Protein AF-0000000067533689 (afdb_homodimer)

pLDDT: mean 93.41, std 4.99, range [70.94, 98.44]

Sequence (502 aa):
MYNLGVYLRERYNEFLGQTYMPEITKMRTTEYALSIVSSQLVNAGLWPPATNQIWLEGFNWQPIPSELKELKDDTLLLGFLCPNFTLEMDQVLQRAETQKITEQYQLLFNYLSRHTGRNISTPTDVVLLYAVLETMADQNKTLPNWAKDIFPDGAMYDLTLLEYDLFSTTSLQKQLNGGTLLKEIIGNLLKYKIGDLSKERKIILYSGDERNIVGVLKNLNLWSPHIPNEAAALIFELYIDNETDIYEIKRMYNLGVYLRERYNEFLGQTYMPEITKMRTTEYALSIVSSQLVNAGLWPPATNQIWLEGFNWQPIPSELKELKDDTLLLGFLCPNFTLEMDQVLQRAETQKITEQYQLLFNYLSRHTGRNISTPTDVVLLYAVLETMADQNKTLPNWAKDIFPDGAMYDLTLLEYDLFSTTSLQKQLNGGTLLKEIIGNLLKYKIGDLSKERKIILYSGDERNIVGVLKNLNLWSPHIPNEAAALIFELYIDNETDIYEIKR

Nearest PDB structures (foldseek):
  1rpt-assembly1_A-2  TM=8.256E-01  e=3.335E-12  Rattus norvegicus
  1nd5-assembly1_B  TM=8.253E-01  e=6.161E-12  Homo sapiens
  8xj4-assembly1_A  TM=7.739E-01  e=1.003E-10  Homo sapiens
  3it3-assembly1_B  TM=7.742E-01  e=5.980E-10  Francisella tularensis subsp. holarctica LVS
  3it1-assembly1_A  TM=7.395E-01  e=8.838E-10  Francisella tularensis subsp. holarctica LVS

Structure (mmCIF, N/CA/C/O backbone):
data_AF-0000000067533689-model_v1
#
loop_
_entity.id
_entity.type
_entity.pdbx_description
1 polymer 'acid phosphatase'
#
loop_
_atom_site.group_PDB
_atom_site.id
_atom_site.type_symbol
_atom_site.label_atom_id
_atom_site.label_alt_id
_atom_site.label_comp_id
_atom_site.label_asym_id
_atom_site.label_entity_id
_atom_site.label_seq_id
_atom_site.pdbx_PDB_ins_code
_atom_site.Cartn_x
_atom_site.Cartn_y
_atom_site.Cartn_z
_atom_site.occupancy
_atom_site.B_iso_or_equiv
_atom_site.auth_seq_id
_atom_site.auth_comp_id
_atom_site.auth_asym_id
_atom_site.auth_atom_id
_atom_site.pdbx_PDB_model_num
ATOM 1 N N . MET A 1 1 ? 1.233 17.109 -5.41 1 93.19 1 MET A N 1
ATOM 2 C CA . MET A 1 1 ? 2.104 15.961 -5.16 1 93.19 1 MET A CA 1
ATOM 3 C C . MET A 1 1 ? 2.75 15.477 -6.453 1 93.19 1 MET A C 1
ATOM 5 O O . MET A 1 1 ? 3.951 15.203 -6.484 1 93.19 1 MET A O 1
ATOM 9 N N . TYR A 1 2 ? 1.995 15.5 -7.547 1 96.5 2 TYR A N 1
ATOM 10 C CA . TYR A 1 2 ? 2.555 15.141 -8.844 1 96.5 2 TYR A CA 1
ATOM 11 C C . TYR A 1 2 ? 3.682 16.094 -9.234 1 96.5 2 TYR A C 1
ATOM 13 O O . TYR A 1 2 ? 4.754 15.648 -9.656 1 96.5 2 TYR A O 1
ATOM 21 N N . ASN A 1 3 ? 3.461 17.312 -9.047 1 95.94 3 ASN A N 1
ATOM 22 C CA . ASN A 1 3 ? 4.453 18.312 -9.414 1 95.94 3 ASN A CA 1
ATOM 23 C C . ASN A 1 3 ? 5.715 18.203 -8.555 1 95.94 3 ASN A C 1
ATOM 25 O O . ASN A 1 3 ? 6.812 18.516 -9.023 1 95.94 3 ASN A O 1
ATOM 29 N N . LEU A 1 4 ? 5.504 17.797 -7.34 1 96.81 4 LEU A N 1
ATOM 30 C CA . LEU A 1 4 ? 6.688 17.531 -6.531 1 96.81 4 LEU A CA 1
ATOM 31 C C . LEU A 1 4 ? 7.52 16.406 -7.152 1 96.81 4 LEU A C 1
ATOM 33 O O . LEU A 1 4 ? 8.75 16.5 -7.191 1 96.81 4 LEU A O 1
ATOM 37 N N . GLY A 1 5 ? 6.879 15.352 -7.633 1 97.94 5 GLY A N 1
ATOM 38 C CA . GLY A 1 5 ? 7.578 14.297 -8.352 1 97.94 5 GLY A CA 1
ATOM 39 C C . GLY A 1 5 ? 8.312 14.805 -9.578 1 97.94 5 GLY A C 1
ATOM 40 O O . GLY A 1 5 ? 9.469 14.445 -9.812 1 97.94 5 GLY A O 1
ATOM 41 N N . VAL A 1 6 ? 7.641 15.664 -10.328 1 97.75 6 VAL A N 1
ATOM 42 C CA . VAL A 1 6 ? 8.234 16.234 -11.523 1 97.75 6 VAL A CA 1
ATOM 43 C C . VAL A 1 6 ? 9.469 17.062 -11.148 1 97.75 6 VAL A C 1
ATOM 45 O O . VAL A 1 6 ? 10.508 16.969 -11.812 1 97.75 6 VAL A O 1
ATOM 48 N N . TYR A 1 7 ? 9.367 17.828 -10.102 1 97.75 7 TYR A N 1
ATOM 49 C CA . TYR A 1 7 ? 10.484 18.641 -9.609 1 97.75 7 TYR A CA 1
ATOM 50 C C . TYR A 1 7 ? 11.68 17.75 -9.273 1 97.75 7 TYR A C 1
ATOM 52 O O . TYR A 1 7 ? 12.812 18.047 -9.656 1 97.75 7 TYR A O 1
ATOM 60 N N . LEU A 1 8 ? 11.445 16.641 -8.516 1 97.69 8 LEU A N 1
ATOM 61 C CA . LEU A 1 8 ? 12.516 15.734 -8.133 1 97.69 8 LEU A CA 1
ATOM 62 C C . LEU A 1 8 ? 13.156 15.102 -9.359 1 97.69 8 LEU A C 1
ATOM 64 O O . LEU A 1 8 ? 14.375 14.93 -9.414 1 97.69 8 LEU A O 1
ATOM 68 N N . ARG A 1 9 ? 12.32 14.734 -10.297 1 97.75 9 ARG A N 1
ATOM 69 C CA . ARG A 1 9 ? 12.82 14.164 -11.547 1 97.75 9 ARG A CA 1
ATOM 70 C C . ARG A 1 9 ? 13.766 15.133 -12.25 1 97.75 9 ARG A C 1
ATOM 72 O O . ARG A 1 9 ? 14.844 14.75 -12.695 1 97.75 9 ARG A O 1
ATOM 79 N N . GLU A 1 10 ? 13.375 16.328 -12.375 1 97.38 10 GLU A N 1
ATOM 80 C CA . GLU A 1 10 ? 14.18 17.344 -13.047 1 97.38 10 GLU A CA 1
ATOM 81 C C . GLU A 1 10 ? 15.461 17.641 -12.273 1 97.38 10 GLU A C 1
ATOM 83 O O . GLU A 1 10 ? 16.531 17.734 -12.859 1 97.38 10 GLU A O 1
ATOM 88 N N . ARG A 1 11 ? 15.359 17.75 -11.031 1 96.5 11 ARG A N 1
ATOM 89 C CA . ARG A 1 11 ? 16.484 18.125 -10.18 1 96.5 11 ARG A CA 1
ATOM 90 C C . ARG A 1 11 ? 17.562 17.062 -10.188 1 96.5 11 ARG A C 1
ATOM 92 O O . ARG A 1 11 ? 18.766 17.375 -10.164 1 96.5 11 ARG A O 1
ATOM 99 N N . TYR A 1 12 ? 17.109 15.766 -10.18 1 96.75 12 TYR A N 1
ATOM 100 C CA . TYR A 1 12 ? 18.078 14.695 -10 1 96.75 12 TYR A CA 1
ATOM 101 C C . TYR A 1 12 ? 18.203 13.844 -11.258 1 96.75 12 TYR A C 1
ATOM 103 O O . TYR A 1 12 ? 18.625 12.688 -11.195 1 96.75 12 TYR A O 1
ATOM 111 N N . ASN A 1 13 ? 17.797 14.234 -12.344 1 92.19 13 ASN A N 1
ATOM 112 C CA . ASN A 1 13 ? 17.625 13.531 -13.609 1 92.19 13 ASN A CA 1
ATOM 113 C C . ASN A 1 13 ? 18.828 12.648 -13.914 1 92.19 13 ASN A C 1
ATOM 115 O O . ASN A 1 13 ? 18.734 11.422 -13.859 1 92.19 13 ASN A O 1
ATOM 119 N N . GLU A 1 14 ? 20.078 13.188 -14.07 1 93.38 14 GLU A N 1
ATOM 120 C CA . GLU A 1 14 ? 21.266 12.422 -14.414 1 93.38 14 GLU A CA 1
ATOM 121 C C . GLU A 1 14 ? 21.656 11.477 -13.289 1 93.38 14 GLU A C 1
ATOM 123 O O . GLU A 1 14 ? 22.078 10.344 -13.539 1 93.38 14 GLU A O 1
ATOM 128 N N . PHE A 1 15 ? 21.469 11.898 -12.109 1 95.19 15 PHE A N 1
ATOM 129 C CA . PHE A 1 15 ? 21.812 11.109 -10.93 1 95.19 15 PHE A CA 1
ATOM 130 C C . PHE A 1 15 ? 20.953 9.859 -10.852 1 95.19 15 PHE A C 1
ATOM 132 O O . PHE A 1 15 ? 21.453 8.773 -10.547 1 95.19 15 PHE A O 1
ATOM 139 N N . LEU A 1 16 ? 19.656 9.898 -11.18 1 96.44 16 LEU A N 1
ATOM 140 C CA . LEU A 1 16 ? 18.688 8.812 -11.023 1 96.44 16 LEU A CA 1
ATOM 141 C C . LEU A 1 16 ? 18.703 7.895 -12.242 1 96.44 16 LEU A C 1
ATOM 143 O O . LEU A 1 16 ? 18.406 6.703 -12.125 1 96.44 16 LEU A O 1
ATOM 147 N N . GLY A 1 17 ? 19.047 8.398 -13.383 1 95.69 17 GLY A N 1
ATOM 148 C CA . GLY A 1 17 ? 18.891 7.645 -14.617 1 95.69 17 GLY A CA 1
ATOM 149 C C . GLY A 1 17 ? 17.5 7.738 -15.211 1 95.69 17 GLY A C 1
ATOM 150 O O . GLY A 1 17 ? 16.609 8.344 -14.617 1 95.69 17 GLY A O 1
ATOM 151 N N . GLN A 1 18 ? 17.266 7.004 -16.312 1 94 18 GLN A N 1
ATOM 152 C CA . GLN A 1 18 ? 16.047 7.195 -17.078 1 94 18 GLN A CA 1
ATOM 153 C C . GLN A 1 18 ? 14.945 6.234 -16.625 1 94 18 GLN A C 1
ATOM 155 O O . GLN A 1 18 ? 13.758 6.566 -16.688 1 94 18 GLN A O 1
ATOM 160 N N . THR A 1 19 ? 15.375 5.062 -16.188 1 95.31 19 THR A N 1
ATOM 161 C CA . THR A 1 19 ? 14.391 4.02 -15.953 1 95.31 19 THR A CA 1
ATOM 162 C C . THR A 1 19 ? 14.266 3.717 -14.469 1 95.31 19 THR A C 1
ATOM 164 O O . THR A 1 19 ? 15.25 3.791 -13.727 1 95.31 19 THR A O 1
ATOM 167 N N . TYR A 1 20 ? 13.086 3.357 -14.148 1 96.25 20 TYR A N 1
ATOM 168 C CA . TYR A 1 20 ? 12.828 2.971 -12.766 1 96.25 20 TYR A CA 1
ATOM 169 C C . TYR A 1 20 ? 13.359 1.572 -12.484 1 96.25 20 TYR A C 1
ATOM 171 O O . TYR A 1 20 ? 13.156 0.651 -13.273 1 96.25 20 TYR A O 1
ATOM 179 N N . MET A 1 21 ? 13.969 1.47 -11.312 1 94 21 MET A N 1
ATOM 180 C CA . MET A 1 21 ? 14.336 0.182 -10.727 1 94 21 MET A CA 1
ATOM 181 C C . MET A 1 21 ? 14.102 0.186 -9.227 1 94 21 MET A C 1
ATOM 183 O O . MET A 1 21 ? 14.406 1.17 -8.547 1 94 21 MET A O 1
ATOM 187 N N . PRO A 1 22 ? 13.547 -0.924 -8.727 1 94.19 22 PRO A N 1
ATOM 188 C CA . PRO A 1 22 ? 13.297 -0.973 -7.281 1 94.19 22 PRO A CA 1
ATOM 189 C C . PRO A 1 22 ? 14.57 -0.787 -6.457 1 94.19 22 PRO A C 1
ATOM 191 O O . PRO A 1 22 ? 14.508 -0.329 -5.312 1 94.19 22 PRO A O 1
ATOM 194 N N . GLU A 1 23 ? 15.68 -1.08 -7.039 1 95.12 23 GLU A N 1
ATOM 195 C CA . GLU A 1 23 ? 16.953 -0.94 -6.34 1 95.12 23 GLU A CA 1
ATOM 196 C C . GLU A 1 23 ? 17.359 0.526 -6.227 1 95.12 23 GLU A C 1
ATOM 198 O O . GLU A 1 23 ? 18.141 0.892 -5.344 1 95.12 23 GLU A O 1
ATOM 203 N N . ILE A 1 24 ? 16.828 1.347 -7.082 1 96.25 24 ILE A N 1
ATOM 204 C CA . ILE A 1 24 ? 17.234 2.742 -7.168 1 96.25 24 ILE A CA 1
ATOM 205 C C . ILE A 1 24 ? 16.406 3.586 -6.195 1 96.25 24 ILE A C 1
ATOM 207 O O . ILE A 1 24 ? 16.938 4.5 -5.559 1 96.25 24 ILE A O 1
ATOM 211 N N . THR A 1 25 ? 15.188 3.301 -6.109 1 96.75 25 THR A N 1
ATOM 212 C CA . THR A 1 25 ? 14.266 4.152 -5.363 1 96.75 25 THR A CA 1
ATOM 213 C C . THR A 1 25 ? 13.422 3.322 -4.402 1 96.75 25 THR A C 1
ATOM 215 O O . THR A 1 25 ? 12.953 2.236 -4.758 1 96.75 25 THR A O 1
ATOM 218 N N . LYS A 1 26 ? 13.281 3.826 -3.252 1 96.81 26 LYS A N 1
ATOM 219 C CA . LYS A 1 26 ? 12.367 3.27 -2.258 1 96.81 26 LYS A CA 1
ATOM 220 C C . LYS A 1 26 ? 11.344 4.309 -1.802 1 96.81 26 LYS A C 1
ATOM 222 O O . LYS A 1 26 ? 11.688 5.48 -1.625 1 96.81 26 LYS A O 1
ATOM 227 N N . MET A 1 27 ? 10.125 3.9 -1.716 1 97.81 27 MET A N 1
ATOM 228 C CA . MET A 1 27 ? 9.039 4.754 -1.232 1 97.81 27 MET A CA 1
ATOM 229 C C . MET A 1 27 ? 8.328 4.105 -0.05 1 97.81 27 MET A C 1
ATOM 231 O O . MET A 1 27 ? 7.855 2.971 -0.148 1 97.81 27 MET A O 1
ATOM 235 N N . ARG A 1 28 ? 8.328 4.82 1.044 1 97.56 28 ARG A N 1
ATOM 236 C CA . ARG A 1 28 ? 7.613 4.402 2.244 1 97.56 28 ARG A CA 1
ATOM 237 C C . ARG A 1 28 ? 6.434 5.324 2.529 1 97.56 28 ARG A C 1
ATOM 239 O O . ARG A 1 28 ? 6.566 6.547 2.463 1 97.56 28 ARG A O 1
ATOM 246 N N . THR A 1 29 ? 5.238 4.738 2.717 1 97.56 29 THR A N 1
ATOM 247 C CA . THR A 1 29 ? 4.039 5.512 3.014 1 97.56 29 THR A CA 1
ATOM 248 C C . THR A 1 29 ? 3.344 4.973 4.262 1 97.56 29 THR A C 1
ATOM 250 O O . THR A 1 29 ? 3.766 3.963 4.828 1 97.56 29 THR A O 1
ATOM 253 N N . THR A 1 30 ? 2.383 5.715 4.77 1 96.56 30 THR A N 1
ATOM 254 C CA . THR A 1 30 ? 1.549 5.219 5.859 1 96.56 30 THR A CA 1
ATOM 255 C C . THR A 1 30 ? 0.319 4.5 5.316 1 96.56 30 THR A C 1
ATOM 257 O O . THR A 1 30 ? 0.092 4.477 4.105 1 96.56 30 THR A O 1
ATOM 260 N N . GLU A 1 31 ? -0.443 3.953 6.219 1 95 31 GLU A N 1
ATOM 261 C CA . GLU A 1 31 ? -1.644 3.211 5.844 1 95 31 GLU A CA 1
ATOM 262 C C . GLU A 1 31 ? -2.793 4.156 5.504 1 95 31 GLU A C 1
ATOM 264 O O . GLU A 1 31 ? -3.83 3.725 4.996 1 95 31 GLU A O 1
ATOM 269 N N . TYR A 1 32 ? -2.639 5.418 5.73 1 92.25 32 TYR A N 1
ATOM 270 C CA . TYR A 1 32 ? -3.688 6.379 5.406 1 92.25 32 TYR A CA 1
ATOM 271 C C . TYR A 1 32 ? -3.838 6.539 3.9 1 92.25 32 TYR A C 1
ATOM 273 O O . TYR A 1 32 ? -2.846 6.684 3.182 1 92.25 32 TYR A O 1
ATOM 281 N N . ALA A 1 33 ? -5.059 6.602 3.455 1 92.75 33 ALA A N 1
ATOM 282 C CA . ALA A 1 33 ? -5.367 6.676 2.029 1 92.75 33 ALA A CA 1
ATOM 283 C C . ALA A 1 33 ? -4.711 7.898 1.39 1 92.75 33 ALA A C 1
ATOM 285 O O . ALA A 1 33 ? -4.156 7.805 0.292 1 92.75 33 ALA A O 1
ATOM 286 N N . LEU A 1 34 ? -4.75 8.992 2.041 1 89.81 34 LEU A N 1
ATOM 287 C CA . LEU A 1 34 ? -4.203 10.227 1.484 1 89.81 34 LEU A CA 1
ATOM 288 C C . LEU A 1 34 ? -2.695 10.102 1.274 1 89.81 34 LEU A C 1
ATOM 290 O O . LEU A 1 34 ? -2.162 10.594 0.278 1 89.81 34 LEU A O 1
ATOM 294 N N . SER A 1 35 ? -2.037 9.5 2.246 1 94.19 35 SER A N 1
ATOM 295 C CA . SER A 1 35 ? -0.596 9.305 2.121 1 94.19 35 SER A CA 1
ATOM 296 C C . SER A 1 35 ? -0.264 8.359 0.968 1 94.19 35 SER A C 1
ATOM 298 O O . SER A 1 35 ? 0.71 8.578 0.244 1 94.19 35 SER A O 1
ATOM 300 N N . ILE A 1 36 ? -1.032 7.312 0.782 1 96.5 36 ILE A N 1
ATOM 301 C CA . ILE A 1 36 ? -0.835 6.352 -0.3 1 96.5 36 ILE A CA 1
ATOM 302 C C . ILE A 1 36 ? -1.02 7.051 -1.646 1 96.5 36 ILE A C 1
ATOM 304 O O . ILE A 1 36 ? -0.161 6.953 -2.525 1 96.5 36 ILE A O 1
ATOM 308 N N . VAL A 1 37 ? -2.076 7.793 -1.758 1 95.75 37 VAL A N 1
ATOM 309 C CA . VAL A 1 37 ? -2.381 8.508 -2.99 1 95.75 37 VAL A CA 1
ATOM 310 C C . VAL A 1 37 ? -1.286 9.531 -3.277 1 95.75 37 VAL A C 1
ATOM 312 O O . VAL A 1 37 ? -0.832 9.664 -4.418 1 95.75 37 VAL A O 1
ATOM 315 N N . SER A 1 38 ? -0.894 10.227 -2.248 1 95.25 38 SER A N 1
ATOM 316 C CA . SER A 1 38 ? 0.184 11.203 -2.391 1 95.25 38 SER A CA 1
ATOM 317 C C . SER A 1 38 ? 1.458 10.547 -2.91 1 95.25 38 SER A C 1
ATOM 319 O O . SER A 1 38 ? 2.119 11.086 -3.801 1 95.25 38 SER A O 1
ATOM 321 N N . SER A 1 39 ? 1.79 9.391 -2.35 1 97.81 39 SER A N 1
ATOM 322 C CA . SER A 1 39 ? 2.986 8.68 -2.787 1 97.81 39 SER A CA 1
ATOM 323 C C . SER A 1 39 ? 2.875 8.258 -4.25 1 97.81 39 SER A C 1
ATOM 325 O O . SER A 1 39 ? 3.859 8.289 -4.988 1 97.81 39 SER A O 1
ATOM 327 N N . GLN A 1 40 ? 1.712 7.855 -4.668 1 98.19 40 GLN A N 1
ATOM 328 C CA . GLN A 1 40 ? 1.49 7.453 -6.051 1 98.19 40 GLN A CA 1
ATOM 329 C C . GLN A 1 40 ? 1.668 8.633 -7.004 1 98.19 40 GLN A C 1
ATOM 331 O O . GLN A 1 40 ? 2.23 8.484 -8.086 1 98.19 40 GLN A O 1
ATOM 336 N N . LEU A 1 41 ? 1.19 9.758 -6.574 1 97.69 41 LEU A N 1
ATOM 337 C CA . LEU A 1 41 ? 1.301 10.953 -7.402 1 97.69 41 LEU A CA 1
ATOM 338 C C . LEU A 1 41 ? 2.756 11.391 -7.535 1 97.69 41 LEU A C 1
ATOM 340 O O . LEU A 1 41 ? 3.207 11.742 -8.625 1 97.69 41 LEU A O 1
ATOM 344 N N . VAL A 1 42 ? 3.449 11.352 -6.422 1 98.19 42 VAL A N 1
ATOM 345 C CA . VAL A 1 42 ? 4.867 11.695 -6.473 1 98.19 42 VAL A CA 1
ATOM 346 C C . VAL A 1 42 ? 5.605 10.727 -7.395 1 98.19 42 VAL A C 1
ATOM 348 O O . VAL A 1 42 ? 6.395 11.148 -8.242 1 98.19 42 VAL A O 1
ATOM 351 N N . ASN A 1 43 ? 5.352 9.438 -7.254 1 98.44 43 ASN A N 1
ATOM 352 C CA . ASN A 1 43 ? 5.996 8.43 -8.086 1 98.44 43 ASN A CA 1
ATOM 353 C C . ASN A 1 43 ? 5.668 8.625 -9.562 1 98.44 43 ASN A C 1
ATOM 355 O O . ASN A 1 43 ? 6.512 8.398 -10.43 1 98.44 43 ASN A O 1
ATOM 359 N N . ALA A 1 44 ? 4.457 9.008 -9.828 1 98.25 44 ALA A N 1
ATOM 360 C CA . ALA A 1 44 ? 4.043 9.234 -11.211 1 98.25 44 ALA A CA 1
ATOM 361 C C . ALA A 1 44 ? 4.855 10.352 -11.852 1 98.25 44 ALA A C 1
ATOM 363 O O . ALA A 1 44 ? 5.227 10.266 -13.031 1 98.25 44 ALA A O 1
ATOM 364 N N . GLY A 1 45 ? 5.078 11.383 -11.109 1 97.94 45 GLY A N 1
ATOM 365 C CA . GLY A 1 45 ? 5.887 12.477 -11.617 1 97.94 45 GLY A CA 1
ATOM 366 C C . GLY A 1 45 ? 7.367 12.156 -11.672 1 97.94 45 GLY A C 1
ATOM 367 O O . GLY A 1 45 ? 8.07 12.602 -12.586 1 97.94 45 GLY A O 1
ATOM 368 N N . LEU A 1 46 ? 7.82 11.375 -10.773 1 98.25 46 LEU A N 1
ATOM 369 C CA . LEU A 1 46 ? 9.234 11.062 -10.617 1 98.25 46 LEU A CA 1
ATOM 370 C C . LEU A 1 46 ? 9.688 10.039 -11.656 1 98.25 46 LEU A C 1
ATOM 372 O O . LEU A 1 46 ? 10.828 10.086 -12.125 1 98.25 46 LEU A O 1
ATOM 376 N N . TRP A 1 47 ? 8.797 9.102 -11.953 1 98.06 47 TRP A N 1
ATOM 377 C CA . TRP A 1 47 ? 9.211 7.973 -12.781 1 98.06 47 TRP A CA 1
ATOM 378 C C . TRP A 1 47 ? 8.211 7.727 -13.906 1 98.06 47 TRP A C 1
ATOM 380 O O . TRP A 1 47 ? 7.602 6.656 -13.984 1 98.06 47 TRP A O 1
ATOM 390 N N . PRO A 1 48 ? 8.086 8.695 -14.82 1 96.88 48 PRO A N 1
ATOM 391 C CA . PRO A 1 48 ? 7.348 8.344 -16.031 1 96.88 48 PRO A CA 1
ATOM 392 C C . PRO A 1 48 ? 7.988 7.184 -16.797 1 96.88 48 PRO A C 1
ATOM 394 O O . PRO A 1 48 ? 9.211 6.992 -16.719 1 96.88 48 PRO A O 1
ATOM 397 N N . PRO A 1 49 ? 7.102 6.348 -17.469 1 96.94 49 PRO A N 1
ATOM 398 C CA . PRO A 1 49 ? 7.703 5.238 -18.203 1 96.94 49 PRO A CA 1
ATOM 399 C C . PRO A 1 49 ? 8.664 5.711 -19.297 1 96.94 49 PRO A C 1
ATOM 401 O O . PRO A 1 49 ? 8.367 6.672 -20.016 1 96.94 49 PRO A O 1
ATOM 404 N N . ALA A 1 50 ? 9.836 5.09 -19.359 1 94.62 50 ALA A N 1
ATOM 405 C CA . ALA A 1 50 ? 10.844 5.41 -20.359 1 94.62 50 ALA A CA 1
ATOM 406 C C . ALA A 1 50 ? 11.375 4.141 -21.031 1 94.62 50 ALA A C 1
ATOM 408 O O . ALA A 1 50 ? 11.336 3.061 -20.438 1 94.62 50 ALA A O 1
ATOM 409 N N . THR A 1 51 ? 11.75 4.316 -22.234 1 91.44 51 THR A N 1
ATOM 410 C CA . THR A 1 51 ? 12.422 3.256 -22.984 1 91.44 51 THR A CA 1
ATOM 411 C C . THR A 1 51 ? 11.578 1.982 -22.984 1 91.44 51 THR A C 1
ATOM 413 O O . THR A 1 51 ? 10.516 1.934 -23.609 1 91.44 51 THR A O 1
ATOM 416 N N . ASN A 1 52 ? 12.086 0.956 -22.312 1 87.75 52 ASN A N 1
ATOM 417 C CA . ASN A 1 52 ? 11.438 -0.349 -22.359 1 87.75 52 ASN A CA 1
ATOM 418 C C . ASN A 1 52 ? 10.336 -0.453 -21.297 1 87.75 52 ASN A C 1
ATOM 420 O O . ASN A 1 52 ? 9.633 -1.466 -21.234 1 87.75 52 ASN A O 1
ATOM 424 N N . GLN A 1 53 ? 10.102 0.655 -20.641 1 92.5 53 GLN A N 1
ATOM 425 C CA . GLN A 1 53 ? 9.078 0.635 -19.609 1 92.5 53 GLN A CA 1
ATOM 426 C C . GLN A 1 53 ? 7.781 1.271 -20.094 1 92.5 53 GLN A C 1
ATOM 428 O O . GLN A 1 53 ? 6.789 1.312 -19.375 1 92.5 53 GLN A O 1
ATOM 433 N N . ILE A 1 54 ? 7.824 1.714 -21.359 1 94 54 ILE A N 1
ATOM 434 C CA . ILE A 1 54 ? 6.594 2.17 -22 1 94 54 ILE A CA 1
ATOM 435 C C . ILE A 1 54 ? 5.727 0.969 -22.359 1 94 54 ILE A C 1
ATOM 437 O O . ILE A 1 54 ? 6.012 0.263 -23.328 1 94 54 ILE A O 1
ATOM 441 N N . TRP A 1 55 ? 4.668 0.735 -21.672 1 92.19 55 TRP A N 1
ATOM 442 C CA . TRP A 1 55 ? 3.906 -0.503 -21.812 1 92.19 55 TRP A CA 1
ATOM 443 C C . TRP A 1 55 ? 2.596 -0.259 -22.547 1 92.19 55 TRP A C 1
ATOM 445 O O . TRP A 1 55 ? 1.971 -1.199 -23.047 1 92.19 55 TRP A O 1
ATOM 455 N N . LEU A 1 56 ? 2.189 0.942 -22.594 1 92.81 56 LEU A N 1
ATOM 456 C CA . LEU A 1 56 ? 0.991 1.347 -23.312 1 92.81 56 LEU A CA 1
ATOM 457 C C . LEU A 1 56 ? 1.188 2.709 -23.969 1 92.81 56 LEU A C 1
ATOM 459 O O . LEU A 1 56 ? 1.364 3.715 -23.281 1 92.81 56 LEU A O 1
ATOM 463 N N . GLU A 1 57 ? 1.106 2.715 -25.25 1 91.62 57 GLU A N 1
ATOM 464 C CA . GLU A 1 57 ? 1.353 3.949 -25.984 1 91.62 57 GLU A CA 1
ATOM 465 C C . GLU A 1 57 ? 0.382 5.047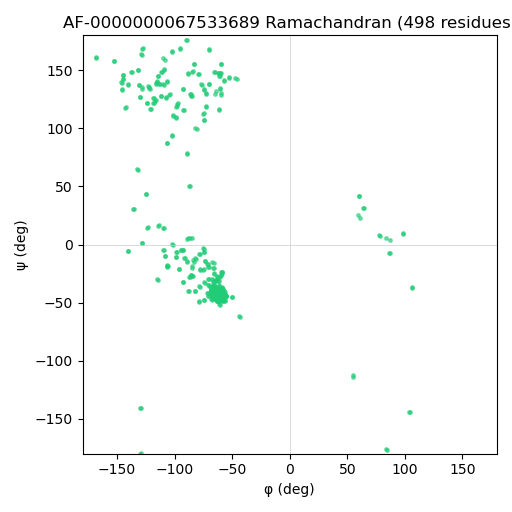 -25.578 1 91.62 57 GLU A C 1
ATOM 467 O O . GLU A 1 57 ? -0.826 4.816 -25.484 1 91.62 57 GLU A O 1
ATOM 472 N N . GLY A 1 58 ? 0.958 6.199 -25.25 1 91 58 GLY A N 1
ATOM 473 C CA . GLY A 1 58 ? 0.133 7.34 -24.875 1 91 58 GLY A CA 1
ATOM 474 C C . GLY A 1 58 ? -0.224 7.375 -23.406 1 91 58 GLY A C 1
ATOM 475 O O . GLY A 1 58 ? -0.817 8.344 -22.938 1 91 58 GLY A O 1
ATOM 476 N N . PHE A 1 59 ? 0.117 6.359 -22.75 1 93.75 59 PHE A N 1
ATOM 477 C CA . PHE A 1 59 ? -0.163 6.27 -21.312 1 93.75 59 PHE A CA 1
ATOM 478 C C . PHE A 1 59 ? 1.092 6.555 -20.5 1 93.75 59 PHE A C 1
ATOM 480 O O . PHE A 1 59 ? 1.827 5.633 -20.141 1 93.75 59 PHE A O 1
ATOM 487 N N . ASN A 1 60 ? 1.273 7.77 -20.094 1 95.38 60 ASN A N 1
ATOM 488 C CA . ASN A 1 60 ? 2.516 8.219 -19.484 1 95.38 60 ASN A CA 1
ATOM 489 C C . ASN A 1 60 ? 2.508 7.977 -17.969 1 95.38 60 ASN A C 1
ATOM 491 O O . ASN A 1 60 ? 2.768 8.891 -17.188 1 95.38 60 ASN A O 1
ATOM 495 N N . TRP A 1 61 ? 2.189 6.82 -17.609 1 97.88 61 TRP A N 1
ATOM 496 C CA . TRP A 1 61 ? 2.197 6.395 -16.219 1 97.88 61 TRP A CA 1
ATOM 497 C C . TRP A 1 61 ? 2.617 4.934 -16.094 1 97.88 61 TRP A C 1
ATOM 499 O O . TRP A 1 61 ? 2.297 4.117 -16.969 1 97.88 61 TRP A O 1
ATOM 509 N N . GLN A 1 62 ? 3.283 4.594 -15.078 1 97.62 62 GLN A N 1
ATOM 510 C CA . GLN A 1 62 ? 3.584 3.209 -14.727 1 97.62 62 GLN A CA 1
ATOM 511 C C . GLN A 1 62 ? 3.402 2.973 -13.227 1 97.62 62 GLN A C 1
ATOM 513 O O . GLN A 1 62 ? 3.586 3.889 -12.422 1 97.62 62 GLN A O 1
ATOM 518 N N . PRO A 1 63 ? 3.021 1.791 -12.852 1 97.44 63 PRO A N 1
ATOM 519 C CA . PRO A 1 63 ? 2.834 1.479 -11.43 1 97.44 63 PRO A CA 1
ATOM 520 C C . PRO A 1 63 ? 4.152 1.319 -10.68 1 97.44 63 PRO A C 1
ATOM 522 O O . PRO A 1 63 ? 5.094 0.711 -11.203 1 97.44 63 PRO A O 1
ATOM 525 N N . ILE A 1 64 ? 4.258 1.91 -9.578 1 97.81 64 ILE A N 1
ATOM 526 C CA . ILE A 1 64 ? 5.41 1.792 -8.695 1 97.81 64 ILE A CA 1
ATOM 527 C C . ILE A 1 64 ? 4.941 1.466 -7.277 1 97.81 64 ILE A C 1
ATOM 529 O O . ILE A 1 64 ? 4.094 2.17 -6.723 1 97.81 64 ILE A O 1
ATOM 533 N N . PRO A 1 65 ? 5.461 0.445 -6.691 1 96.94 65 PRO A N 1
ATOM 534 C CA . PRO A 1 65 ? 4.984 0.046 -5.363 1 96.94 65 PRO A CA 1
ATOM 535 C C . PRO A 1 65 ? 5.57 0.898 -4.242 1 96.94 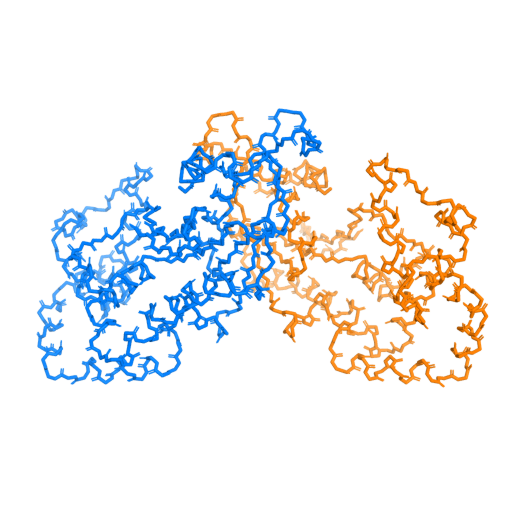65 PRO A C 1
ATOM 537 O O . PRO A 1 65 ? 6.707 1.371 -4.352 1 96.94 65 PRO A O 1
ATOM 540 N N . SER A 1 66 ? 4.797 1.083 -3.252 1 96.75 66 SER A N 1
ATOM 541 C CA . SER A 1 66 ? 5.238 1.689 -2 1 96.75 66 SER A CA 1
ATOM 542 C C . SER A 1 66 ? 5.176 0.691 -0.849 1 96.75 66 SER A C 1
ATOM 544 O O . SER A 1 66 ? 4.266 -0.14 -0.79 1 96.75 66 SER A O 1
ATOM 546 N N . GLU A 1 67 ? 6.086 0.839 -0.016 1 96.06 67 GLU A N 1
ATOM 547 C CA . GLU A 1 67 ? 6.078 0.022 1.192 1 96.06 67 GLU A CA 1
ATOM 548 C C . GLU A 1 67 ? 5.277 0.689 2.307 1 96.06 67 GLU A C 1
ATOM 550 O O . GLU A 1 67 ? 5.203 1.918 2.373 1 96.06 67 GLU A O 1
ATOM 555 N N . LEU A 1 68 ? 4.672 -0.136 3.09 1 94.38 68 LEU A N 1
ATOM 556 C CA . LEU A 1 68 ? 4.027 0.435 4.27 1 94.38 68 LEU A CA 1
ATOM 557 C C . LEU A 1 68 ? 3.949 -0.589 5.395 1 94.38 68 LEU A C 1
ATOM 559 O O . LEU A 1 68 ? 4.156 -1.783 5.168 1 94.38 68 LEU A O 1
ATOM 563 N N . LYS A 1 69 ? 3.824 -0.026 6.609 1 93.62 69 LYS A N 1
ATOM 564 C CA . LYS A 1 69 ? 3.51 -0.8 7.809 1 93.62 69 LYS A CA 1
ATOM 565 C C . LYS A 1 69 ? 2.092 -0.509 8.289 1 93.62 69 LYS A C 1
ATOM 567 O O . LYS A 1 69 ? 1.564 0.582 8.062 1 93.62 69 LYS A O 1
ATOM 572 N N . GLU A 1 70 ? 1.541 -1.509 8.906 1 94.5 70 GLU A N 1
ATOM 573 C CA . GLU A 1 70 ? 0.235 -1.278 9.516 1 94.5 70 GLU A CA 1
ATOM 574 C C . GLU A 1 70 ? 0.302 -0.164 10.555 1 94.5 70 GLU A C 1
ATOM 576 O O . GLU A 1 70 ? 1.343 0.045 11.188 1 94.5 70 GLU A O 1
ATOM 581 N N . LEU A 1 71 ? -0.833 0.423 10.75 1 92.62 71 LEU A N 1
ATOM 582 C CA . LEU A 1 71 ? -0.948 1.568 11.648 1 92.62 71 LEU A CA 1
ATOM 583 C C . LEU A 1 71 ? -0.302 1.271 13 1 92.62 71 LEU A C 1
ATOM 585 O O . LEU A 1 71 ? 0.499 2.066 13.492 1 92.62 71 LEU A O 1
ATOM 589 N N . LYS A 1 72 ? -0.542 0.15 13.547 1 90.06 72 LYS A N 1
ATOM 590 C CA . LYS A 1 72 ? -0.099 -0.219 14.891 1 90.06 72 LYS A CA 1
ATOM 591 C C . LYS A 1 72 ? 1.411 -0.434 14.93 1 90.06 72 LYS A C 1
ATOM 593 O O . LYS A 1 72 ? 2.031 -0.322 15.984 1 90.06 72 LYS A O 1
ATOM 598 N N . ASP A 1 73 ? 2.023 -0.652 13.805 1 93.75 73 ASP A N 1
ATOM 599 C CA . ASP A 1 73 ? 3.438 -1.008 13.75 1 93.75 73 ASP A CA 1
ATOM 600 C C . ASP A 1 73 ? 4.27 0.136 13.172 1 93.75 73 ASP A C 1
ATOM 602 O O . ASP A 1 73 ? 5.5 0.065 13.141 1 93.75 73 ASP A O 1
ATOM 606 N N . ASP A 1 74 ? 3.643 1.192 12.734 1 95.44 74 ASP A N 1
ATOM 607 C CA . ASP A 1 74 ? 4.355 2.252 12.031 1 95.44 74 ASP A CA 1
ATOM 608 C C . ASP A 1 74 ? 4.891 3.301 13 1 95.44 74 ASP A C 1
ATOM 610 O O . ASP A 1 74 ? 4.434 4.445 13 1 95.44 74 ASP A O 1
ATOM 614 N N . THR A 1 75 ? 5.973 3.062 13.703 1 93.56 75 THR A N 1
ATOM 615 C CA . THR A 1 75 ? 6.578 3.977 14.664 1 93.56 75 THR A CA 1
ATOM 616 C C . THR A 1 75 ? 7.449 5.012 13.953 1 93.56 75 THR A C 1
ATOM 618 O O . THR A 1 75 ? 7.832 6.02 14.547 1 93.56 75 THR A O 1
ATOM 621 N N . LEU A 1 76 ? 7.691 4.758 12.727 1 96 76 LEU A N 1
ATOM 622 C CA . LEU A 1 76 ? 8.562 5.648 11.961 1 96 76 LEU A CA 1
ATOM 623 C C . LEU A 1 76 ? 7.809 6.902 11.531 1 96 76 LEU A C 1
ATOM 625 O O . LEU A 1 76 ? 8.273 8.023 11.758 1 96 76 LEU A O 1
ATOM 629 N N . LEU A 1 77 ? 6.59 6.723 10.938 1 96.88 77 LEU A N 1
ATOM 630 C CA . LEU A 1 77 ? 5.871 7.859 10.375 1 96.88 77 LEU A CA 1
ATOM 631 C C . LEU A 1 77 ? 4.691 8.25 11.258 1 96.88 77 LEU A C 1
ATOM 633 O O . LEU A 1 77 ? 4.164 9.359 11.141 1 96.88 77 LEU A O 1
ATOM 637 N N . LEU A 1 78 ? 4.281 7.348 12.117 1 95.56 78 LEU A N 1
ATOM 638 C CA . LEU A 1 78 ? 3.123 7.598 12.969 1 95.56 78 LEU A CA 1
ATOM 639 C C . LEU A 1 78 ? 3.477 7.41 14.445 1 95.56 78 LEU A C 1
ATOM 641 O O . LEU A 1 78 ? 2.725 6.785 15.188 1 95.56 78 LEU A O 1
ATOM 645 N N . GLY A 1 79 ? 4.598 7.938 14.766 1 92.44 79 GLY A N 1
ATOM 646 C CA . GLY A 1 79 ? 5.098 7.797 16.125 1 92.44 79 GLY A CA 1
ATOM 647 C C . GLY A 1 79 ? 4.16 8.375 17.172 1 92.44 79 GLY A C 1
ATOM 648 O O . GLY A 1 79 ? 4.141 7.914 18.312 1 92.44 79 GLY A O 1
ATOM 649 N N . PHE A 1 80 ? 3.338 9.289 16.781 1 90.5 80 PHE A N 1
ATOM 650 C CA . PHE A 1 80 ? 2.42 9.938 17.703 1 90.5 80 PHE A CA 1
ATOM 651 C C . PHE A 1 80 ? 1.265 9.016 18.062 1 90.5 80 PHE A C 1
ATOM 653 O O . PHE A 1 80 ? 0.473 9.312 18.953 1 90.5 80 PHE A O 1
ATOM 660 N N . LEU A 1 81 ? 1.205 7.852 17.484 1 91.25 81 LEU A N 1
ATOM 661 C CA . LEU A 1 81 ? 0.173 6.875 17.812 1 91.25 81 LEU A CA 1
ATOM 662 C C . LEU A 1 81 ? 0.707 5.828 18.781 1 91.25 81 LEU A C 1
ATOM 664 O O . LEU A 1 81 ? -0.061 5.035 19.328 1 91.25 81 LEU A O 1
ATOM 668 N N . CYS A 1 82 ? 1.965 5.836 18.969 1 92.38 82 CYS A N 1
ATOM 669 C CA . CYS A 1 82 ? 2.545 4.855 19.875 1 92.38 82 CYS A CA 1
ATOM 670 C C . CYS A 1 82 ? 2.064 5.082 21.297 1 92.38 82 CYS A C 1
ATOM 672 O O . CYS A 1 82 ? 1.86 6.223 21.719 1 92.38 82 CYS A O 1
ATOM 674 N N . PRO A 1 83 ? 1.938 4.074 22.078 1 93.75 83 PRO A N 1
ATOM 675 C CA . PRO A 1 83 ? 1.423 4.184 23.453 1 93.75 83 PRO A CA 1
ATOM 676 C C . PRO A 1 83 ? 2.26 5.117 24.312 1 93.75 83 PRO A C 1
ATOM 678 O O . PRO A 1 83 ? 1.711 5.871 25.125 1 93.75 83 PRO A O 1
ATOM 681 N N . ASN A 1 84 ? 3.533 5.047 24.156 1 95.31 84 ASN A N 1
ATOM 682 C CA . ASN A 1 84 ? 4.391 5.918 24.953 1 95.31 84 ASN A CA 1
ATOM 683 C C . ASN A 1 84 ? 4.148 7.391 24.641 1 95.31 84 ASN A C 1
ATOM 685 O O . ASN A 1 84 ? 4.16 8.234 25.531 1 95.31 84 ASN A O 1
ATOM 689 N N . PHE A 1 85 ? 3.916 7.656 23.453 1 96.12 85 PHE A N 1
ATOM 690 C CA . PHE A 1 85 ? 3.617 9.031 23.078 1 96.12 85 PHE A CA 1
ATOM 691 C C . PHE A 1 85 ? 2.27 9.469 23.641 1 96.12 85 PHE A C 1
ATOM 693 O O . PHE A 1 85 ? 2.139 10.578 24.156 1 96.12 85 PHE A O 1
ATOM 700 N N . THR A 1 86 ? 1.308 8.617 23.469 1 93.94 86 THR A N 1
ATOM 701 C CA . THR A 1 86 ? -0.042 8.953 23.906 1 93.94 86 THR A CA 1
ATOM 702 C C . THR A 1 86 ? -0.078 9.195 25.422 1 93.94 86 THR A C 1
ATOM 704 O O . THR A 1 86 ? -0.769 10.102 25.891 1 93.94 86 THR A O 1
ATOM 707 N N . LEU A 1 87 ? 0.647 8.383 26.141 1 96 87 LEU A N 1
ATOM 708 C CA . LEU A 1 87 ? 0.744 8.57 27.594 1 96 87 LEU A CA 1
ATOM 709 C C . LEU A 1 87 ? 1.396 9.906 27.922 1 96 87 LEU A C 1
ATOM 711 O O . LEU A 1 87 ? 0.932 10.625 28.812 1 96 87 LEU A O 1
ATOM 715 N N . GLU A 1 88 ? 2.469 10.156 27.219 1 96.38 88 GLU A N 1
ATOM 716 C CA . GLU A 1 88 ? 3.166 11.422 27.422 1 96.38 88 GLU A CA 1
ATOM 717 C C . GLU A 1 88 ? 2.27 12.609 27.078 1 96.38 88 GLU A C 1
ATOM 719 O O . GLU A 1 88 ? 2.27 13.617 27.781 1 96.38 88 GLU A O 1
ATOM 724 N N . MET A 1 89 ? 1.523 12.523 26.016 1 94.75 89 MET A N 1
ATOM 725 C CA . MET A 1 89 ? 0.601 13.57 25.594 1 94.75 89 MET A CA 1
ATOM 726 C C . MET A 1 89 ? -0.478 13.812 26.641 1 94.75 89 MET A C 1
ATOM 728 O O . MET A 1 89 ? -0.818 14.961 26.938 1 94.75 89 MET A O 1
ATOM 732 N N . ASP A 1 90 ? -0.957 12.742 27.172 1 94.31 90 ASP A N 1
ATOM 733 C CA . ASP A 1 90 ? -1.962 12.852 28.219 1 94.31 90 ASP A CA 1
ATOM 734 C C . ASP A 1 90 ? -1.416 13.617 29.422 1 94.31 90 ASP A C 1
ATOM 736 O O . ASP A 1 90 ? -2.119 14.445 30.016 1 94.31 90 ASP A O 1
ATOM 740 N N . GLN A 1 91 ? -0.241 13.328 29.766 1 95.81 91 GLN A N 1
ATOM 741 C CA . GLN A 1 91 ? 0.4 14.023 30.875 1 95.81 91 GLN A CA 1
ATOM 742 C C . GLN A 1 91 ? 0.565 15.516 30.578 1 95.81 91 GLN A C 1
ATOM 744 O O . GLN A 1 91 ? 0.32 16.359 31.438 1 95.81 91 GLN A O 1
ATOM 749 N N . VAL A 1 92 ? 0.958 15.812 29.391 1 95.62 92 VAL A N 1
ATOM 750 C CA . VAL A 1 92 ? 1.155 17.203 28.969 1 95.62 92 VAL A CA 1
ATOM 751 C C . VAL A 1 92 ? -0.174 17.938 29.016 1 95.62 92 VAL A C 1
ATOM 753 O O . VAL A 1 92 ? -0.234 19.094 29.469 1 95.62 92 VAL A O 1
ATOM 756 N N . LEU A 1 93 ? -1.23 17.297 28.562 1 92.56 93 LEU A N 1
ATOM 757 C CA . LEU A 1 93 ? -2.551 17.922 28.516 1 92.56 93 LEU A CA 1
ATOM 758 C C . LEU A 1 93 ? -3.078 18.188 29.922 1 92.56 93 LEU A C 1
ATOM 760 O O . LEU A 1 93 ? -3.943 19.047 30.109 1 92.56 93 LEU A O 1
ATOM 764 N N . GLN A 1 94 ? -2.549 17.516 30.891 1 93.5 94 GLN A N 1
ATOM 765 C CA . GLN A 1 94 ? -3.021 17.656 32.281 1 93.5 94 GLN A CA 1
ATOM 766 C C . GLN A 1 94 ? -2.236 18.734 33.031 1 93.5 94 GLN A C 1
ATOM 768 O O . GLN A 1 94 ? -2.643 19.172 34.094 1 93.5 94 GLN A O 1
ATOM 773 N N . ARG A 1 95 ? -1.185 19.156 32.438 1 95.12 95 ARG A N 1
ATOM 774 C CA . ARG A 1 95 ? -0.417 20.234 33.062 1 95.12 95 ARG A CA 1
ATOM 775 C C . ARG A 1 95 ? -1.255 21.5 33.188 1 95.12 95 ARG A C 1
ATOM 777 O O . ARG A 1 95 ? -2.051 21.828 32.312 1 95.12 95 ARG A O 1
ATOM 784 N N . ALA A 1 96 ? -1.039 22.234 34.25 1 95.5 96 ALA A N 1
ATOM 785 C CA . ALA A 1 96 ? -1.802 23.438 34.531 1 95.5 96 ALA A CA 1
ATOM 786 C C . ALA A 1 96 ? -1.614 24.469 33.406 1 95.5 96 ALA A C 1
ATOM 788 O O . ALA A 1 96 ? -2.576 25.109 32.969 1 95.5 96 ALA A O 1
ATOM 789 N N . GLU A 1 97 ? -0.437 24.594 33 1 93.62 97 GLU A N 1
ATOM 790 C CA . GLU A 1 97 ? -0.127 25.562 31.938 1 93.62 97 GLU A CA 1
ATOM 791 C C . GLU A 1 97 ? -0.855 25.219 30.641 1 93.62 97 GLU A C 1
ATOM 793 O O . GLU A 1 97 ? -1.367 26.094 29.953 1 93.62 97 GLU A O 1
ATOM 798 N N . THR A 1 98 ? -0.875 23.969 30.297 1 93.19 98 THR A N 1
ATOM 799 C CA . THR A 1 98 ? -1.531 23.516 29.078 1 93.19 98 THR A CA 1
ATOM 800 C C . THR A 1 98 ? -3.045 23.672 29.188 1 93.19 98 THR A C 1
ATOM 802 O O . THR A 1 98 ? -3.703 24.078 28.234 1 93.19 98 THR A O 1
ATOM 805 N N . GLN A 1 99 ? -3.592 23.391 30.297 1 93 99 GLN A N 1
ATOM 806 C CA . GLN A 1 99 ? -5.023 23.531 30.516 1 93 99 GLN A CA 1
ATOM 807 C C . GLN A 1 99 ? -5.453 25 30.406 1 93 99 GLN A C 1
ATOM 809 O O . GLN A 1 99 ? -6.5 25.297 29.828 1 93 99 GLN A O 1
ATOM 814 N N . LYS A 1 100 ? -4.664 25.797 30.953 1 93.69 100 LYS A N 1
ATOM 815 C CA . LYS A 1 100 ? -4.957 27.219 30.875 1 93.69 100 LYS A CA 1
ATOM 816 C C . LYS A 1 100 ? -5.016 27.703 29.422 1 93.69 100 LYS A C 1
ATOM 818 O O . LYS A 1 100 ? -5.914 28.453 29.047 1 93.69 100 LYS A O 1
ATOM 823 N N . ILE A 1 101 ? -4.145 27.219 28.656 1 91.25 101 ILE A N 1
ATOM 824 C CA . ILE A 1 101 ? -4.074 27.625 27.25 1 91.25 101 ILE A CA 1
ATOM 825 C C . ILE A 1 101 ? -5.281 27.062 26.5 1 91.25 101 ILE A C 1
ATOM 827 O O . ILE A 1 101 ? -5.934 27.781 25.75 1 91.25 101 ILE A O 1
ATOM 831 N N . THR A 1 102 ? -5.609 25.828 26.734 1 90.44 102 THR A N 1
ATOM 832 C CA . THR A 1 102 ? -6.684 25.172 26 1 90.44 102 THR A CA 1
ATOM 833 C C . THR A 1 102 ? -8.039 25.734 26.406 1 90.44 102 THR A C 1
ATOM 835 O O . THR A 1 102 ? -8.961 25.797 25.578 1 90.44 102 THR A O 1
ATOM 838 N N . GLU A 1 103 ? -8.109 26.156 27.609 1 91.75 103 GLU A N 1
ATOM 839 C CA . GLU A 1 103 ? -9.344 26.734 28.109 1 91.75 103 GLU A CA 1
ATOM 840 C C . GLU A 1 103 ? -9.703 28.016 27.344 1 91.75 103 GLU A C 1
ATOM 842 O O . GLU A 1 103 ? -10.883 28.344 27.172 1 91.75 103 GLU A O 1
ATOM 847 N N . GLN A 1 104 ? -8.734 28.672 26.844 1 92.75 104 GLN A N 1
ATOM 848 C CA . GLN A 1 104 ? -8.945 29.891 26.078 1 92.75 104 GLN A CA 1
ATOM 849 C C . GLN A 1 104 ? -9.688 29.609 24.781 1 92.75 104 GLN A C 1
ATOM 851 O O . GLN A 1 104 ? -10.258 30.516 24.172 1 92.75 104 GLN A O 1
ATOM 856 N N . TYR A 1 105 ? -9.711 28.344 24.438 1 94.62 105 TYR A N 1
ATOM 857 C CA . TYR A 1 105 ? -10.305 28 23.141 1 94.62 105 TYR A CA 1
ATOM 858 C C . TYR A 1 105 ? -11.633 27.266 23.328 1 94.62 105 TYR A C 1
ATOM 860 O O . TYR A 1 105 ? -12.164 26.672 22.391 1 94.62 105 TYR A O 1
ATOM 868 N N . GLN A 1 106 ? -12.156 27.312 24.484 1 94.38 106 GLN A N 1
ATOM 869 C CA . GLN A 1 106 ? -13.398 26.609 24.766 1 94.38 106 GLN A CA 1
ATOM 870 C C . GLN A 1 106 ? -14.547 27.125 23.906 1 94.38 106 GLN A C 1
ATOM 872 O O . GLN A 1 106 ? -15.383 26.344 23.453 1 94.38 106 GLN A O 1
ATOM 877 N N . LEU A 1 107 ? -14.547 28.391 23.719 1 94.69 107 LEU A N 1
ATOM 878 C CA . LEU A 1 107 ? -15.594 28.969 22.891 1 94.69 107 LEU A CA 1
ATOM 879 C C . LEU A 1 107 ? -15.477 28.5 21.453 1 94.69 107 LEU A C 1
ATOM 881 O O . LEU A 1 107 ? -16.5 28.266 20.781 1 94.69 107 LEU A O 1
ATOM 885 N N . LEU A 1 108 ? -14.297 28.344 21.016 1 96.06 108 LEU A N 1
ATOM 886 C CA . LEU A 1 108 ? -14.078 27.828 19.656 1 96.06 108 LEU A CA 1
ATOM 887 C C . LEU A 1 108 ? -14.547 26.391 19.547 1 96.06 108 LEU A C 1
ATOM 889 O O . LEU A 1 108 ? -15.188 26.016 18.562 1 96.06 108 LEU A O 1
ATOM 893 N N . PHE A 1 109 ? -14.195 25.562 20.516 1 96.56 109 PHE A N 1
ATOM 894 C CA . PHE A 1 109 ? -14.609 24.156 20.531 1 96.56 109 PHE A CA 1
ATOM 895 C C . PHE A 1 109 ? -16.125 24.047 20.453 1 96.56 109 PHE A C 1
ATOM 897 O O . PHE A 1 109 ? -16.656 23.281 19.625 1 96.56 109 PHE A O 1
ATOM 904 N N . ASN A 1 110 ? -16.797 24.875 21.188 1 96.75 110 ASN A N 1
ATOM 905 C CA . ASN A 1 110 ? -18.25 24.875 21.188 1 96.75 110 ASN A CA 1
ATOM 906 C C . ASN A 1 110 ? -18.812 25.328 19.844 1 96.75 110 ASN A C 1
ATOM 908 O O . ASN A 1 110 ? -19.766 24.75 19.328 1 96.75 110 ASN A O 1
ATOM 912 N N . TYR A 1 111 ? -18.266 26.359 19.359 1 97 111 TYR A N 1
ATOM 913 C CA . TYR A 1 111 ? -18.672 26.922 18.078 1 97 111 TYR A CA 1
ATOM 914 C C . TYR A 1 111 ? -18.562 25.875 16.969 1 97 111 TYR A C 1
ATOM 916 O O . TYR A 1 111 ? -19.516 25.688 16.203 1 97 111 TYR A O 1
ATOM 924 N N . LEU A 1 112 ? -17.406 25.188 16.922 1 97.56 112 LEU A N 1
ATOM 925 C CA . LEU A 1 112 ? -17.156 24.188 15.883 1 97.56 112 LEU A CA 1
ATOM 926 C C . LEU A 1 112 ? -18.047 22.969 16.062 1 97.56 112 LEU A C 1
ATOM 928 O O . LEU A 1 112 ? -18.547 22.422 15.078 1 97.56 112 LEU A O 1
ATOM 932 N N . SER A 1 113 ? -18.203 22.594 17.297 1 97.69 113 SER A N 1
ATOM 933 C CA . SER A 1 113 ? -19.078 21.453 17.547 1 97.69 113 SER A CA 1
ATOM 934 C C . SER A 1 113 ? -20.5 21.734 17.078 1 97.69 113 SER A C 1
ATOM 936 O O . SER A 1 113 ? -21.141 20.875 16.438 1 97.69 113 SER A O 1
ATOM 938 N N . ARG A 1 114 ? -21.031 22.844 17.281 1 97.06 114 ARG A N 1
ATOM 939 C CA . ARG A 1 114 ? -22.375 23.25 16.906 1 97.06 114 ARG A CA 1
ATOM 940 C C . ARG A 1 114 ? -22.547 23.281 15.391 1 97.06 114 ARG A C 1
ATOM 942 O O . ARG A 1 114 ? -23.531 22.781 14.859 1 97.06 114 ARG A O 1
ATOM 949 N N . HIS A 1 115 ? -21.609 23.75 14.766 1 96.56 115 HIS A N 1
ATOM 950 C CA . HIS A 1 115 ? -21.766 23.984 13.336 1 96.56 115 HIS A CA 1
ATOM 951 C C . HIS A 1 115 ? -21.438 22.734 12.531 1 96.56 115 HIS A C 1
ATOM 953 O O . HIS A 1 115 ? -21.938 22.547 11.422 1 96.56 115 HIS A O 1
ATOM 959 N N . THR A 1 116 ? -20.594 21.828 13.062 1 95.69 116 THR A N 1
ATOM 960 C CA . THR A 1 116 ? -20.219 20.641 12.32 1 95.69 116 THR A CA 1
ATOM 961 C C . THR A 1 116 ? -21.094 19.453 12.734 1 95.69 116 THR A C 1
ATOM 963 O O . THR A 1 116 ? -21.141 18.438 12.031 1 95.69 116 THR A O 1
ATOM 966 N N . GLY A 1 117 ? -21.672 19.594 13.922 1 95.75 117 GLY A N 1
ATOM 967 C CA . GLY A 1 117 ? -22.438 18.469 14.461 1 95.75 117 GLY A CA 1
ATOM 968 C C . GLY A 1 117 ? -21.578 17.375 15.047 1 95.75 117 GLY A C 1
ATOM 969 O O . GLY A 1 117 ? -22.078 16.297 15.383 1 95.75 117 GLY A O 1
ATOM 970 N N . ARG A 1 118 ? -20.312 17.562 15.172 1 94.38 118 ARG A N 1
ATOM 971 C CA . ARG A 1 118 ? -19.359 16.609 15.742 1 94.38 118 ARG A CA 1
ATOM 972 C C . ARG A 1 118 ? -18.844 17.094 17.094 1 94.38 118 ARG A C 1
ATOM 974 O O . ARG A 1 118 ? -18.938 18.297 17.406 1 94.38 118 ARG A O 1
ATOM 981 N N . ASN A 1 119 ? -18.344 16.203 17.812 1 95 119 ASN A N 1
ATOM 982 C CA . ASN A 1 119 ? -17.719 16.578 19.078 1 95 119 ASN A CA 1
ATOM 983 C C . ASN A 1 119 ? -16.297 17.062 18.875 1 95 119 ASN A C 1
ATOM 985 O O . ASN A 1 119 ? -15.367 16.25 18.781 1 95 119 ASN A O 1
ATOM 989 N N . ILE A 1 120 ? -16.125 18.344 18.875 1 95.44 120 ILE A N 1
ATOM 990 C CA . ILE A 1 120 ? -14.812 18.969 18.781 1 95.44 120 ILE A CA 1
ATOM 991 C C . ILE A 1 120 ? -14.367 19.438 20.156 1 95.44 120 ILE A C 1
ATOM 993 O O . ILE A 1 120 ? -14.938 20.375 20.719 1 95.44 120 ILE A O 1
ATOM 997 N N . SER A 1 121 ? -13.32 18.781 20.734 1 91.5 121 SER A N 1
ATOM 998 C CA . SER A 1 121 ? -13.008 19.109 22.125 1 91.5 121 SER A CA 1
ATOM 999 C C . SER A 1 121 ? -11.5 19.156 22.344 1 91.5 121 SER A C 1
ATOM 1001 O O . SER A 1 121 ? -11.039 19.516 23.438 1 91.5 121 SER A O 1
ATOM 1003 N N . THR A 1 122 ? -10.703 18.797 21.344 1 88.94 122 THR A N 1
ATOM 1004 C CA . THR A 1 122 ? -9.25 18.797 21.469 1 88.94 122 THR A CA 1
ATOM 1005 C C . THR A 1 122 ? -8.617 19.562 20.312 1 88.94 122 THR A C 1
ATOM 1007 O O . THR A 1 122 ? -9.242 19.734 19.266 1 88.94 122 THR A O 1
ATOM 1010 N N . PRO A 1 123 ? -7.379 19.922 20.453 1 90.44 123 PRO A N 1
ATOM 1011 C CA . PRO A 1 123 ? -6.676 20.547 19.344 1 90.44 123 PRO A CA 1
ATOM 1012 C C . PRO A 1 123 ? -6.574 19.656 18.109 1 90.44 123 PRO A C 1
ATOM 1014 O O . PRO A 1 123 ? -6.699 20.125 16.984 1 90.44 123 PRO A O 1
ATOM 1017 N N . THR A 1 124 ? -6.43 18.391 18.312 1 89.31 124 THR A N 1
ATOM 1018 C CA . THR A 1 124 ? -6.328 17.453 17.219 1 89.31 124 THR A CA 1
ATOM 1019 C C . THR A 1 124 ? -7.605 17.453 16.375 1 89.31 124 THR A C 1
ATOM 1021 O O . THR A 1 124 ? -7.551 17.359 15.148 1 89.31 124 THR A O 1
ATOM 1024 N N . ASP A 1 125 ? -8.703 17.594 17.062 1 92.56 125 ASP A N 1
ATOM 1025 C CA . ASP A 1 125 ? -9.969 17.672 16.344 1 92.56 125 ASP A CA 1
ATOM 1026 C C . ASP A 1 125 ? -9.984 18.875 15.406 1 92.56 125 ASP A C 1
ATOM 1028 O O . ASP A 1 125 ? -10.508 18.797 14.289 1 92.56 125 ASP A O 1
ATOM 1032 N N . VAL A 1 126 ? -9.453 19.875 15.883 1 93.62 126 VAL A N 1
ATOM 1033 C CA . VAL A 1 126 ? -9.461 21.109 15.117 1 93.62 126 VAL A CA 1
ATOM 1034 C C . VAL A 1 126 ? -8.5 20.984 13.93 1 93.62 126 VAL A C 1
ATOM 1036 O O . VAL A 1 126 ? -8.805 21.453 12.828 1 93.62 126 VAL A O 1
ATOM 1039 N N . VAL A 1 127 ? -7.383 20.406 14.172 1 91.75 127 VAL A N 1
ATOM 1040 C CA . VAL A 1 127 ? -6.402 20.219 13.109 1 91.75 127 VAL A CA 1
ATOM 1041 C C . VAL A 1 127 ? -7.016 19.406 11.977 1 91.75 127 VAL A C 1
ATOM 1043 O O . VAL A 1 127 ? -6.828 19.719 10.805 1 91.75 127 VAL A O 1
ATOM 1046 N N . LEU A 1 128 ? -7.727 18.391 12.328 1 90.06 128 LEU A N 1
ATOM 1047 C CA . LEU A 1 128 ? -8.383 17.547 11.336 1 90.06 128 LEU A CA 1
ATOM 1048 C C . LEU A 1 128 ? -9.414 18.328 10.547 1 90.06 128 LEU A C 1
ATOM 1050 O O . LEU A 1 128 ? -9.516 18.188 9.328 1 90.06 128 LEU A O 1
ATOM 1054 N N . LEU A 1 129 ? -10.148 19.141 11.266 1 93.62 129 LEU A N 1
ATOM 1055 C CA . LEU A 1 129 ? -11.148 19.984 10.609 1 93.62 129 LEU A CA 1
ATOM 1056 C C . LEU A 1 129 ? -10.484 21.016 9.719 1 93.62 129 LEU A C 1
ATOM 1058 O O . LEU A 1 129 ? -10.969 21.312 8.625 1 93.62 129 LEU A O 1
ATOM 1062 N N . TYR A 1 130 ? -9.438 21.578 10.195 1 93.88 130 TYR A N 1
ATOM 1063 C CA . TYR A 1 130 ? -8.664 22.547 9.398 1 93.88 130 TYR A CA 1
ATOM 1064 C C . TYR A 1 130 ? -8.234 21.922 8.078 1 93.88 130 TYR A C 1
ATOM 1066 O O . TYR A 1 130 ? -8.375 22.547 7.02 1 93.88 130 TYR A O 1
ATOM 1074 N N . ALA A 1 131 ? -7.777 20.75 8.141 1 87.5 131 ALA A N 1
ATOM 1075 C CA . ALA A 1 131 ? -7.305 20.047 6.949 1 87.5 131 ALA A CA 1
ATOM 1076 C C . ALA A 1 131 ? -8.438 19.828 5.953 1 87.5 131 ALA A C 1
ATOM 1078 O O . ALA A 1 131 ? -8.234 19.953 4.742 1 87.5 131 ALA A O 1
ATOM 1079 N N . VAL A 1 132 ? -9.594 19.5 6.457 1 87.75 132 VAL A N 1
ATOM 1080 C CA . VAL A 1 132 ? -10.766 19.312 5.609 1 87.75 132 VAL A CA 1
ATOM 1081 C C . VAL A 1 132 ? -11.109 20.609 4.898 1 87.75 132 VAL A C 1
ATOM 1083 O O . VAL A 1 132 ? -11.328 20.625 3.684 1 87.75 132 VAL A O 1
ATOM 1086 N N . LEU A 1 133 ? -11.125 21.688 5.621 1 92.81 133 LEU A N 1
ATOM 1087 C CA . LEU A 1 133 ? -11.461 23 5.059 1 92.81 133 LEU A CA 1
ATOM 1088 C C . LEU A 1 133 ? -10.414 23.438 4.039 1 92.81 133 LEU A C 1
ATOM 1090 O O . LEU A 1 133 ? -10.75 24 3 1 92.81 133 LEU A O 1
ATOM 1094 N N . GLU A 1 134 ? -9.227 23.156 4.336 1 89.25 134 GLU A N 1
ATOM 1095 C CA . GLU A 1 134 ? -8.148 23.469 3.402 1 89.25 134 GLU A CA 1
ATOM 1096 C C . GLU A 1 134 ? -8.305 22.688 2.098 1 89.25 134 GLU A C 1
ATOM 1098 O O . GLU A 1 134 ? -8.109 23.25 1.013 1 89.25 134 GLU A O 1
ATOM 1103 N N . THR A 1 135 ? -8.57 21.438 2.23 1 81.56 135 THR A N 1
ATOM 1104 C CA . THR A 1 135 ? -8.789 20.594 1.058 1 81.56 135 THR A CA 1
ATOM 1105 C C . THR A 1 135 ? -9.945 21.141 0.212 1 81.56 135 THR A C 1
ATOM 1107 O O . THR A 1 135 ? -9.844 21.203 -1.015 1 81.56 135 THR A O 1
ATOM 1110 N N . MET A 1 136 ? -11.047 21.562 0.826 1 86.25 136 MET A N 1
ATOM 1111 C CA . MET A 1 136 ? -12.188 22.156 0.136 1 86.25 136 MET A CA 1
ATOM 1112 C C . MET A 1 136 ? -11.789 23.438 -0.58 1 86.25 136 MET A C 1
ATOM 1114 O O . MET A 1 136 ? -12.156 23.656 -1.737 1 86.25 136 MET A O 1
ATOM 1118 N N . ALA A 1 137 ? -11.047 24.219 0.104 1 87.5 137 ALA A N 1
ATOM 1119 C CA . ALA A 1 137 ? -10.578 25.469 -0.469 1 87.5 137 ALA A CA 1
ATOM 1120 C C . ALA A 1 137 ? -9.695 25.219 -1.687 1 87.5 137 ALA A C 1
ATOM 1122 O O . ALA A 1 137 ? -9.836 25.891 -2.715 1 87.5 137 ALA A O 1
ATOM 1123 N N . ASP A 1 138 ? -8.867 24.297 -1.588 1 78.38 138 ASP A N 1
ATOM 1124 C CA . ASP A 1 138 ? -7.941 23.953 -2.666 1 78.38 138 ASP A CA 1
ATOM 1125 C C . ASP A 1 138 ? -8.695 23.438 -3.895 1 78.38 138 ASP A C 1
ATOM 1127 O O . ASP A 1 138 ? -8.234 23.609 -5.023 1 78.38 138 ASP A O 1
ATOM 1131 N N . GLN A 1 139 ? -9.797 22.797 -3.652 1 77.75 139 GLN A N 1
ATOM 1132 C CA . GLN A 1 139 ? -10.609 22.266 -4.738 1 77.75 139 GLN A CA 1
ATOM 1133 C C . GLN A 1 139 ? -11.625 23.297 -5.223 1 77.75 139 GLN A C 1
ATOM 1135 O O . GLN A 1 139 ? -12.555 22.953 -5.965 1 77.75 139 GLN A O 1
ATOM 1140 N N . ASN A 1 140 ? -11.578 24.469 -4.711 1 83.81 140 ASN A N 1
ATOM 1141 C CA . ASN A 1 140 ? -12.43 25.594 -5.074 1 83.81 140 ASN A CA 1
ATOM 1142 C C . ASN A 1 140 ? -13.891 25.328 -4.738 1 83.81 140 ASN A C 1
ATOM 1144 O O . ASN A 1 140 ? -14.789 25.688 -5.504 1 83.81 140 ASN A O 1
ATOM 1148 N N . LYS A 1 141 ? -14.055 24.609 -3.758 1 86.06 141 LYS A N 1
ATOM 1149 C CA . LYS A 1 141 ? -15.414 24.406 -3.242 1 86.06 141 LYS A CA 1
ATOM 1150 C C . LYS A 1 141 ? -15.82 25.562 -2.326 1 86.06 141 LYS A C 1
ATOM 1152 O O . LYS A 1 141 ? -14.961 26.219 -1.737 1 86.06 141 LYS A O 1
ATOM 1157 N N . THR A 1 142 ? -17.094 25.703 -2.256 1 91.69 142 THR A N 1
ATOM 1158 C CA . THR A 1 142 ? -17.594 26.75 -1.373 1 91.69 142 THR A CA 1
ATOM 1159 C C . THR A 1 142 ? -17.422 26.359 0.09 1 91.69 142 THR A C 1
ATOM 1161 O O . THR A 1 142 ? -17.875 25.281 0.5 1 91.69 142 THR A O 1
ATOM 1164 N N . LEU A 1 143 ? -16.859 27.25 0.831 1 94.44 143 LEU A N 1
ATOM 1165 C CA . LEU A 1 143 ? -16.672 27.016 2.258 1 94.44 143 LEU A CA 1
ATOM 1166 C C . LEU A 1 143 ? -17.922 27.406 3.037 1 94.44 143 LEU A C 1
ATOM 1168 O O . LEU A 1 143 ? -18.672 28.297 2.613 1 94.44 143 LEU A O 1
ATOM 1172 N N . PRO A 1 144 ? -18.156 26.703 4.125 1 95.19 144 PRO A N 1
ATOM 1173 C CA . PRO A 1 144 ? -19.297 27.094 4.953 1 95.19 144 PRO A CA 1
ATOM 1174 C C . PRO A 1 144 ? -19.156 28.516 5.508 1 95.19 144 PRO A C 1
ATOM 1176 O O . PRO A 1 144 ? -18.062 28.938 5.863 1 95.19 144 PRO A O 1
ATOM 1179 N N . ASN A 1 145 ? -20.266 29.156 5.652 1 94.75 145 ASN A N 1
ATOM 1180 C CA . ASN A 1 145 ? -20.281 30.531 6.117 1 94.75 145 ASN A CA 1
ATOM 1181 C C . ASN A 1 145 ? -19.703 30.672 7.52 1 94.75 145 ASN A C 1
ATOM 1183 O O . ASN A 1 145 ? -19.047 31.672 7.84 1 94.75 145 ASN A O 1
ATOM 1187 N N . TRP A 1 146 ? -19.875 29.672 8.273 1 95.31 146 TRP A N 1
ATOM 1188 C CA . TRP A 1 146 ? -19.453 29.734 9.664 1 95.31 146 TRP A CA 1
ATOM 1189 C C . TRP A 1 146 ? -17.938 29.719 9.781 1 95.31 146 TRP A C 1
ATOM 1191 O O . TRP A 1 146 ? -17.375 30.047 10.828 1 95.31 146 TRP A O 1
ATOM 1201 N N . ALA A 1 147 ? -17.219 29.328 8.75 1 95.94 147 ALA A N 1
ATOM 1202 C CA . ALA A 1 147 ? -15.766 29.156 8.805 1 95.94 147 ALA A CA 1
ATOM 1203 C C . ALA A 1 147 ? -15.055 30.469 8.445 1 95.94 147 ALA A C 1
ATOM 1205 O O . ALA A 1 147 ? -13.852 30.609 8.695 1 95.94 147 ALA A O 1
ATOM 1206 N N . LYS A 1 148 ? -15.648 31.406 7.902 1 92.38 148 LYS A N 1
ATOM 1207 C CA . LYS A 1 148 ? -15.062 32.594 7.258 1 92.38 148 LYS A CA 1
ATOM 1208 C C . LYS A 1 148 ? -14.188 33.375 8.227 1 92.38 148 LYS A C 1
ATOM 1210 O O . LYS A 1 148 ? -13.117 33.844 7.855 1 92.38 148 LYS A O 1
ATOM 1215 N N . ASP A 1 149 ? -14.586 33.469 9.461 1 92 149 ASP A N 1
ATOM 1216 C CA . ASP A 1 149 ? -13.883 34.344 10.391 1 92 149 ASP A CA 1
ATOM 1217 C C . ASP A 1 149 ? -12.828 33.594 11.188 1 92 149 ASP A C 1
ATOM 1219 O O . ASP A 1 149 ? -12.055 34.188 11.938 1 92 149 ASP A O 1
ATOM 1223 N N . ILE A 1 150 ? -12.82 32.281 10.945 1 95.19 150 ILE A N 1
ATOM 1224 C CA . ILE A 1 150 ? -11.945 31.531 11.82 1 95.19 150 ILE A CA 1
ATOM 1225 C C . ILE A 1 150 ? -11.016 30.641 10.992 1 95.19 150 ILE A C 1
ATOM 1227 O O . ILE A 1 150 ? -10.188 29.922 11.539 1 95.19 150 ILE A O 1
ATOM 1231 N N . PHE A 1 151 ? -11.117 30.703 9.641 1 95.38 151 PHE A N 1
ATOM 1232 C CA . PHE A 1 151 ? -10.328 29.969 8.656 1 95.38 151 PHE A CA 1
ATOM 1233 C C . PHE A 1 151 ? -10.094 30.797 7.41 1 95.38 151 PHE A C 1
ATOM 1235 O O . PHE A 1 151 ? -10.961 31.578 6.996 1 95.38 151 PHE A O 1
ATOM 1242 N N . PRO A 1 152 ? -8.961 30.734 6.898 1 93.81 152 PRO A N 1
ATOM 1243 C CA . PRO A 1 152 ? -7.773 29.938 7.191 1 93.81 152 PRO A CA 1
ATOM 1244 C C . PRO A 1 152 ? -6.895 30.547 8.281 1 93.81 152 PRO A C 1
ATOM 1246 O O . PRO A 1 152 ? -6.051 29.859 8.859 1 93.81 152 PRO A O 1
ATOM 1249 N N . ASP A 1 153 ? -7.18 31.781 8.367 1 92.69 153 ASP A N 1
ATOM 1250 C CA . ASP A 1 153 ? -6.48 32.469 9.438 1 92.69 153 ASP A CA 1
ATOM 1251 C C . ASP A 1 153 ? -7.336 32.531 10.703 1 92.69 153 ASP A C 1
ATOM 1253 O O . ASP A 1 153 ? -8.438 31.984 10.742 1 92.69 153 ASP A O 1
ATOM 1257 N N . GLY A 1 154 ? -6.758 32.938 11.859 1 92.5 154 GLY A N 1
ATOM 1258 C CA . GLY A 1 154 ? -7.543 33.094 13.07 1 92.5 154 GLY A CA 1
ATOM 1259 C C . GLY A 1 154 ? -7.344 31.984 14.062 1 92.5 154 GLY A C 1
ATOM 1260 O O . GLY A 1 154 ? -6.238 31.453 14.203 1 92.5 154 GLY A O 1
ATOM 1261 N N . ALA A 1 155 ? -8.477 31.734 14.664 1 94.19 155 ALA A N 1
ATOM 1262 C CA . ALA A 1 155 ? -8.383 30.859 15.836 1 94.19 155 ALA A CA 1
ATOM 1263 C C . ALA A 1 155 ? -8.031 29.438 15.438 1 94.19 155 ALA A C 1
ATOM 1265 O O . ALA A 1 155 ? -7.332 28.734 16.172 1 94.19 155 ALA A O 1
ATOM 1266 N N . MET A 1 156 ? -8.523 28.922 14.328 1 95.94 156 MET A N 1
ATOM 1267 C CA . MET A 1 156 ? -8.219 27.562 13.906 1 95.94 156 MET A CA 1
ATOM 1268 C C . MET A 1 156 ? -6.742 27.422 13.547 1 95.94 156 MET A C 1
ATOM 1270 O O . MET A 1 156 ? -6.125 26.391 13.828 1 95.94 156 MET A O 1
ATOM 1274 N N . TYR A 1 157 ? -6.27 28.453 12.93 1 95.31 157 TYR A N 1
ATOM 1275 C CA . TYR A 1 157 ? -4.848 28.469 12.602 1 95.31 157 TYR A CA 1
ATOM 1276 C C . TYR A 1 157 ? -3.998 28.422 13.867 1 95.31 157 TYR A C 1
ATOM 1278 O O . TYR A 1 157 ? -3.084 27.594 13.977 1 95.31 157 TYR A O 1
ATOM 1286 N N . ASP A 1 158 ? -4.367 29.266 14.805 1 94.88 158 ASP A N 1
ATOM 1287 C CA . ASP A 1 158 ? -3.633 29.359 16.062 1 94.88 158 ASP A CA 1
ATOM 1288 C C . ASP A 1 158 ? -3.668 28.031 16.812 1 94.88 158 ASP A C 1
ATOM 1290 O O . ASP A 1 158 ? -2.658 27.594 17.375 1 94.88 158 ASP A O 1
ATOM 1294 N N . LEU A 1 159 ? -4.758 27.438 16.797 1 94.88 159 LEU A N 1
ATOM 1295 C CA . LEU A 1 159 ? -4.91 26.188 17.516 1 94.88 159 LEU A CA 1
ATOM 1296 C C . LEU A 1 159 ? -4.145 25.062 16.828 1 94.88 159 LEU A C 1
ATOM 1298 O O . LEU A 1 159 ? -3.637 24.156 17.484 1 94.88 159 LEU A O 1
ATOM 1302 N N . THR A 1 160 ? -4.094 25.094 15.539 1 94.5 160 THR A N 1
ATOM 1303 C CA . THR A 1 160 ? -3.299 24.125 14.797 1 94.5 160 THR A CA 1
ATOM 1304 C C . THR A 1 160 ? -1.822 24.234 15.164 1 94.5 160 THR A C 1
ATOM 1306 O O . THR A 1 160 ? -1.164 23.219 15.422 1 94.5 160 THR A O 1
ATOM 1309 N N . LEU A 1 161 ? -1.365 25.422 15.266 1 95.25 161 LEU A N 1
ATOM 1310 C CA . LEU A 1 161 ? 0.018 25.656 15.672 1 95.25 161 LEU A CA 1
ATOM 1311 C C . LEU A 1 161 ? 0.247 25.172 17.109 1 95.25 161 LEU A C 1
ATOM 1313 O O . LEU A 1 161 ? 1.307 24.625 17.422 1 95.25 161 LEU A O 1
ATOM 1317 N N . LEU A 1 162 ? -0.733 25.422 17.906 1 94.75 162 LEU A N 1
ATOM 1318 C CA . LEU A 1 162 ? -0.633 24.969 19.281 1 94.75 162 LEU A CA 1
ATOM 1319 C C . LEU A 1 162 ? -0.485 23.453 19.344 1 94.75 162 LEU A C 1
ATOM 1321 O O . LEU A 1 162 ? 0.28 22.922 20.156 1 94.75 162 LEU A O 1
ATOM 1325 N N . GLU A 1 163 ? -1.221 22.75 18.547 1 95.06 163 GLU A N 1
ATOM 1326 C CA . GLU A 1 163 ? -1.107 21.281 18.531 1 95.06 163 GLU A CA 1
ATOM 1327 C C . GLU A 1 163 ? 0.31 20.844 18.156 1 95.06 163 GLU A C 1
ATOM 1329 O O . GLU A 1 163 ? 0.849 19.922 18.766 1 95.06 163 GLU A O 1
ATOM 1334 N N . TYR A 1 164 ? 0.855 21.5 17.188 1 95.12 164 TYR A N 1
ATOM 1335 C CA . TYR A 1 164 ? 2.229 21.172 16.812 1 95.12 164 TYR A CA 1
ATOM 1336 C C . TYR A 1 164 ? 3.17 21.344 18 1 95.12 164 TYR A C 1
ATOM 1338 O O . TYR A 1 164 ? 4.074 20.516 18.203 1 95.12 164 TYR A O 1
ATOM 1346 N N . ASP A 1 165 ? 2.951 22.359 18.75 1 95.12 165 ASP A N 1
ATOM 1347 C CA . ASP A 1 165 ? 3.779 22.609 19.922 1 95.12 165 ASP A CA 1
ATOM 1348 C C . ASP A 1 165 ? 3.57 21.531 20.984 1 95.12 165 ASP A C 1
ATOM 1350 O O . ASP A 1 165 ? 4.531 21.031 21.578 1 95.12 165 ASP A O 1
ATOM 1354 N N . LEU A 1 166 ? 2.336 21.203 21.172 1 95 166 LEU A N 1
ATOM 1355 C CA . LEU A 1 166 ? 2.014 20.219 22.188 1 95 166 LEU A CA 1
ATOM 1356 C C . LEU A 1 166 ? 2.615 18.859 21.828 1 95 166 LEU A C 1
ATOM 1358 O O . LEU A 1 166 ? 3.018 18.109 22.719 1 95 166 LEU A O 1
ATOM 1362 N N . PHE A 1 167 ? 2.752 18.562 20.562 1 95.44 167 PHE A N 1
ATOM 1363 C CA . PHE A 1 167 ? 3.287 17.297 20.094 1 95.44 167 PHE A CA 1
ATOM 1364 C C . PHE A 1 167 ? 4.797 17.234 20.297 1 95.44 167 PHE A C 1
ATOM 1366 O O . PHE A 1 167 ? 5.402 16.172 20.172 1 95.44 167 PHE A O 1
ATOM 1373 N N . SER A 1 168 ? 5.371 18.328 20.719 1 95.12 168 SER A N 1
ATOM 1374 C CA . SER A 1 168 ? 6.82 18.406 20.844 1 95.12 168 SER A CA 1
ATOM 1375 C C . SER A 1 168 ? 7.227 19.078 22.156 1 95.12 168 SER A C 1
ATOM 1377 O O . SER A 1 168 ? 8.25 19.766 22.219 1 95.12 168 SER A O 1
ATOM 1379 N N . THR A 1 169 ? 6.461 18.922 23.109 1 95 169 THR A N 1
ATOM 1380 C CA . THR A 1 169 ? 6.668 19.594 24.391 1 95 169 THR A CA 1
ATOM 1381 C C . THR A 1 169 ? 7.809 18.938 25.156 1 95 169 THR A C 1
ATOM 1383 O O . THR A 1 169 ? 8.664 19.625 25.719 1 95 169 THR A O 1
ATOM 1386 N N . THR A 1 170 ? 7.789 17.609 25.234 1 96.56 170 THR A N 1
ATOM 1387 C CA . THR A 1 170 ? 8.797 16.891 26.016 1 96.56 170 THR A CA 1
ATOM 1388 C C . THR A 1 170 ? 9.852 16.281 25.094 1 96.56 170 THR A C 1
ATOM 1390 O O . THR A 1 170 ? 9.617 16.125 23.891 1 96.56 170 THR A O 1
ATOM 1393 N N . SER A 1 171 ? 10.938 15.867 25.703 1 96.12 171 SER A N 1
ATOM 1394 C CA . SER A 1 171 ? 12 15.211 24.953 1 96.12 171 SER A CA 1
ATOM 1395 C C . SER A 1 171 ? 11.523 13.883 24.375 1 96.12 171 SER A C 1
ATOM 1397 O O . SER A 1 171 ? 11.906 13.516 23.266 1 96.12 171 SER A O 1
ATOM 1399 N N . LEU A 1 172 ? 10.711 13.234 25.125 1 96.56 172 LEU A N 1
ATOM 1400 C CA . LEU A 1 172 ? 10.18 11.953 24.656 1 96.56 172 LEU A CA 1
ATOM 1401 C C . LEU A 1 172 ? 9.273 12.148 23.438 1 96.56 172 LEU A C 1
ATOM 1403 O O . LEU A 1 172 ? 9.352 11.398 22.469 1 96.56 172 LEU A O 1
ATOM 1407 N N . GLN A 1 173 ? 8.461 13.109 23.484 1 96.81 173 GLN A N 1
ATOM 1408 C CA . GLN A 1 173 ? 7.59 13.406 22.359 1 96.81 173 GLN A CA 1
ATOM 1409 C C . GLN A 1 173 ? 8.406 13.766 21.109 1 96.81 173 GLN A C 1
ATOM 1411 O O . GLN A 1 173 ? 8.109 13.297 20.016 1 96.81 173 GLN A O 1
ATOM 1416 N N . LYS A 1 174 ? 9.391 14.57 21.312 1 96 174 LYS A N 1
ATOM 1417 C CA . LYS A 1 174 ? 10.25 14.969 20.188 1 96 174 LYS A CA 1
ATOM 1418 C C . LYS A 1 174 ? 10.93 13.75 19.562 1 96 174 LYS A C 1
ATOM 1420 O O . LYS A 1 174 ? 11.016 13.641 18.344 1 96 174 LYS A O 1
ATOM 1425 N N . GLN A 1 175 ? 11.383 12.93 20.391 1 95.62 175 GLN A N 1
ATOM 1426 C CA . GLN A 1 175 ? 12.039 11.719 19.938 1 95.62 175 GLN A CA 1
ATOM 1427 C C . GLN A 1 175 ? 11.078 10.844 19.125 1 95.62 175 GLN A C 1
ATOM 1429 O O . GLN A 1 175 ? 11.445 10.344 18.062 1 95.62 175 GLN A O 1
ATOM 1434 N N . LEU A 1 176 ? 9.891 10.711 19.562 1 94.56 176 LEU A N 1
ATOM 1435 C CA . LEU A 1 176 ? 8.938 9.789 18.969 1 94.56 176 LEU A CA 1
ATOM 1436 C C . LEU A 1 176 ? 8.227 10.438 17.781 1 94.56 176 LEU A C 1
ATOM 1438 O O . LEU A 1 176 ? 7.73 9.742 16.891 1 94.56 176 LEU A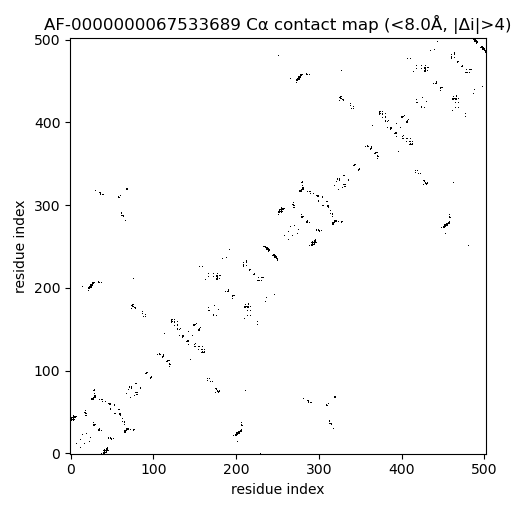 O 1
ATOM 1442 N N . ASN A 1 177 ? 8.164 11.742 17.875 1 93.06 177 ASN A N 1
ATOM 1443 C CA . ASN A 1 177 ? 7.535 12.5 16.797 1 93.06 177 ASN A CA 1
ATOM 1444 C C . ASN A 1 177 ? 8.57 13.234 15.953 1 93.06 177 ASN A C 1
ATOM 1446 O O . ASN A 1 177 ? 8.836 14.414 16.172 1 93.06 177 ASN A O 1
ATOM 1450 N N . GLY A 1 178 ? 9.078 12.594 15 1 94.69 178 GLY A N 1
ATOM 1451 C CA . GLY A 1 178 ? 10.047 13.195 14.102 1 94.69 178 GLY A CA 1
ATOM 1452 C C . GLY A 1 178 ? 11.461 12.719 14.336 1 94.69 178 GLY A C 1
ATOM 1453 O O . GLY A 1 178 ? 12.266 12.656 13.406 1 94.69 178 GLY A O 1
ATOM 1454 N N . GLY A 1 179 ? 11.781 12.516 15.562 1 96 179 GLY A N 1
ATOM 1455 C CA . GLY A 1 179 ? 13.125 12.07 15.875 1 96 179 GLY A CA 1
ATOM 1456 C C . GLY A 1 179 ? 13.469 10.727 15.25 1 96 179 GLY A C 1
ATOM 1457 O O . GLY A 1 179 ? 14.555 10.547 14.703 1 96 179 GLY A O 1
ATOM 1458 N N . THR A 1 180 ? 12.586 9.812 15.43 1 96.56 180 THR A N 1
ATOM 1459 C CA . THR A 1 180 ? 12.789 8.484 14.867 1 96.56 180 THR A CA 1
ATOM 1460 C C . THR A 1 180 ? 12.977 8.562 13.352 1 96.56 180 THR A C 1
ATOM 14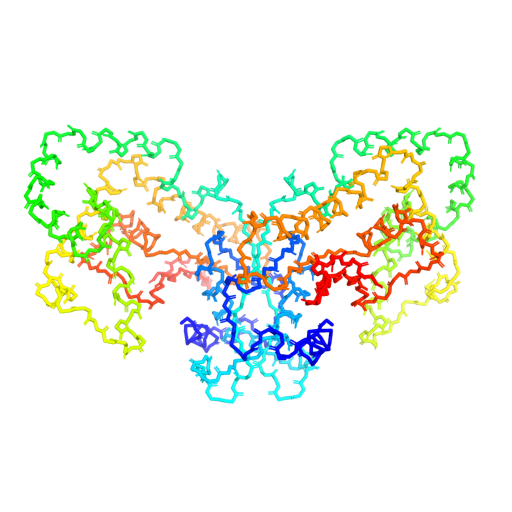62 O O . THR A 1 180 ? 13.836 7.879 12.789 1 96.56 180 THR A O 1
ATOM 1465 N N . LEU A 1 181 ? 12.195 9.352 12.711 1 97.31 181 LEU A N 1
ATOM 1466 C CA . LEU A 1 181 ? 12.305 9.539 11.266 1 97.31 181 LEU A CA 1
ATOM 1467 C C . LEU A 1 181 ? 13.633 10.18 10.898 1 97.31 181 LEU A C 1
ATOM 1469 O O . LEU A 1 181 ? 14.305 9.734 9.961 1 97.31 181 LEU A O 1
ATOM 1473 N N . LEU A 1 182 ? 13.977 11.203 11.609 1 96.88 182 LEU A N 1
ATOM 1474 C CA . LEU A 1 182 ? 15.258 11.867 11.375 1 96.88 182 LEU A CA 1
ATOM 1475 C C . LEU A 1 182 ? 16.422 10.891 11.531 1 96.88 182 LEU A C 1
ATOM 1477 O O . LEU A 1 182 ? 17.328 10.875 10.711 1 96.88 182 LEU A O 1
ATOM 1481 N N . LYS A 1 183 ? 16.375 10.133 12.57 1 97.12 183 LYS A N 1
ATOM 1482 C CA . LYS A 1 183 ? 17.391 9.117 12.797 1 97.12 183 LYS A CA 1
ATOM 1483 C C . LYS A 1 183 ? 17.469 8.141 11.625 1 97.12 183 LYS A C 1
ATOM 1485 O O . LYS A 1 183 ? 18.562 7.762 11.195 1 97.12 183 LYS A O 1
ATOM 1490 N N . GLU A 1 184 ? 16.344 7.727 11.164 1 97.38 184 GLU A N 1
ATOM 1491 C CA . GLU A 1 184 ? 16.281 6.812 10.023 1 97.38 184 GLU A CA 1
ATOM 1492 C C . GLU A 1 184 ? 16.922 7.438 8.781 1 97.38 184 GLU A C 1
ATOM 1494 O O . GLU A 1 184 ? 17.688 6.777 8.07 1 97.38 184 GLU A O 1
ATOM 1499 N N . ILE A 1 185 ? 16.578 8.648 8.5 1 96.69 185 ILE A N 1
ATOM 1500 C CA . ILE A 1 185 ? 17.094 9.359 7.328 1 96.69 185 ILE A CA 1
ATOM 1501 C C . ILE A 1 185 ? 18.609 9.477 7.418 1 96.69 185 ILE A C 1
ATOM 1503 O O . ILE A 1 185 ? 19.328 9.07 6.496 1 96.69 185 ILE A O 1
ATOM 1507 N N . ILE A 1 186 ? 19.125 9.969 8.516 1 95.31 186 ILE A N 1
ATOM 1508 C CA . ILE A 1 186 ? 20.562 10.141 8.711 1 95.31 186 ILE A CA 1
ATOM 1509 C C . ILE A 1 186 ? 21.25 8.773 8.711 1 95.31 186 ILE A C 1
ATOM 1511 O O . ILE A 1 186 ? 22.328 8.609 8.133 1 95.31 186 ILE A O 1
ATOM 1515 N N . GLY A 1 187 ? 20.578 7.836 9.391 1 95.94 187 GLY A N 1
ATOM 1516 C CA . GLY A 1 187 ? 21.109 6.48 9.414 1 95.94 187 GLY A CA 1
ATOM 1517 C C . GLY A 1 187 ? 21.312 5.895 8.031 1 95.94 187 GLY A C 1
ATOM 1518 O O . GLY A 1 187 ? 22.328 5.258 7.766 1 95.94 187 GLY A O 1
ATOM 1519 N N . ASN A 1 188 ? 20.406 6.07 7.148 1 95.62 188 ASN A N 1
ATOM 1520 C CA . ASN A 1 188 ? 20.516 5.574 5.781 1 95.62 188 ASN A CA 1
ATOM 1521 C C . ASN A 1 188 ? 21.672 6.242 5.035 1 95.62 188 ASN A C 1
ATOM 1523 O O . ASN A 1 188 ? 22.375 5.59 4.27 1 95.62 188 ASN A O 1
ATOM 1527 N N . LEU A 1 189 ? 21.828 7.555 5.215 1 94.19 189 LEU A N 1
ATOM 1528 C CA . LEU A 1 189 ? 22.922 8.273 4.586 1 94.19 189 LEU A CA 1
ATOM 1529 C C . LEU A 1 189 ? 24.266 7.738 5.07 1 94.19 189 LEU A C 1
ATOM 1531 O O . LEU A 1 189 ? 25.188 7.527 4.27 1 94.19 189 LEU A O 1
ATOM 1535 N N . LEU A 1 190 ? 24.328 7.512 6.344 1 93 190 LEU A N 1
ATOM 1536 C CA . LEU A 1 190 ? 25.562 6.984 6.926 1 93 190 LEU A CA 1
ATOM 1537 C C . LEU A 1 190 ? 25.828 5.559 6.449 1 93 190 LEU A C 1
ATOM 1539 O O . LEU A 1 190 ? 26.969 5.195 6.156 1 93 190 LEU A O 1
ATOM 1543 N N . LYS A 1 191 ? 24.781 4.75 6.43 1 95.06 191 LYS A N 1
ATOM 1544 C CA . LYS A 1 191 ? 24.906 3.385 5.93 1 95.06 191 LYS A CA 1
ATOM 1545 C C . LYS A 1 191 ? 25.406 3.371 4.492 1 95.06 191 LYS A C 1
ATOM 1547 O O . LYS A 1 191 ? 26.172 2.482 4.105 1 95.06 191 LYS A O 1
ATOM 1552 N N . TYR A 1 192 ? 24.938 4.285 3.736 1 92.5 192 TYR A N 1
ATOM 1553 C CA . TYR A 1 192 ? 25.422 4.406 2.367 1 92.5 192 TYR A CA 1
ATOM 1554 C C . TYR A 1 192 ? 26.906 4.75 2.348 1 92.5 192 TYR A C 1
ATOM 1556 O O . TYR A 1 192 ? 27.672 4.156 1.591 1 92.5 192 TYR A O 1
ATOM 1564 N N . LYS A 1 193 ? 27.297 5.629 3.166 1 89.5 193 LYS A N 1
ATOM 1565 C CA . LYS A 1 193 ? 28.672 6.09 3.256 1 89.5 193 LYS A CA 1
ATOM 1566 C C . LYS A 1 193 ? 29.609 4.93 3.578 1 89.5 193 LYS A C 1
ATOM 1568 O O . LYS A 1 193 ? 30.688 4.809 2.979 1 89.5 193 LYS A O 1
ATOM 1573 N N . ILE A 1 194 ? 29.172 4.07 4.359 1 91.38 194 ILE A N 1
ATOM 1574 C CA . ILE A 1 194 ? 30.078 3.039 4.84 1 91.38 194 ILE A CA 1
ATOM 1575 C C . ILE A 1 194 ? 29.891 1.765 4.02 1 91.38 194 ILE A C 1
ATOM 1577 O O . ILE A 1 194 ? 30.516 0.739 4.301 1 91.38 194 ILE A O 1
ATOM 1581 N N . GLY A 1 195 ? 28.906 1.726 3.143 1 91.12 195 GLY A N 1
ATOM 1582 C CA . GLY A 1 195 ? 28.75 0.612 2.221 1 91.12 195 GLY A CA 1
ATOM 1583 C C . GLY A 1 195 ? 27.734 -0.409 2.678 1 91.12 195 GLY A C 1
ATOM 1584 O O . GLY A 1 195 ? 27.609 -1.488 2.092 1 91.12 195 GLY A O 1
ATOM 1585 N N . ASP A 1 196 ? 26.969 -0.08 3.738 1 91.81 196 ASP A N 1
ATOM 1586 C CA . ASP A 1 196 ? 25.969 -0.994 4.273 1 91.81 196 ASP A CA 1
ATOM 1587 C C . ASP A 1 196 ? 24.656 -0.885 3.494 1 91.81 196 ASP A C 1
ATOM 1589 O O . ASP A 1 196 ? 23.766 -1.717 3.654 1 91.81 196 ASP A O 1
ATOM 1593 N N . LEU A 1 197 ? 24.547 0.083 2.75 1 91.56 197 LEU A N 1
ATOM 1594 C CA . LEU A 1 197 ? 23.422 0.266 1.829 1 91.56 197 LEU A CA 1
ATOM 1595 C C . LEU A 1 197 ? 23.891 0.178 0.381 1 91.56 197 LEU A C 1
ATOM 1597 O O . LEU A 1 197 ? 24.969 0.672 0.042 1 91.56 197 LEU A O 1
ATOM 1601 N N . SER A 1 198 ? 23.062 -0.52 -0.395 1 92.5 198 SER A N 1
ATOM 1602 C CA . SER A 1 198 ? 23.422 -0.727 -1.793 1 92.5 198 SER A CA 1
ATOM 1603 C C . SER A 1 198 ? 23.75 0.594 -2.479 1 92.5 198 SER A C 1
ATOM 1605 O O . SER A 1 198 ? 23.062 1.597 -2.271 1 92.5 198 SER A O 1
ATOM 1607 N N . LYS A 1 199 ? 24.734 0.557 -3.371 1 91.25 199 LYS A N 1
ATOM 1608 C CA . LYS A 1 199 ? 25.156 1.739 -4.121 1 91.25 199 LYS A CA 1
ATOM 1609 C C . LYS A 1 199 ? 24.125 2.1 -5.188 1 91.25 199 LYS A C 1
ATOM 1611 O O . LYS A 1 199 ? 24.125 3.219 -5.707 1 91.25 199 LYS A O 1
ATOM 1616 N N . GLU A 1 200 ? 23.266 1.178 -5.422 1 94.69 200 GLU A N 1
ATOM 1617 C CA . GLU A 1 200 ? 22.234 1.415 -6.426 1 94.69 200 GLU A CA 1
ATOM 1618 C C . GLU A 1 200 ? 21.109 2.299 -5.871 1 94.69 200 GLU A C 1
ATOM 1620 O O . GLU A 1 200 ? 20.375 2.93 -6.633 1 94.69 200 GLU A O 1
ATOM 1625 N N . ARG A 1 201 ? 21.016 2.318 -4.543 1 96.5 201 ARG A N 1
ATOM 1626 C CA . ARG A 1 201 ? 19.984 3.135 -3.916 1 96.5 201 ARG A CA 1
ATOM 1627 C C . ARG A 1 201 ? 20.328 4.617 -4.008 1 96.5 201 ARG A C 1
ATOM 1629 O O . ARG A 1 201 ? 21.344 5.066 -3.453 1 96.5 201 ARG A O 1
ATOM 1636 N N . LYS A 1 202 ? 19.453 5.375 -4.68 1 96.5 202 LYS A N 1
ATOM 1637 C CA . LYS A 1 202 ? 19.781 6.773 -4.934 1 96.5 202 LYS A CA 1
ATOM 1638 C C . LYS A 1 202 ? 18.828 7.707 -4.207 1 96.5 202 LYS A C 1
ATOM 1640 O O . LYS A 1 202 ? 19.188 8.828 -3.85 1 96.5 202 LYS A O 1
ATOM 1645 N N . ILE A 1 203 ? 17.625 7.266 -4.027 1 97.38 203 ILE A N 1
ATOM 1646 C CA . ILE A 1 203 ? 16.641 8.141 -3.371 1 97.38 203 ILE A CA 1
ATOM 1647 C C . ILE A 1 203 ? 15.695 7.305 -2.52 1 97.38 203 ILE A C 1
ATOM 1649 O O . ILE A 1 203 ? 15.242 6.238 -2.947 1 97.38 203 ILE A O 1
ATOM 1653 N N . ILE A 1 204 ? 15.453 7.707 -1.34 1 98 204 ILE A N 1
ATOM 1654 C CA . ILE A 1 204 ? 14.461 7.137 -0.432 1 98 204 ILE A CA 1
ATOM 1655 C C . ILE A 1 204 ? 13.422 8.195 -0.078 1 98 204 ILE A C 1
ATOM 1657 O O . ILE A 1 204 ? 13.766 9.297 0.347 1 98 204 ILE A O 1
ATOM 1661 N N . LEU A 1 205 ? 12.188 7.887 -0.284 1 98.25 205 LEU A N 1
ATOM 1662 C CA . LEU A 1 205 ? 11.094 8.828 -0.053 1 98.25 205 LEU A CA 1
ATOM 1663 C C . LEU A 1 205 ? 10.188 8.344 1.069 1 98.25 205 LEU A C 1
ATOM 1665 O O . LEU A 1 205 ? 9.906 7.145 1.174 1 98.25 205 LEU A O 1
ATOM 1669 N N . TYR A 1 206 ? 9.758 9.25 1.878 1 98.06 206 TYR A N 1
ATOM 1670 C CA . TYR A 1 206 ? 8.781 9.008 2.936 1 98.06 206 TYR A CA 1
ATOM 1671 C C . TYR A 1 206 ? 7.547 9.875 2.754 1 98.06 206 TYR A C 1
ATOM 1673 O O . TYR A 1 206 ? 7.637 11.109 2.77 1 98.06 206 TYR A O 1
ATOM 1681 N N . SER A 1 207 ? 6.457 9.242 2.543 1 97.25 207 SER A N 1
ATOM 1682 C CA . SER A 1 207 ? 5.188 9.953 2.434 1 97.25 207 SER A CA 1
ATOM 1683 C C . SER A 1 207 ? 4.41 9.898 3.742 1 97.25 207 SER A C 1
ATOM 1685 O O . SER A 1 207 ? 3.912 8.836 4.133 1 97.25 207 SER A O 1
ATOM 1687 N N . GLY A 1 208 ? 4.332 11 4.395 1 94.25 208 GLY A N 1
ATOM 1688 C CA . GLY A 1 208 ? 3.609 11.133 5.652 1 94.25 208 GLY A CA 1
ATOM 1689 C C . GLY A 1 208 ? 2.643 12.305 5.66 1 94.25 208 GLY A C 1
ATOM 1690 O O . GLY A 1 208 ? 1.898 12.508 4.699 1 94.25 208 GLY A O 1
ATOM 1691 N N . ASP A 1 209 ? 2.588 12.953 6.773 1 88.81 209 ASP A N 1
ATOM 1692 C CA . ASP A 1 209 ? 1.748 14.141 6.867 1 88.81 209 ASP A CA 1
ATOM 1693 C C . ASP A 1 209 ? 2.525 15.32 7.453 1 88.81 209 ASP A C 1
ATOM 1695 O O . ASP A 1 209 ? 3.748 15.25 7.59 1 88.81 209 ASP A O 1
ATOM 1699 N N . GLU A 1 210 ? 1.849 16.391 7.566 1 89.94 210 GLU A N 1
ATOM 1700 C CA . GLU A 1 210 ? 2.521 17.641 7.938 1 89.94 210 GLU A CA 1
ATOM 1701 C C . GLU A 1 210 ? 3.199 17.516 9.297 1 89.94 210 GLU A C 1
ATOM 1703 O O . GLU A 1 210 ? 4.211 18.172 9.555 1 89.94 210 GLU A O 1
ATOM 1708 N N . ARG A 1 211 ? 2.709 16.641 10.133 1 91.06 211 ARG A N 1
ATOM 1709 C CA . ARG A 1 211 ? 3.293 16.469 11.461 1 91.06 211 ARG A CA 1
ATOM 1710 C C . ARG A 1 211 ? 4.699 15.891 11.367 1 91.06 211 ARG A C 1
ATOM 1712 O O . ARG A 1 211 ? 5.543 16.156 12.227 1 91.06 211 ARG A O 1
ATOM 1719 N N . ASN A 1 212 ? 4.891 15.125 10.359 1 94.94 212 ASN A N 1
ATOM 1720 C CA . ASN A 1 212 ? 6.238 14.609 10.141 1 94.94 212 ASN A CA 1
ATOM 1721 C C . ASN A 1 212 ? 7.219 15.727 9.805 1 94.94 212 ASN A C 1
ATOM 1723 O O . ASN A 1 212 ? 8.336 15.766 10.328 1 94.94 212 ASN A O 1
ATOM 1727 N N . ILE A 1 213 ? 6.785 16.656 8.961 1 95.56 213 ILE A N 1
ATOM 1728 C CA . ILE A 1 213 ? 7.609 17.797 8.57 1 95.56 213 ILE A CA 1
ATOM 1729 C C . ILE A 1 213 ? 7.918 18.656 9.797 1 95.56 213 ILE A C 1
ATOM 1731 O O . ILE A 1 213 ? 9.078 18.953 10.062 1 95.56 213 ILE A O 1
ATOM 1735 N N . VAL A 1 214 ? 6.902 18.938 10.508 1 96.12 214 VAL A N 1
ATOM 1736 C CA . VAL A 1 214 ? 7.039 19.766 11.688 1 96.12 214 VAL A CA 1
ATOM 1737 C C . VAL A 1 214 ? 7.938 19.078 12.711 1 96.12 214 VAL A C 1
ATOM 1739 O O . VAL A 1 214 ? 8.836 19.703 13.281 1 96.12 214 VAL A O 1
ATOM 1742 N N . GLY A 1 215 ? 7.664 17.812 12.922 1 96.44 215 GLY A N 1
ATOM 1743 C CA . GLY A 1 215 ? 8.461 17.062 13.883 1 96.44 215 GLY A CA 1
ATOM 1744 C C . GLY A 1 215 ? 9.938 17.047 13.555 1 96.44 215 GLY A C 1
ATOM 1745 O O . GLY A 1 215 ? 10.773 17.266 14.438 1 96.44 215 GLY A O 1
ATOM 1746 N N . VAL A 1 216 ? 10.273 16.844 12.352 1 97 216 VAL A N 1
ATOM 1747 C CA . VAL A 1 216 ? 11.672 16.812 11.93 1 97 216 VAL A CA 1
ATOM 1748 C C . VAL A 1 216 ? 12.297 18.188 12.094 1 97 216 VAL A C 1
ATOM 1750 O O . VAL A 1 216 ? 13.406 18.312 12.617 1 97 216 VAL A O 1
ATOM 1753 N N . LEU A 1 217 ? 11.594 19.219 11.695 1 96.81 217 LEU A N 1
ATOM 1754 C CA . LEU A 1 217 ? 12.102 20.578 11.797 1 96.81 217 LEU A CA 1
ATOM 1755 C C . LEU A 1 217 ? 12.32 20.984 13.25 1 96.81 217 LEU A C 1
ATOM 1757 O O . LEU A 1 217 ? 13.297 21.656 13.57 1 96.81 217 LEU A O 1
ATOM 1761 N N . LYS A 1 218 ? 11.453 20.562 14.078 1 96.31 218 LYS A N 1
ATOM 1762 C CA . LYS A 1 218 ? 11.602 20.875 15.492 1 96.31 218 LYS A CA 1
ATOM 1763 C C . LYS A 1 218 ? 12.797 20.156 16.094 1 96.31 218 LYS A C 1
ATOM 1765 O O . LYS A 1 218 ? 13.516 20.703 16.938 1 96.31 218 LYS A O 1
ATOM 1770 N N . ASN A 1 219 ? 12.961 18.938 15.656 1 96.06 219 ASN A N 1
ATOM 1771 C CA . ASN A 1 219 ? 14.117 18.188 16.141 1 96.06 219 ASN A CA 1
ATOM 1772 C C . ASN A 1 219 ? 15.422 18.812 15.656 1 96.06 219 ASN A C 1
ATOM 1774 O O . ASN A 1 219 ? 16.453 18.688 16.312 1 96.06 219 ASN A O 1
ATOM 1778 N N . LEU A 1 220 ? 15.367 19.516 14.57 1 95.56 220 LEU A N 1
ATOM 1779 C CA . LEU A 1 220 ? 16.547 20.156 13.992 1 95.56 220 LEU A CA 1
ATOM 1780 C C . LEU A 1 220 ? 16.688 21.594 14.492 1 95.56 220 LEU A C 1
ATOM 1782 O O . LEU A 1 220 ? 17.641 22.281 14.133 1 95.56 220 LEU A O 1
ATOM 1786 N N . ASN A 1 221 ? 15.773 22.062 15.234 1 94.62 221 ASN A N 1
ATOM 1787 C CA . ASN A 1 221 ? 15.719 23.438 15.711 1 94.62 221 ASN A CA 1
ATOM 1788 C C . ASN A 1 221 ? 15.648 24.422 14.555 1 94.62 221 ASN A C 1
ATOM 1790 O O . ASN A 1 221 ? 16.328 25.453 14.578 1 94.62 221 ASN A O 1
ATOM 1794 N N . LEU A 1 222 ? 14.867 24.125 13.555 1 95.06 222 LEU A N 1
ATOM 1795 C CA . LEU A 1 222 ? 14.695 24.953 12.367 1 95.06 222 LEU A CA 1
ATOM 1796 C C . LEU A 1 222 ? 13.219 25.297 12.156 1 95.06 222 LEU A C 1
ATOM 1798 O O . LEU A 1 222 ? 12.844 25.781 11.094 1 95.06 222 LEU A O 1
ATOM 1802 N N . TRP A 1 223 ? 12.484 25.062 13.172 1 94.94 223 TRP A N 1
ATOM 1803 C CA . TRP A 1 223 ? 11.039 25.234 13.047 1 94.94 223 TRP A CA 1
ATOM 1804 C C . TRP A 1 223 ? 10.625 26.672 13.273 1 94.94 223 TRP A C 1
ATOM 1806 O O . TRP A 1 223 ? 11.078 27.312 14.234 1 94.94 223 TRP A O 1
ATOM 1816 N N . SER A 1 224 ? 9.836 27.219 12.289 1 95.62 224 SER A N 1
ATOM 1817 C CA . SER A 1 224 ? 9.07 28.438 12.469 1 95.62 224 SER A CA 1
ATOM 1818 C C . SER A 1 224 ? 7.574 28.188 12.359 1 95.62 224 SER A C 1
ATOM 1820 O O . SER A 1 224 ? 7.129 27.422 11.492 1 95.62 224 SER A O 1
ATOM 1822 N N . PRO A 1 225 ? 6.844 28.812 13.211 1 94.75 225 PRO A N 1
ATOM 1823 C CA . PRO A 1 225 ? 5.414 28.484 13.273 1 94.75 225 PRO A CA 1
ATOM 1824 C C . PRO A 1 225 ? 4.691 28.781 11.961 1 94.75 225 PRO A C 1
ATOM 1826 O O . PRO A 1 225 ? 4.68 29.938 11.5 1 94.75 225 PRO A O 1
ATOM 1829 N N . HIS A 1 226 ? 4.223 27.875 11.383 1 94.88 226 HIS A N 1
ATOM 1830 C CA . HIS A 1 226 ? 3.387 27.922 10.188 1 94.88 226 HIS A CA 1
ATOM 1831 C C . HIS A 1 226 ? 2.748 26.562 9.906 1 94.88 226 HIS A C 1
ATOM 1833 O O . HIS A 1 226 ? 3.154 25.547 10.469 1 94.88 226 HIS A O 1
ATOM 1839 N N . ILE A 1 227 ? 1.784 26.547 9.18 1 92.88 227 ILE A N 1
ATOM 1840 C CA . ILE A 1 227 ? 1.201 25.297 8.711 1 92.88 227 ILE A CA 1
ATOM 1841 C C . ILE A 1 227 ? 1.804 24.922 7.363 1 92.88 227 ILE A C 1
ATOM 1843 O O . ILE A 1 227 ? 1.627 25.641 6.375 1 92.88 227 ILE A O 1
ATOM 1847 N N . PRO A 1 228 ? 2.521 23.797 7.355 1 91.75 228 PRO A N 1
ATOM 1848 C CA . PRO A 1 228 ? 3.107 23.391 6.07 1 91.75 228 PRO A CA 1
ATOM 1849 C C . PRO A 1 228 ? 2.061 23.219 4.973 1 91.75 228 PRO A C 1
ATOM 1851 O O . PRO A 1 228 ? 0.965 22.719 5.234 1 91.75 228 PRO A O 1
ATOM 1854 N N . ASN A 1 229 ? 2.402 23.641 3.768 1 84.62 229 ASN A N 1
ATOM 1855 C CA . ASN A 1 229 ? 1.53 23.484 2.609 1 84.62 229 ASN A CA 1
ATOM 1856 C C . ASN A 1 229 ? 1.42 22.016 2.186 1 84.62 229 ASN A C 1
ATOM 1858 O O . ASN A 1 229 ? 2.219 21.188 2.611 1 84.62 229 ASN A O 1
ATOM 1862 N N . GLU A 1 230 ? 0.381 21.953 1.282 1 78.94 230 GLU A N 1
ATOM 1863 C CA . GLU A 1 230 ? 0.297 20.625 0.659 1 78.94 230 GLU A CA 1
ATOM 1864 C C . GLU A 1 230 ? 1.537 20.344 -0.179 1 78.94 230 GLU A C 1
ATOM 1866 O O . GLU A 1 230 ? 2.104 21.234 -0.799 1 78.94 230 GLU A O 1
ATOM 1871 N N . ALA A 1 231 ? 2.213 19.281 -0.061 1 86.06 231 ALA A N 1
ATOM 1872 C CA . ALA A 1 231 ? 3.363 18.812 -0.83 1 86.06 231 ALA A CA 1
ATOM 1873 C C . ALA A 1 231 ? 4.668 19.344 -0.249 1 86.06 231 ALA A C 1
ATOM 1875 O O . ALA A 1 231 ? 5.695 19.375 -0.934 1 86.06 231 ALA A O 1
ATOM 1876 N N . ALA A 1 232 ? 4.527 20.094 0.943 1 92.12 232 ALA A N 1
ATOM 1877 C CA . ALA A 1 232 ? 5.773 20.453 1.606 1 92.12 232 ALA A CA 1
ATOM 1878 C C . ALA A 1 232 ? 6.719 19.266 1.695 1 92.12 232 ALA A C 1
ATOM 1880 O O . ALA A 1 232 ? 6.277 18.125 1.902 1 92.12 232 ALA A O 1
ATOM 1881 N N . ALA A 1 233 ? 8.039 19.547 1.528 1 96.25 233 ALA A N 1
ATOM 1882 C CA . ALA A 1 233 ? 9.016 18.469 1.551 1 96.25 233 ALA A CA 1
ATOM 1883 C C . ALA A 1 233 ? 10.32 18.922 2.199 1 96.25 233 ALA A C 1
ATOM 1885 O O . ALA A 1 233 ? 10.719 20.078 2.068 1 96.25 233 ALA A O 1
ATOM 1886 N N . LEU A 1 234 ? 10.875 18.031 2.92 1 96.62 234 LEU A N 1
ATOM 1887 C CA . LEU A 1 234 ? 12.25 18.156 3.389 1 96.62 234 LEU A CA 1
ATOM 1888 C C . LEU A 1 234 ? 13.18 17.25 2.592 1 96.62 234 LEU A C 1
ATOM 1890 O O . LEU A 1 234 ? 12.875 16.062 2.389 1 96.62 234 LEU A O 1
ATOM 1894 N N . ILE A 1 235 ? 14.289 17.812 2.074 1 96.88 235 ILE A N 1
ATOM 1895 C CA . ILE A 1 235 ? 15.234 17.047 1.271 1 96.88 235 ILE A CA 1
ATOM 1896 C C . ILE A 1 235 ? 16.594 17.047 1.957 1 96.88 235 ILE A C 1
ATOM 1898 O O . ILE A 1 235 ? 17.141 18.094 2.305 1 96.88 235 ILE A O 1
ATOM 1902 N N . PHE A 1 236 ? 17.078 15.859 2.252 1 96.25 236 PHE A N 1
ATOM 1903 C CA . PHE A 1 236 ? 18.422 15.617 2.768 1 96.25 236 PHE A CA 1
ATOM 1904 C C . PHE A 1 236 ? 19.297 14.977 1.703 1 96.25 236 PHE A C 1
ATOM 1906 O O . PHE A 1 236 ? 18.922 13.953 1.115 1 96.25 236 PHE A O 1
ATOM 1913 N N . GLU A 1 237 ? 20.453 15.594 1.442 1 95.44 237 GLU A N 1
ATOM 1914 C CA . GLU A 1 237 ? 21.344 15.117 0.386 1 95.44 237 GLU A CA 1
ATOM 1915 C C . GLU A 1 237 ? 22.719 14.773 0.939 1 95.44 237 GLU A C 1
ATOM 1917 O O . GLU A 1 237 ? 23.25 15.477 1.804 1 95.44 237 GLU A O 1
ATOM 1922 N N . LEU A 1 238 ? 23.188 13.656 0.528 1 93.5 238 LEU A N 1
ATOM 1923 C CA . LEU A 1 238 ? 24.562 13.281 0.824 1 93.5 238 LEU A CA 1
ATOM 1924 C C . LEU A 1 238 ? 25.484 13.602 -0.354 1 93.5 238 LEU A C 1
ATOM 1926 O O . LEU A 1 238 ? 25.25 13.125 -1.468 1 93.5 238 LEU A O 1
ATOM 1930 N N . TYR A 1 239 ? 26.5 14.445 -0.055 1 89.81 239 TYR A N 1
ATOM 1931 C CA . TYR A 1 239 ? 27.484 14.82 -1.062 1 89.81 239 TYR A CA 1
ATOM 1932 C C . TYR A 1 239 ? 28.844 14.195 -0.744 1 89.81 239 TYR A C 1
ATOM 1934 O O . TYR A 1 239 ? 29.203 14.055 0.425 1 89.81 239 TYR A O 1
ATOM 1942 N N . ILE A 1 240 ? 29.453 13.727 -1.771 1 84.25 240 ILE A N 1
ATOM 1943 C CA . ILE A 1 240 ? 30.812 13.234 -1.62 1 84.25 240 ILE A CA 1
ATOM 1944 C C . ILE A 1 240 ? 31.766 14.07 -2.475 1 84.25 240 ILE A C 1
ATOM 1946 O O . ILE A 1 240 ? 31.484 14.336 -3.646 1 84.25 240 ILE A O 1
ATOM 1950 N N . ASP A 1 241 ? 32.812 14.648 -1.791 1 79.19 241 ASP A N 1
ATOM 1951 C CA . ASP A 1 241 ? 33.875 15.32 -2.527 1 79.19 241 ASP A CA 1
ATOM 1952 C C . ASP A 1 241 ? 34.812 14.312 -3.195 1 79.19 241 ASP A C 1
ATOM 1954 O O . ASP A 1 241 ? 35.5 13.555 -2.514 1 79.19 241 ASP A O 1
ATOM 1958 N N . ASN A 1 242 ? 34.75 14.312 -4.434 1 76.69 242 ASN A N 1
ATOM 1959 C CA . ASN A 1 242 ? 35.531 13.336 -5.18 1 76.69 242 ASN A CA 1
ATOM 1960 C C . ASN A 1 242 ? 37.031 13.5 -4.926 1 76.69 242 ASN A C 1
ATOM 1962 O O . ASN A 1 242 ? 37.781 12.531 -5.031 1 76.69 242 ASN A O 1
ATOM 1966 N N . GLU A 1 243 ? 37.469 14.695 -4.613 1 76.75 243 GLU A N 1
ATOM 1967 C CA . GLU A 1 243 ? 38.875 14.953 -4.395 1 76.75 243 GLU A CA 1
ATOM 1968 C C . GLU A 1 243 ? 39.281 14.57 -2.975 1 76.75 243 GLU A C 1
ATOM 1970 O O . GLU A 1 243 ? 40.344 13.969 -2.77 1 76.75 243 GLU A O 1
ATOM 1975 N N . THR A 1 244 ? 38.531 14.828 -2.074 1 76.19 244 THR A N 1
ATOM 1976 C CA . THR A 1 244 ? 38.938 14.68 -0.676 1 76.19 244 THR A CA 1
ATOM 1977 C C . THR A 1 244 ? 38.219 13.484 -0.042 1 76.19 244 THR A C 1
ATOM 1979 O O . THR A 1 244 ? 38.562 13.062 1.062 1 76.19 244 THR A O 1
ATOM 1982 N N . ASP A 1 245 ? 37.281 12.922 -0.682 1 70.94 245 ASP A N 1
ATOM 1983 C CA . ASP A 1 245 ? 36.438 11.82 -0.195 1 70.94 245 ASP A CA 1
ATOM 1984 C C . ASP A 1 245 ? 35.688 12.219 1.068 1 70.94 245 ASP A C 1
ATOM 1986 O O . ASP A 1 245 ? 35.438 11.375 1.935 1 70.94 245 ASP A O 1
ATOM 1990 N N . ILE A 1 246 ? 35.5 13.539 1.178 1 71.88 246 ILE A N 1
ATOM 1991 C CA . ILE A 1 246 ? 34.75 14.055 2.318 1 71.88 246 ILE A CA 1
ATOM 1992 C C . ILE A 1 246 ? 33.25 14.055 1.997 1 71.88 246 ILE A C 1
ATOM 1994 O O . ILE A 1 246 ? 32.844 14.477 0.914 1 71.88 246 ILE A O 1
ATOM 1998 N N . TYR A 1 247 ? 32.531 13.461 2.955 1 73.88 247 TYR A N 1
ATOM 1999 C CA . TYR A 1 247 ? 31.078 13.414 2.846 1 73.88 247 TYR A CA 1
ATOM 2000 C C . TYR A 1 247 ? 30.453 14.602 3.564 1 73.88 247 TYR A C 1
ATOM 2002 O O . TYR A 1 247 ? 30.922 15.016 4.629 1 73.88 247 TYR A O 1
ATOM 2010 N N . GLU A 1 248 ? 29.438 15.281 2.865 1 77.19 248 GLU A N 1
ATOM 2011 C CA . GLU A 1 248 ? 28.656 16.359 3.455 1 77.19 248 GLU A CA 1
ATOM 2012 C C . GLU A 1 248 ? 27.156 16.109 3.287 1 77.19 248 GLU A C 1
ATOM 2014 O O . GLU A 1 248 ? 26.719 15.641 2.234 1 77.19 248 GLU A O 1
ATOM 2019 N N . ILE A 1 249 ? 26.453 16.344 4.398 1 78.5 249 ILE A N 1
ATOM 2020 C CA . ILE A 1 249 ? 25 16.266 4.332 1 78.5 249 ILE A CA 1
ATOM 2021 C C . ILE A 1 249 ? 24.422 17.672 4.184 1 78.5 249 ILE A C 1
ATOM 2023 O O . ILE A 1 249 ? 24.781 18.578 4.945 1 78.5 249 ILE A O 1
ATOM 2027 N N . LYS A 1 250 ? 23.734 17.875 3.072 1 80.5 250 LYS A N 1
ATOM 2028 C CA . LYS A 1 250 ? 23.016 19.125 2.848 1 80.5 250 LYS A CA 1
ATOM 2029 C C . LYS A 1 250 ? 21.516 18.938 2.982 1 80.5 250 LYS A C 1
ATOM 2031 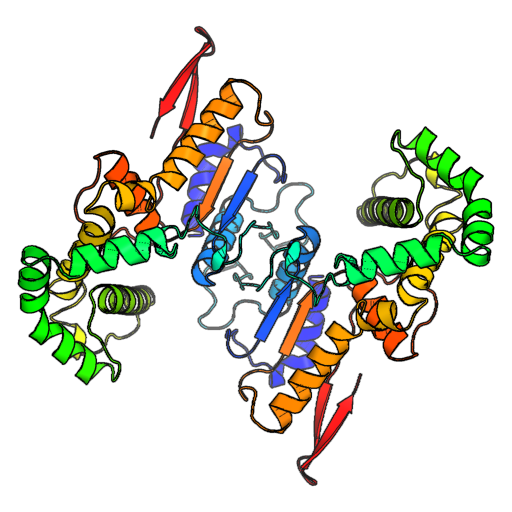O O . LYS A 1 250 ? 20.984 17.875 2.623 1 80.5 250 LYS A O 1
ATOM 2036 N N . ARG A 1 251 ? 20.859 19.969 3.629 1 74.56 251 ARG A N 1
ATOM 2037 C CA . ARG A 1 251 ? 19.406 19.922 3.758 1 74.56 251 ARG A CA 1
ATOM 2038 C C . ARG A 1 251 ? 18.766 21.109 3.047 1 74.56 251 ARG A C 1
ATOM 2040 O O . ARG A 1 251 ? 19.391 22.172 2.918 1 74.56 251 ARG A O 1
ATOM 2047 N N . MET B 1 1 ? -2.932 -7.016 -16.562 1 93.25 1 MET B N 1
ATOM 2048 C CA . MET B 1 1 ? -3.654 -6.543 -15.391 1 93.25 1 MET B CA 1
ATOM 2049 C C . MET B 1 1 ? -4.453 -5.285 -15.711 1 93.25 1 MET B C 1
ATOM 2051 O O . MET B 1 1 ? -5.621 -5.172 -15.328 1 93.25 1 MET B O 1
ATOM 2055 N N . TYR B 1 2 ? -3.887 -4.402 -16.516 1 96.5 2 TYR B N 1
ATOM 2056 C CA . TYR B 1 2 ? -4.617 -3.219 -16.953 1 96.5 2 TYR B CA 1
ATOM 2057 C C . TYR B 1 2 ? -5.855 -3.602 -17.766 1 96.5 2 TYR B C 1
ATOM 2059 O O . TYR B 1 2 ? -6.945 -3.082 -17.516 1 96.5 2 TYR B O 1
ATOM 2067 N N . ASN B 1 3 ? -5.691 -4.508 -18.625 1 96.06 3 ASN B N 1
ATOM 2068 C CA . ASN B 1 3 ? -6.801 -4.934 -19.469 1 96.06 3 ASN B CA 1
ATOM 2069 C C . ASN B 1 3 ? -7.898 -5.609 -18.656 1 96.06 3 ASN B C 1
ATOM 2071 O O . ASN B 1 3 ? -9.078 -5.527 -19 1 96.06 3 ASN B O 1
ATOM 2075 N N . LEU B 1 4 ? -7.477 -6.285 -17.625 1 96.88 4 LEU B N 1
ATOM 2076 C CA . LEU B 1 4 ? -8.5 -6.82 -16.734 1 96.88 4 LEU B CA 1
ATOM 2077 C C . LEU B 1 4 ? -9.336 -5.699 -16.125 1 96.88 4 LEU B C 1
ATOM 2079 O O . LEU B 1 4 ? -10.555 -5.816 -16.031 1 96.88 4 LEU B O 1
ATOM 2083 N N . GLY B 1 5 ? -8.695 -4.609 -15.711 1 97.94 5 GLY B N 1
ATOM 2084 C CA . GLY B 1 5 ? -9.422 -3.443 -15.234 1 97.94 5 GLY B CA 1
ATOM 2085 C C . GLY B 1 5 ? -10.375 -2.869 -16.266 1 97.94 5 GLY B C 1
ATOM 2086 O O . GLY B 1 5 ? -11.523 -2.547 -15.953 1 97.94 5 GLY B O 1
ATOM 2087 N N . VAL B 1 6 ? -9.891 -2.785 -17.484 1 97.75 6 VAL B N 1
ATOM 2088 C CA . VAL B 1 6 ? -10.703 -2.268 -18.578 1 97.75 6 VAL B CA 1
ATOM 2089 C C . VAL B 1 6 ? -11.922 -3.168 -18.797 1 97.75 6 VAL B C 1
ATOM 2091 O O . VAL B 1 6 ? -13.039 -2.678 -18.969 1 97.75 6 VAL B O 1
ATOM 2094 N N . TYR B 1 7 ? -11.711 -4.461 -18.766 1 97.75 7 TYR B N 1
ATOM 2095 C CA . TYR B 1 7 ? -12.797 -5.43 -18.906 1 97.75 7 TYR B CA 1
ATOM 2096 C C . TYR B 1 7 ? -13.859 -5.223 -17.828 1 97.75 7 TYR B C 1
ATOM 2098 O O . TYR B 1 7 ? -15.055 -5.199 -18.125 1 97.75 7 TYR B O 1
ATOM 2106 N N . LEU B 1 8 ? -13.43 -5.09 -16.547 1 97.69 8 LEU B N 1
ATOM 2107 C CA . LEU B 1 8 ? -14.359 -4.891 -15.445 1 97.69 8 LEU B CA 1
ATOM 2108 C C . LEU B 1 8 ? -15.133 -3.586 -15.609 1 97.69 8 LEU B C 1
ATOM 2110 O O . LEU B 1 8 ? -16.328 -3.529 -15.328 1 97.69 8 LEU B O 1
ATOM 2114 N N . ARG B 1 9 ? -14.43 -2.568 -16.031 1 97.69 9 ARG B N 1
ATOM 2115 C CA . ARG B 1 9 ? -15.07 -1.283 -16.297 1 97.69 9 ARG B CA 1
ATOM 2116 C C . ARG B 1 9 ? -16.172 -1.424 -17.328 1 97.69 9 ARG B C 1
ATOM 2118 O O . ARG B 1 9 ? -17.281 -0.915 -17.141 1 97.69 9 ARG B O 1
ATOM 2125 N N . GLU B 1 10 ? -15.906 -2.055 -18.391 1 97.25 10 GLU B N 1
ATOM 2126 C CA . GLU B 1 10 ? -16.875 -2.238 -19.469 1 97.25 10 GLU B CA 1
ATOM 2127 C C . GLU B 1 10 ? -18.031 -3.117 -19.016 1 97.25 10 GLU B C 1
ATOM 2129 O O . GLU B 1 10 ? -19.188 -2.807 -19.297 1 97.25 10 GLU B O 1
ATOM 2134 N N . ARG B 1 11 ? -17.75 -4.121 -18.344 1 96.44 11 ARG B N 1
ATOM 2135 C CA . ARG B 1 11 ? -18.75 -5.105 -17.938 1 96.44 11 ARG B CA 1
ATOM 2136 C C . ARG B 1 11 ? -19.75 -4.5 -16.953 1 96.44 11 ARG B C 1
ATOM 2138 O O . ARG B 1 11 ? -20.938 -4.801 -17 1 96.44 11 ARG B O 1
ATOM 2145 N N . TYR B 1 12 ? -19.219 -3.646 -16.031 1 96.69 12 TYR B N 1
ATOM 2146 C CA . TYR B 1 12 ? -20.062 -3.184 -14.945 1 96.69 12 TYR B CA 1
ATOM 2147 C C . TYR B 1 12 ? -20.312 -1.684 -15.047 1 96.69 12 TYR B C 1
ATOM 2149 O O . TYR B 1 12 ? -20.656 -1.034 -14.062 1 96.69 12 TYR B O 1
ATOM 2157 N N . ASN B 1 13 ? -20.094 -1.067 -16.078 1 91.81 13 ASN B N 1
ATOM 2158 C CA . ASN B 1 13 ? -20.078 0.369 -16.344 1 91.81 13 ASN B CA 1
ATOM 2159 C C . ASN B 1 13 ? -21.25 1.075 -15.664 1 91.81 13 ASN B C 1
ATOM 2161 O O . ASN B 1 13 ? -21.062 1.805 -14.695 1 91.81 13 ASN B O 1
ATOM 2165 N N . GLU B 1 14 ? -22.531 0.767 -15.992 1 93 14 GLU B N 1
ATOM 2166 C CA . GLU B 1 14 ? -23.703 1.428 -15.43 1 93 14 GLU B CA 1
ATOM 2167 C C . GLU B 1 14 ? -23.859 1.123 -13.945 1 93 14 GLU B C 1
ATOM 2169 O O . GLU B 1 14 ? -24.234 1.998 -13.164 1 93 14 GLU B O 1
ATOM 2174 N N . PHE B 1 15 ? -23.516 -0.044 -13.578 1 95.12 15 PHE B N 1
ATOM 2175 C CA . PHE B 1 15 ? -23.625 -0.485 -12.195 1 95.12 15 PHE B CA 1
ATOM 2176 C C . PHE B 1 15 ? -22.672 0.303 -11.305 1 95.12 15 PHE B C 1
ATOM 2178 O O . PHE B 1 15 ? -23.031 0.718 -10.203 1 95.12 15 PHE B O 1
ATOM 2185 N N . LEU B 1 16 ? -21.453 0.63 -11.734 1 96.38 16 LEU B N 1
ATOM 2186 C CA . LEU B 1 16 ? -20.406 1.263 -10.938 1 96.38 16 LEU B CA 1
ATOM 2187 C C . LEU B 1 16 ? -20.531 2.781 -10.969 1 96.38 16 LEU B C 1
ATOM 2189 O O . LEU B 1 16 ? -20.141 3.465 -10.023 1 96.38 16 LEU B O 1
ATOM 2193 N N . GLY B 1 17 ? -21.078 3.318 -12.016 1 95.56 17 GLY B N 1
ATOM 2194 C CA . GLY B 1 17 ? -21.062 4.758 -12.211 1 95.56 17 GLY B CA 1
ATOM 2195 C C . GLY B 1 17 ? -19.781 5.262 -12.859 1 95.56 17 GLY B C 1
ATOM 2196 O O . GLY B 1 17 ? -18.859 4.484 -13.102 1 95.56 17 GLY B O 1
ATOM 2197 N N . GLN B 1 18 ? -19.656 6.59 -13.016 1 93.88 18 GLN B N 1
ATOM 2198 C CA . GLN B 1 18 ? -18.594 7.16 -13.828 1 93.88 18 GLN B CA 1
ATOM 2199 C C . GLN B 1 18 ? -17.375 7.496 -12.977 1 93.88 18 GLN B C 1
ATOM 2201 O O . GLN B 1 18 ? -16.234 7.414 -13.445 1 93.88 18 GLN B O 1
ATOM 2206 N N . THR B 1 19 ? -17.656 7.871 -11.742 1 95.25 19 THR B N 1
ATOM 2207 C CA . THR B 1 19 ? -16.562 8.422 -10.945 1 95.25 19 THR B CA 1
ATOM 2208 C C . THR B 1 19 ? -16.188 7.469 -9.812 1 95.25 19 THR B C 1
ATOM 2210 O O . THR B 1 19 ? -17.062 6.785 -9.258 1 95.25 19 THR B O 1
ATOM 2213 N N . TYR B 1 20 ? -14.961 7.527 -9.523 1 96.25 20 TYR B N 1
ATOM 2214 C CA . TYR B 1 20 ? -14.461 6.723 -8.414 1 96.25 20 TYR B CA 1
ATOM 2215 C C . TYR B 1 20 ? -14.836 7.344 -7.078 1 96.25 20 TYR B C 1
ATOM 2217 O O . TYR B 1 20 ? -14.695 8.555 -6.887 1 96.25 20 TYR B O 1
ATOM 2225 N N . MET B 1 21 ? -15.25 6.477 -6.184 1 94 21 MET B N 1
ATOM 2226 C CA . MET B 1 21 ? -15.422 6.809 -4.77 1 94 21 MET B CA 1
ATOM 2227 C C . MET B 1 21 ? -14.969 5.66 -3.881 1 94 21 MET B C 1
ATOM 2229 O O . MET B 1 21 ? -15.242 4.496 -4.172 1 94 21 MET B O 1
ATOM 2233 N N . PRO B 1 22 ? -14.266 6.012 -2.807 1 94.19 22 PRO B N 1
ATOM 2234 C CA . PRO B 1 22 ? -13.797 4.945 -1.919 1 94.19 22 PRO B CA 1
ATOM 2235 C C . PRO B 1 22 ? -14.938 4.102 -1.355 1 94.19 22 PRO B C 1
ATOM 2237 O O . PRO B 1 22 ? -14.734 2.932 -1.014 1 94.19 22 PRO B O 1
ATOM 2240 N N . GLU B 1 23 ? -16.094 4.664 -1.306 1 95.12 23 GLU B N 1
ATOM 2241 C CA . GLU B 1 23 ? -17.25 3.945 -0.785 1 95.12 23 GLU B CA 1
ATOM 2242 C C . GLU B 1 23 ? -17.75 2.902 -1.782 1 95.12 23 GLU B C 1
ATOM 2244 O O . GLU B 1 23 ? -18.406 1.934 -1.399 1 95.12 23 GLU B O 1
ATOM 2249 N N . ILE B 1 24 ? -17.406 3.092 -3.037 1 96.25 24 ILE B N 1
ATOM 2250 C CA . ILE B 1 24 ? -17.938 2.248 -4.105 1 96.25 24 ILE B CA 1
ATOM 2251 C C . ILE B 1 24 ? -17.031 1.022 -4.281 1 96.25 24 ILE B C 1
ATOM 2253 O O . ILE B 1 24 ? -17.531 -0.084 -4.512 1 96.25 24 ILE B O 1
ATOM 2257 N N . THR B 1 25 ? -15.789 1.212 -4.191 1 96.69 25 THR B N 1
ATOM 2258 C CA . THR B 1 25 ? -14.836 0.167 -4.531 1 96.69 25 THR B CA 1
ATOM 2259 C C . THR B 1 25 ? -13.789 0.012 -3.428 1 96.69 25 THR B C 1
ATOM 2261 O O . THR B 1 25 ? -13.312 1.004 -2.875 1 96.69 25 THR B O 1
ATOM 2264 N N . LYS B 1 26 ? -13.508 -1.185 -3.135 1 96.75 26 LYS B N 1
ATOM 2265 C CA . LYS B 1 26 ? -12.422 -1.53 -2.229 1 96.75 26 LYS B CA 1
ATOM 2266 C C . LYS B 1 26 ? -11.414 -2.461 -2.904 1 96.75 26 LYS B C 1
ATOM 2268 O O . LYS B 1 26 ? -11.805 -3.361 -3.654 1 96.75 26 LYS B O 1
ATOM 2273 N N . MET B 1 27 ? -10.164 -2.189 -2.715 1 97.81 27 MET B N 1
ATOM 2274 C CA . MET B 1 27 ? -9.078 -3.02 -3.24 1 97.81 27 MET B CA 1
ATOM 2275 C C . MET B 1 27 ? -8.156 -3.475 -2.119 1 97.81 27 MET B C 1
ATOM 2277 O O . MET B 1 27 ? -7.625 -2.648 -1.371 1 97.81 27 MET B O 1
ATOM 2281 N N . ARG B 1 28 ? -8.039 -4.766 -1.995 1 97.56 28 ARG B N 1
ATOM 2282 C CA . ARG B 1 28 ? -7.125 -5.379 -1.038 1 97.56 28 ARG B CA 1
ATOM 2283 C C . ARG B 1 28 ? -5.984 -6.094 -1.753 1 97.56 28 ARG B C 1
ATOM 2285 O O . ARG B 1 28 ? -6.211 -6.824 -2.719 1 97.56 28 ARG B O 1
ATOM 2292 N N . THR B 1 29 ? -4.734 -5.781 -1.36 1 97.56 29 THR B N 1
ATOM 2293 C CA . THR B 1 29 ? -3.564 -6.414 -1.957 1 97.56 29 THR B CA 1
ATOM 2294 C C . THR B 1 29 ? -2.648 -6.984 -0.877 1 97.56 29 THR B C 1
ATOM 2296 O O . THR B 1 29 ? -2.902 -6.805 0.316 1 97.56 29 THR B O 1
ATOM 2299 N N . THR B 1 30 ? -1.686 -7.777 -1.284 1 96.56 30 THR B N 1
ATOM 2300 C CA . THR B 1 30 ? -0.658 -8.242 -0.359 1 96.56 30 THR B CA 1
ATOM 2301 C C . THR B 1 30 ? 0.521 -7.273 -0.33 1 96.56 30 THR B C 1
ATOM 2303 O O . THR B 1 30 ? 0.558 -6.309 -1.098 1 96.56 30 THR B O 1
ATOM 2306 N N . GLU B 1 31 ? 1.453 -7.559 0.531 1 94.94 31 GLU B N 1
ATOM 2307 C CA . GLU B 1 31 ? 2.631 -6.711 0.686 1 94.94 31 GLU B CA 1
ATOM 2308 C C . GLU B 1 31 ? 3.643 -6.965 -0.428 1 94.94 31 GLU B C 1
ATOM 2310 O O . GLU B 1 31 ? 4.613 -6.219 -0.572 1 94.94 31 GLU B O 1
ATOM 2315 N N . TYR B 1 32 ? 3.439 -7.949 -1.233 1 92.19 32 TYR B N 1
ATOM 2316 C CA . TYR B 1 32 ? 4.352 -8.234 -2.334 1 92.19 32 TYR B CA 1
ATOM 2317 C C . TYR B 1 32 ? 4.258 -7.16 -3.412 1 92.19 32 TYR B C 1
ATOM 2319 O O . TYR B 1 32 ? 3.162 -6.773 -3.816 1 92.19 32 TYR B O 1
ATOM 2327 N N . ALA B 1 33 ? 5.387 -6.773 -3.92 1 92.69 33 ALA B N 1
ATOM 2328 C CA . ALA B 1 33 ? 5.469 -5.699 -4.902 1 92.69 33 ALA B CA 1
ATOM 2329 C C . ALA B 1 33 ? 4.637 -6.02 -6.141 1 92.69 33 ALA B C 1
ATOM 2331 O O . ALA B 1 33 ? 3.928 -5.156 -6.66 1 92.69 33 ALA B O 1
ATOM 2332 N N . LEU B 1 34 ? 4.691 -7.215 -6.598 1 89.81 34 LEU B N 1
ATOM 2333 C CA . LEU B 1 34 ? 3.975 -7.602 -7.809 1 89.81 34 LEU B CA 1
ATOM 2334 C C . LEU B 1 34 ? 2.467 -7.473 -7.609 1 89.81 34 LEU B C 1
ATOM 2336 O O . LEU B 1 34 ? 1.751 -7.055 -8.523 1 89.81 34 LEU B O 1
ATOM 2340 N N . SER B 1 35 ? 2.016 -7.887 -6.445 1 94.19 35 SER B N 1
ATOM 2341 C CA . SER B 1 35 ? 0.591 -7.77 -6.148 1 94.19 35 SER B CA 1
ATOM 2342 C C . SER B 1 35 ? 0.158 -6.309 -6.086 1 94.19 35 SER B C 1
ATOM 2344 O O . SER B 1 35 ? -0.926 -5.957 -6.555 1 94.19 35 SER B O 1
ATOM 2346 N N . ILE B 1 36 ? 0.961 -5.453 -5.508 1 96.5 36 ILE B N 1
ATOM 2347 C CA . ILE B 1 36 ? 0.672 -4.023 -5.406 1 96.5 36 ILE B CA 1
ATOM 2348 C C . ILE B 1 36 ? 0.598 -3.414 -6.805 1 96.5 36 ILE B C 1
ATOM 2350 O O . ILE B 1 36 ? -0.377 -2.738 -7.141 1 96.5 36 ILE B O 1
ATOM 2354 N N . VAL B 1 37 ? 1.571 -3.715 -7.602 1 95.75 37 VAL B N 1
ATOM 2355 C CA . VAL B 1 37 ? 1.635 -3.189 -8.961 1 95.75 37 VAL B CA 1
ATOM 2356 C C . VAL B 1 37 ? 0.44 -3.697 -9.766 1 95.75 37 VAL B C 1
ATOM 2358 O O . VAL B 1 37 ? -0.19 -2.934 -10.5 1 95.75 37 VAL B O 1
ATOM 2361 N N . SER B 1 38 ? 0.156 -4.957 -9.609 1 95.31 38 SER B N 1
ATOM 2362 C CA . SER B 1 38 ? -0.998 -5.543 -10.281 1 95.31 38 SER B CA 1
ATOM 2363 C C . SER B 1 38 ? -2.285 -4.82 -9.906 1 95.31 38 SER B C 1
ATOM 2365 O O . SER B 1 38 ? -3.111 -4.52 -10.773 1 95.31 38 SER B O 1
ATOM 2367 N N . SER B 1 39 ? -2.445 -4.547 -8.617 1 97.81 39 SER B N 1
ATOM 2368 C CA . SER B 1 39 ? -3.641 -3.846 -8.156 1 97.81 39 SER B CA 1
ATOM 2369 C C . SER B 1 39 ? -3.719 -2.443 -8.75 1 97.81 39 SER B C 1
ATOM 2371 O O . SER B 1 39 ? -4.805 -1.966 -9.086 1 97.81 39 SER B O 1
ATOM 2373 N N . GLN B 1 40 ? -2.605 -1.784 -8.875 1 98.19 40 GLN B N 1
ATOM 2374 C CA . GLN B 1 40 ? -2.566 -0.445 -9.453 1 98.19 40 GLN B CA 1
ATOM 2375 C C . GLN B 1 40 ? -2.973 -0.47 -10.922 1 98.19 40 GLN B C 1
ATOM 2377 O O . GLN B 1 40 ? -3.682 0.422 -11.391 1 98.19 40 GLN B O 1
ATOM 2382 N N . LEU B 1 41 ? -2.523 -1.474 -11.594 1 97.69 41 LEU B N 1
ATOM 2383 C CA . LEU B 1 41 ? -2.844 -1.596 -13.008 1 97.69 41 LEU B CA 1
ATOM 2384 C C . LEU B 1 41 ? -4.328 -1.88 -13.211 1 97.69 41 LEU B C 1
ATOM 2386 O O . LEU B 1 41 ? -4.969 -1.29 -14.086 1 97.69 41 LEU B O 1
ATOM 2390 N N . VAL B 1 42 ? -4.84 -2.762 -12.391 1 98.19 42 VAL B N 1
ATOM 2391 C CA . VAL B 1 42 ? -6.27 -3.049 -12.477 1 98.19 42 VAL B CA 1
ATOM 2392 C C . VAL B 1 42 ? -7.07 -1.781 -12.18 1 98.19 42 VAL B C 1
ATOM 2394 O O . VAL B 1 42 ? -8.008 -1.452 -12.906 1 98.19 42 VAL B O 1
ATOM 2397 N N . ASN B 1 43 ? -6.707 -1.061 -11.133 1 98.44 43 ASN B N 1
ATOM 2398 C CA . ASN B 1 43 ? -7.395 0.173 -10.766 1 98.44 43 ASN B CA 1
ATOM 2399 C C . ASN B 1 43 ? -7.312 1.211 -11.883 1 98.44 43 ASN B C 1
ATOM 2401 O O . ASN B 1 43 ? -8.266 1.958 -12.109 1 98.44 43 ASN B O 1
ATOM 2405 N N . ALA B 1 44 ? -6.188 1.268 -12.523 1 98.25 44 ALA B N 1
ATOM 2406 C CA . ALA B 1 44 ? -6.004 2.225 -13.617 1 98.25 44 ALA B CA 1
ATOM 2407 C C . ALA B 1 44 ? -6.988 1.953 -14.75 1 98.25 44 ALA B C 1
ATOM 2409 O O . ALA B 1 44 ? -7.523 2.887 -15.352 1 98.25 44 ALA B O 1
ATOM 2410 N N . GLY B 1 45 ? -7.172 0.712 -15.055 1 97.94 45 GLY B N 1
ATOM 2411 C CA . GLY B 1 45 ? -8.125 0.349 -16.094 1 97.94 45 GLY B CA 1
ATOM 2412 C C . GLY B 1 45 ? -9.57 0.489 -15.656 1 97.94 45 GLY B C 1
ATOM 2413 O O . GLY B 1 45 ? -10.43 0.857 -16.453 1 97.94 45 GLY B O 1
ATOM 2414 N N . LEU B 1 46 ? -9.82 0.254 -14.422 1 98.25 46 LEU B N 1
ATOM 2415 C CA . LEU B 1 46 ? -11.172 0.224 -13.875 1 98.25 46 LEU B CA 1
ATOM 2416 C C . LEU B 1 46 ? -11.695 1.637 -13.656 1 98.25 46 LEU B C 1
ATOM 2418 O O . LEU B 1 46 ? -12.898 1.887 -13.805 1 98.25 46 LEU B O 1
ATOM 2422 N N . TRP B 1 47 ? -10.789 2.529 -13.258 1 98 47 TRP B N 1
ATOM 2423 C CA . TRP B 1 47 ? -11.25 3.85 -12.828 1 98 47 TRP B CA 1
ATOM 2424 C C . TRP B 1 47 ? -10.414 4.945 -13.484 1 98 47 TRP B C 1
ATOM 2426 O O . TRP B 1 47 ? -9.75 5.723 -12.797 1 98 47 TRP B O 1
ATOM 2436 N N . PRO B 1 48 ? -10.508 5.047 -14.812 1 96.81 48 PRO B N 1
ATOM 2437 C CA . PRO B 1 48 ? -9.938 6.266 -15.398 1 96.81 48 PRO B CA 1
ATOM 2438 C C . PRO B 1 48 ? -10.609 7.535 -14.875 1 96.81 48 PRO B C 1
ATOM 2440 O O . PRO B 1 48 ? -11.781 7.508 -14.5 1 96.81 48 PRO B O 1
ATOM 2443 N N . PRO B 1 49 ? -9.781 8.641 -14.773 1 96.88 49 PRO B N 1
ATOM 2444 C CA . PRO B 1 49 ? -10.406 9.867 -14.281 1 96.88 49 PRO B CA 1
ATOM 2445 C C . PRO B 1 49 ? -11.547 10.344 -15.172 1 96.88 49 PRO B C 1
ATOM 2447 O O . PRO B 1 49 ? -11.438 10.312 -16.406 1 96.88 49 PRO B O 1
ATOM 2450 N N . ALA B 1 50 ? -12.664 10.711 -14.547 1 94.56 50 ALA B N 1
ATOM 2451 C CA . ALA B 1 50 ? -13.836 11.219 -15.266 1 94.56 50 ALA B CA 1
ATOM 2452 C C . ALA B 1 50 ? -14.359 12.492 -14.617 1 94.56 50 ALA B C 1
ATOM 2454 O O . ALA B 1 50 ? -14.141 12.727 -13.43 1 94.56 50 ALA B O 1
ATOM 2455 N N . THR B 1 51 ? -14.922 13.281 -15.445 1 91.31 51 THR B N 1
ATOM 2456 C CA . THR B 1 51 ? -15.617 14.477 -14.984 1 91.31 51 THR B CA 1
ATOM 2457 C C . THR B 1 51 ? -14.688 15.336 -14.133 1 91.31 51 THR B C 1
ATOM 2459 O O . THR B 1 51 ? -13.734 15.922 -14.641 1 91.31 51 THR B O 1
ATOM 2462 N N . ASN B 1 52 ? -15.016 15.445 -12.852 1 87.69 52 ASN B N 1
ATOM 2463 C CA . ASN B 1 52 ? -14.281 16.344 -11.969 1 87.69 52 ASN B CA 1
ATOM 2464 C C . ASN B 1 52 ? -13.031 15.672 -11.398 1 87.69 52 ASN B C 1
ATOM 2466 O O . ASN B 1 52 ? -12.25 16.297 -10.68 1 87.69 52 ASN B O 1
ATOM 2470 N N . GLN B 1 53 ? -12.789 14.484 -11.883 1 92.5 53 GLN B N 1
ATOM 2471 C CA . GLN B 1 53 ? -11.617 13.766 -11.383 1 92.5 53 GLN B CA 1
ATOM 2472 C C . GLN B 1 53 ? -10.461 13.844 -12.375 1 92.5 53 GLN B C 1
ATOM 2474 O O . GLN B 1 53 ? -9.375 13.328 -12.109 1 92.5 53 GLN B O 1
ATOM 2479 N N . ILE B 1 54 ? -10.734 14.523 -13.484 1 94 54 ILE B N 1
ATOM 2480 C CA . ILE B 1 54 ? -9.648 14.82 -14.414 1 94 54 ILE B CA 1
ATOM 2481 C C . ILE B 1 54 ? -8.766 15.93 -13.844 1 94 54 ILE B C 1
ATOM 2483 O O . ILE B 1 54 ? -9.141 17.109 -13.859 1 94 54 ILE B O 1
ATOM 2487 N N . TRP B 1 55 ? -7.605 15.617 -13.398 1 92 55 TRP B N 1
ATOM 2488 C CA . TRP B 1 55 ? -6.789 16.562 -12.633 1 92 55 TRP B CA 1
ATOM 2489 C C . TRP B 1 55 ? -5.625 17.078 -13.477 1 92 55 TRP B C 1
ATOM 2491 O O . TRP B 1 55 ? -5.02 18.094 -13.148 1 92 55 TRP B O 1
ATOM 2501 N N . LEU B 1 56 ? -5.316 16.375 -14.484 1 92.81 56 LEU B N 1
ATOM 2502 C CA . LEU B 1 56 ? -4.273 16.766 -15.43 1 92.81 56 LEU B CA 1
ATOM 2503 C C . LEU B 1 56 ? -4.668 16.406 -16.859 1 92.81 56 LEU B C 1
ATOM 2505 O O . LEU B 1 56 ? -4.809 15.227 -17.188 1 92.81 56 LEU B O 1
ATOM 2509 N N . GLU B 1 57 ? -4.781 17.406 -17.656 1 91.62 57 GLU B N 1
ATOM 2510 C CA . GLU B 1 57 ? -5.223 17.172 -19.031 1 91.62 57 GLU B CA 1
ATOM 2511 C C . GLU B 1 57 ? -4.285 16.234 -19.766 1 91.62 57 GLU B C 1
ATOM 2513 O O . GLU B 1 57 ? -3.062 16.391 -19.719 1 91.62 57 GLU B O 1
ATOM 2518 N N . GLY B 1 58 ? -4.883 15.219 -20.391 1 91 58 GLY B N 1
ATOM 2519 C CA . GLY B 1 58 ? -4.098 14.273 -21.172 1 91 58 GLY B CA 1
ATOM 2520 C C . GLY B 1 58 ? -3.525 13.141 -20.344 1 91 58 GLY B C 1
ATOM 2521 O O . GLY B 1 58 ? -2.938 12.203 -20.891 1 91 58 GLY B O 1
ATOM 2522 N N . PHE B 1 59 ? -3.684 13.242 -19.094 1 93.81 59 PHE B N 1
ATOM 2523 C CA . PHE B 1 59 ? -3.188 12.211 -18.188 1 93.81 59 PHE B CA 1
ATOM 2524 C C . PHE B 1 59 ? -4.324 11.312 -17.719 1 93.81 59 PHE B C 1
ATOM 2526 O O . PHE B 1 59 ? -4.922 11.562 -16.672 1 93.81 59 PHE B O 1
ATOM 2533 N N . ASN B 1 60 ? -4.539 10.227 -18.391 1 95.31 60 ASN B N 1
ATOM 2534 C CA . ASN B 1 60 ? -5.703 9.375 -18.156 1 95.31 60 ASN B CA 1
ATOM 2535 C C . ASN B 1 60 ? -5.445 8.359 -17.047 1 95.31 60 ASN B C 1
ATOM 2537 O O . ASN B 1 60 ? -5.652 7.16 -17.234 1 95.31 60 ASN B O 1
ATOM 2541 N N . TRP B 1 61 ? -4.988 8.828 -15.977 1 97.88 61 TRP B N 1
ATOM 2542 C CA . TRP B 1 61 ? -4.75 8.023 -14.789 1 97.88 61 TRP B CA 1
ATOM 2543 C C . TRP B 1 61 ? -5.035 8.82 -13.523 1 97.88 61 TRP B C 1
ATOM 2545 O O . TRP B 1 61 ? -4.793 10.023 -13.469 1 97.88 61 TRP B O 1
ATOM 2555 N N . GLN B 1 62 ? -5.508 8.195 -12.523 1 97.62 62 GLN B N 1
ATOM 2556 C CA . GLN B 1 62 ? -5.648 8.773 -11.195 1 97.62 62 GLN B CA 1
ATOM 2557 C C . GLN B 1 62 ? -5.227 7.773 -10.117 1 97.62 62 GLN B C 1
ATOM 2559 O O . GLN B 1 62 ? -5.355 6.562 -10.305 1 97.62 62 GLN B O 1
ATOM 2564 N N . PRO B 1 63 ? -4.703 8.258 -9.039 1 97.5 63 PRO B N 1
ATOM 2565 C CA . PRO B 1 63 ? -4.277 7.367 -7.957 1 97.5 63 PRO B CA 1
ATOM 2566 C C . PRO B 1 63 ? -5.453 6.797 -7.168 1 97.5 63 PRO B C 1
ATOM 2568 O O . PRO B 1 63 ? -6.414 7.512 -6.875 1 97.5 63 PRO B O 1
ATOM 2571 N N . ILE B 1 64 ? -5.43 5.57 -6.926 1 97.81 64 ILE B N 1
ATOM 2572 C CA . ILE B 1 64 ? -6.422 4.875 -6.113 1 97.81 64 ILE B CA 1
ATOM 2573 C C . ILE B 1 64 ? -5.719 4.02 -5.062 1 97.81 64 ILE B C 1
ATOM 2575 O O . ILE B 1 64 ? -4.855 3.205 -5.391 1 97.81 64 ILE B O 1
ATOM 2579 N N . PRO B 1 65 ? -6.062 4.18 -3.828 1 96.94 65 PRO B N 1
ATOM 2580 C CA . PRO B 1 65 ? -5.359 3.441 -2.777 1 96.94 65 PRO B CA 1
ATOM 2581 C C . PRO B 1 65 ? -5.832 1.995 -2.652 1 96.94 65 PRO B C 1
ATOM 2583 O O . PRO B 1 65 ? -7 1.7 -2.912 1 96.94 65 PRO B O 1
ATOM 2586 N N . SER B 1 66 ? -4.934 1.16 -2.301 1 96.75 66 SER B N 1
ATOM 2587 C CA . SER B 1 66 ? -5.223 -0.221 -1.93 1 96.75 66 SER B CA 1
ATOM 2588 C C . SER B 1 66 ? -4.914 -0.474 -0.458 1 96.75 66 SER B C 1
ATOM 2590 O O . SER B 1 66 ? -3.951 0.069 0.083 1 96.75 66 SER B O 1
ATOM 2592 N N . GLU B 1 67 ? -5.699 -1.272 0.081 1 96 67 GLU B N 1
ATOM 2593 C CA . GLU B 1 67 ? -5.453 -1.689 1.458 1 96 67 GLU B CA 1
ATOM 2594 C C . GLU B 1 67 ? -4.539 -2.912 1.51 1 96 67 GLU B C 1
ATOM 2596 O O . GLU B 1 67 ? -4.539 -3.732 0.588 1 96 67 GLU B O 1
ATOM 2601 N N . LEU B 1 68 ? -3.76 -2.949 2.535 1 94.44 68 LEU B N 1
ATOM 2602 C CA . LEU B 1 68 ? -2.984 -4.168 2.727 1 94.44 68 LEU B CA 1
ATOM 2603 C C . LEU B 1 68 ? -2.666 -4.387 4.203 1 94.44 68 LEU B C 1
ATOM 2605 O O . LEU B 1 68 ? -2.824 -3.473 5.016 1 94.44 68 LEU B O 1
ATOM 2609 N N . LYS B 1 69 ? -2.395 -5.672 4.5 1 93.75 69 LYS B N 1
ATOM 2610 C CA . LYS B 1 69 ? -1.848 -6.082 5.789 1 93.75 69 LYS B CA 1
ATOM 2611 C C . LYS B 1 69 ? -0.398 -6.539 5.652 1 93.75 69 LYS B C 1
ATOM 2613 O O . LYS B 1 69 ? 0.011 -7.016 4.594 1 93.75 69 LYS B O 1
ATOM 2618 N N . GLU B 1 70 ? 0.311 -6.336 6.723 1 94.5 70 GLU B N 1
ATOM 2619 C CA . GLU B 1 70 ? 1.674 -6.859 6.723 1 94.5 70 GLU B CA 1
ATOM 2620 C C . GLU B 1 70 ? 1.684 -8.375 6.523 1 94.5 70 GLU B C 1
ATOM 2622 O O . GLU B 1 70 ? 0.737 -9.062 6.91 1 94.5 70 GLU B O 1
ATOM 2627 N N . LEU B 1 71 ? 2.785 -8.82 6.02 1 92.62 71 LEU B N 1
ATOM 2628 C CA . LEU B 1 71 ? 2.951 -10.227 5.668 1 92.62 71 LEU B CA 1
ATOM 2629 C C . LEU B 1 71 ? 2.537 -11.125 6.828 1 92.62 71 LEU B C 1
ATOM 2631 O O . LEU B 1 71 ? 1.765 -12.07 6.641 1 92.62 71 LEU B O 1
ATOM 2635 N N . LYS B 1 72 ? 2.943 -10.828 8.008 1 90 72 LYS B N 1
ATOM 2636 C CA . LYS B 1 72 ? 2.73 -11.664 9.188 1 90 72 LYS B CA 1
ATOM 2637 C C . LYS B 1 72 ? 1.263 -11.664 9.602 1 90 72 LYS B C 1
ATOM 2639 O O . LYS B 1 72 ? 0.798 -12.602 10.25 1 90 72 LYS B O 1
ATOM 2644 N N . ASP B 1 73 ? 0.508 -10.695 9.164 1 93.81 73 ASP B N 1
ATOM 2645 C CA . ASP B 1 73 ? -0.87 -10.531 9.609 1 93.81 73 ASP B CA 1
ATOM 2646 C C . ASP B 1 73 ? -1.856 -10.875 8.5 1 93.81 73 ASP B C 1
ATOM 2648 O O . ASP B 1 73 ? -3.068 -10.898 8.719 1 93.81 73 ASP B O 1
ATOM 2652 N N . ASP B 1 74 ? -1.376 -11.156 7.324 1 95.44 74 ASP B N 1
ATOM 2653 C CA . ASP B 1 74 ? -2.262 -11.336 6.176 1 95.44 74 ASP B CA 1
ATOM 2654 C C . ASP B 1 74 ? -2.707 -12.789 6.051 1 95.44 74 ASP B C 1
ATOM 2656 O O . ASP B 1 74 ? -2.318 -13.484 5.109 1 95.44 74 ASP B O 1
ATOM 2660 N N . THR B 1 75 ? -3.656 -13.258 6.82 1 93.62 75 THR B N 1
ATOM 2661 C CA . THR B 1 75 ? -4.168 -14.625 6.797 1 93.62 75 THR B CA 1
ATOM 2662 C C . THR B 1 75 ? -5.207 -14.797 5.695 1 93.62 75 THR B C 1
ATOM 2664 O O . THR B 1 75 ? -5.57 -15.922 5.34 1 93.62 75 THR B O 1
ATOM 2667 N N . LEU B 1 76 ? -5.621 -13.711 5.16 1 96.12 76 LEU B N 1
ATOM 2668 C CA . LEU B 1 76 ? -6.656 -13.75 4.133 1 96.12 76 LEU B CA 1
ATOM 2669 C C . LEU B 1 76 ? -6.07 -14.148 2.783 1 96.12 76 LEU B C 1
ATOM 2671 O O . LEU B 1 76 ? -6.566 -15.07 2.133 1 96.12 76 LEU B O 1
ATOM 2675 N N . LEU B 1 77 ? -4.949 -13.484 2.369 1 97 77 LEU B N 1
ATOM 2676 C CA . LEU B 1 77 ? -4.41 -13.711 1.032 1 97 77 LEU B CA 1
ATOM 2677 C C . LEU B 1 77 ? -3.135 -14.539 1.097 1 97 77 LEU B C 1
ATOM 2679 O O . LEU B 1 77 ? -2.707 -15.109 0.089 1 97 77 LEU B O 1
ATOM 2683 N N . LEU B 1 78 ? -2.533 -14.609 2.262 1 95.62 78 LEU B N 1
ATOM 2684 C CA . LEU B 1 78 ? -1.276 -15.336 2.42 1 95.62 78 LEU B CA 1
ATOM 2685 C C . LEU B 1 78 ? -1.388 -16.391 3.525 1 95.62 78 LEU B C 1
ATOM 2687 O O . LEU B 1 78 ? -0.488 -16.516 4.359 1 95.62 78 LEU B O 1
ATOM 2691 N N . GLY B 1 79 ? -2.482 -17.047 3.488 1 92.62 79 GLY B N 1
ATOM 2692 C CA . GLY B 1 79 ? -2.758 -18.047 4.512 1 92.62 79 GLY B CA 1
ATOM 2693 C C . GLY B 1 79 ? -1.713 -19.141 4.57 1 92.62 79 GLY B C 1
ATOM 2694 O O . GLY B 1 79 ? -1.486 -19.734 5.629 1 92.62 79 GLY B O 1
ATOM 2695 N N . PHE B 1 80 ? -1.026 -19.359 3.496 1 90.88 80 PHE B N 1
ATOM 2696 C CA . PHE B 1 80 ? -0.025 -20.422 3.428 1 90.88 80 PHE B CA 1
ATOM 2697 C C . PHE B 1 80 ? 1.231 -20.031 4.195 1 90.88 80 PHE B C 1
ATOM 2699 O O . PHE B 1 80 ? 2.125 -20.844 4.398 1 90.88 80 PHE B O 1
ATOM 2706 N N . LEU B 1 81 ? 1.284 -18.844 4.719 1 91.44 81 LEU B N 1
ATOM 2707 C CA . LEU B 1 81 ? 2.42 -18.422 5.523 1 91.44 81 LEU B CA 1
ATOM 2708 C C . LEU B 1 81 ? 2.113 -18.547 7.012 1 91.44 81 LEU B C 1
ATOM 2710 O O . LEU B 1 81 ? 3.012 -18.406 7.848 1 91.44 81 LEU B O 1
ATOM 2714 N N . CYS B 1 82 ? 0.902 -18.781 7.309 1 92.5 82 CYS B N 1
ATOM 2715 C CA . CYS B 1 82 ? 0.538 -18.891 8.719 1 92.5 82 CYS B CA 1
ATOM 2716 C C . CYS B 1 82 ? 1.204 -20.109 9.352 1 92.5 82 CYS B C 1
ATOM 2718 O O . CYS B 1 82 ? 1.384 -21.141 8.695 1 92.5 82 CYS B O 1
ATOM 2720 N N . PRO B 1 83 ? 1.523 -20.062 10.594 1 93.88 83 PRO B N 1
ATOM 2721 C CA . PRO B 1 83 ? 2.227 -21.156 11.273 1 93.88 83 PRO B CA 1
ATOM 2722 C C . PRO B 1 83 ? 1.463 -22.469 11.219 1 93.88 83 PRO B C 1
ATOM 2724 O O . PRO B 1 83 ? 2.07 -23.531 11.047 1 93.88 83 PRO B O 1
ATOM 2727 N N . ASN B 1 84 ? 0.183 -22.406 11.367 1 95.38 84 ASN B N 1
ATOM 2728 C CA . ASN B 1 84 ? -0.608 -23.625 11.312 1 95.38 84 ASN B CA 1
ATOM 2729 C C . ASN B 1 84 ? -0.52 -24.297 9.945 1 95.38 84 ASN B C 1
ATOM 2731 O O . ASN B 1 84 ? -0.456 -25.516 9.852 1 95.38 84 ASN B O 1
ATOM 2735 N N . PHE B 1 85 ? -0.491 -23.531 8.969 1 96.19 85 PHE B N 1
ATOM 2736 C CA . PHE B 1 85 ? -0.352 -24.078 7.621 1 96.19 85 PHE B CA 1
ATOM 2737 C C . PHE B 1 85 ? 1.029 -24.703 7.426 1 96.19 85 PHE B C 1
ATOM 2739 O O . PHE B 1 85 ? 1.157 -25.797 6.875 1 96.19 85 PHE B O 1
ATOM 2746 N N . THR B 1 86 ? 2.023 -23.953 7.836 1 94.12 86 THR B N 1
ATOM 2747 C CA . THR B 1 86 ? 3.395 -24.406 7.633 1 94.12 86 THR B CA 1
ATOM 2748 C C . THR B 1 86 ? 3.645 -25.719 8.375 1 94.12 86 THR B C 1
ATOM 2750 O O . THR B 1 86 ? 4.332 -26.609 7.871 1 94.12 86 THR B O 1
ATOM 2753 N N . LEU B 1 87 ? 3.105 -25.828 9.586 1 96.06 87 LEU B N 1
ATOM 2754 C CA . LEU B 1 87 ? 3.217 -27.062 10.344 1 96.06 87 LEU B CA 1
ATOM 2755 C C . LEU B 1 87 ? 2.527 -28.219 9.617 1 96.06 87 LEU B C 1
ATOM 2757 O O . LEU B 1 87 ? 3.068 -29.312 9.547 1 96.06 87 LEU B O 1
ATOM 2761 N N . GLU B 1 88 ? 1.331 -27.906 9.148 1 96.5 88 GLU B N 1
ATOM 2762 C CA . GLU B 1 88 ? 0.585 -28.906 8.406 1 96.5 88 GLU B CA 1
ATOM 2763 C C . GLU B 1 88 ? 1.329 -29.328 7.141 1 96.5 88 GLU B C 1
ATOM 2765 O O . GLU B 1 88 ? 1.364 -30.516 6.797 1 96.5 88 GLU B O 1
ATOM 2770 N N . MET B 1 89 ? 1.916 -28.406 6.438 1 94.88 89 MET B N 1
ATOM 2771 C CA . MET B 1 89 ? 2.686 -28.672 5.227 1 94.88 89 MET B CA 1
ATOM 2772 C C . MET B 1 89 ? 3.889 -29.547 5.523 1 94.88 89 MET B C 1
ATOM 2774 O O . MET B 1 89 ? 4.188 -30.484 4.766 1 94.88 89 MET B O 1
ATOM 2778 N N . ASP B 1 90 ? 4.52 -29.25 6.605 1 94.44 90 ASP B N 1
ATOM 2779 C CA . ASP B 1 90 ? 5.66 -30.078 7.016 1 94.44 90 ASP B CA 1
ATOM 2780 C C . ASP B 1 90 ? 5.246 -31.516 7.246 1 94.44 90 ASP B C 1
ATOM 2782 O O . ASP B 1 90 ? 5.965 -32.438 6.863 1 94.44 90 ASP B O 1
ATOM 2786 N N . GLN B 1 91 ? 4.152 -31.688 7.875 1 95.88 91 GLN B N 1
ATOM 2787 C CA . GLN B 1 91 ? 3.637 -33.031 8.117 1 95.88 91 GLN B CA 1
ATOM 2788 C C . GLN B 1 91 ? 3.322 -33.75 6.809 1 95.88 91 GLN B C 1
ATOM 2790 O O . GLN B 1 91 ? 3.629 -34.938 6.648 1 95.88 91 GLN B O 1
ATOM 2795 N N . VAL B 1 92 ? 2.74 -33.031 5.898 1 95.62 92 VAL B N 1
ATOM 2796 C CA . VAL B 1 92 ? 2.383 -33.594 4.598 1 95.62 92 VAL B CA 1
ATOM 2797 C C . VAL B 1 92 ? 3.648 -34.031 3.85 1 95.62 92 VAL B C 1
ATOM 2799 O O . VAL B 1 92 ? 3.693 -35.094 3.242 1 95.62 92 VAL B O 1
ATOM 2802 N N . LEU B 1 93 ? 4.664 -33.188 3.91 1 92.69 93 LEU B N 1
ATOM 2803 C CA . LEU B 1 93 ? 5.914 -33.438 3.203 1 92.69 93 LEU B CA 1
ATOM 2804 C C . LEU B 1 93 ? 6.625 -34.656 3.779 1 92.69 93 LEU B C 1
ATOM 2806 O O . LEU B 1 93 ? 7.438 -35.312 3.1 1 92.69 93 LEU B O 1
ATOM 2810 N N . GLN B 1 94 ? 6.305 -35.031 4.984 1 93.56 94 GLN B N 1
ATOM 2811 C CA . GLN B 1 94 ? 6.969 -36.156 5.652 1 93.56 94 GLN B CA 1
ATOM 2812 C C . GLN B 1 94 ? 6.227 -37.469 5.402 1 93.56 94 GLN B C 1
ATOM 2814 O O . GLN B 1 94 ? 6.758 -38.531 5.676 1 93.56 94 GLN B O 1
ATOM 2819 N N . ARG B 1 95 ? 5.059 -37.375 4.879 1 95.12 95 ARG B N 1
ATOM 2820 C CA . ARG B 1 95 ? 4.32 -38.594 4.551 1 95.12 95 ARG B CA 1
ATOM 2821 C C . ARG B 1 95 ? 5.074 -39.438 3.527 1 95.12 95 ARG B C 1
ATOM 2823 O O . ARG B 1 95 ? 5.699 -38.875 2.611 1 95.12 95 ARG B O 1
ATOM 2830 N N . ALA B 1 96 ? 4.973 -40.719 3.639 1 95.5 96 ALA B N 1
ATOM 2831 C CA . ALA B 1 96 ? 5.68 -41.656 2.754 1 95.5 96 ALA B CA 1
ATOM 2832 C C . ALA B 1 96 ? 5.254 -41.438 1.302 1 95.5 96 ALA B C 1
ATOM 2834 O O . ALA B 1 96 ? 6.094 -41.438 0.399 1 95.5 96 ALA B O 1
ATOM 2835 N N . GLU B 1 97 ? 4.016 -41.281 1.122 1 93.56 97 GLU B N 1
ATOM 2836 C CA . GLU B 1 97 ? 3.482 -41.094 -0.225 1 93.56 97 GLU B CA 1
ATOM 2837 C C . GLU B 1 97 ? 4.035 -39.812 -0.865 1 93.56 97 GLU B C 1
ATOM 2839 O O . GLU B 1 97 ? 4.371 -39.812 -2.051 1 93.56 97 GLU B O 1
ATOM 2844 N N . THR B 1 98 ? 4.09 -38.781 -0.121 1 93.19 98 THR B N 1
ATOM 2845 C CA . THR B 1 98 ? 4.59 -37.5 -0.623 1 93.19 98 THR B CA 1
ATOM 2846 C C . THR B 1 98 ? 6.086 -37.562 -0.903 1 93.19 98 THR B C 1
ATOM 2848 O O . THR B 1 98 ? 6.566 -37.031 -1.907 1 93.19 98 THR B O 1
ATOM 2851 N N . GLN B 1 99 ? 6.812 -38.219 -0.071 1 93 99 GLN B N 1
ATOM 2852 C CA . GLN B 1 99 ? 8.25 -38.375 -0.26 1 93 99 GLN B CA 1
ATOM 2853 C C . GLN B 1 99 ? 8.547 -39.188 -1.524 1 93 99 GLN B C 1
ATOM 2855 O O . GLN B 1 99 ? 9.477 -38.844 -2.268 1 93 99 GLN B O 1
ATOM 2860 N N . LYS B 1 100 ? 7.793 -40.156 -1.697 1 93.56 100 LYS B N 1
ATOM 2861 C CA . LYS B 1 100 ? 7.969 -41 -2.893 1 93.56 100 LYS B CA 1
ATOM 2862 C C . LYS B 1 100 ? 7.781 -40.156 -4.16 1 93.56 100 LYS B C 1
ATOM 2864 O O . LYS B 1 100 ? 8.555 -40.281 -5.109 1 93.56 100 LYS B O 1
ATOM 2869 N N . ILE B 1 101 ? 6.844 -39.312 -4.133 1 91.12 101 ILE B N 1
ATOM 2870 C CA . ILE B 1 101 ? 6.539 -38.5 -5.293 1 91.12 101 ILE B CA 1
ATOM 2871 C C . ILE B 1 101 ? 7.66 -37.469 -5.504 1 91.12 101 ILE B C 1
ATOM 2873 O O . ILE B 1 101 ? 8.141 -37.312 -6.625 1 91.12 101 ILE B O 1
ATOM 2877 N N . THR B 1 102 ? 8.102 -36.844 -4.453 1 90.25 102 THR B N 1
ATOM 2878 C CA . THR B 1 102 ? 9.094 -35.781 -4.562 1 90.25 102 THR B CA 1
ATOM 2879 C C . THR B 1 102 ? 10.453 -36.344 -4.949 1 90.25 102 THR B C 1
ATOM 2881 O O . THR B 1 102 ? 11.234 -35.719 -5.645 1 90.25 102 THR B O 1
ATOM 2884 N N . GLU B 1 103 ? 10.664 -37.562 -4.531 1 91.62 103 GLU B N 1
ATOM 2885 C CA . GLU B 1 103 ? 11.922 -38.219 -4.863 1 91.62 103 GLU B CA 1
ATOM 2886 C C . GLU B 1 103 ? 12.062 -38.406 -6.371 1 91.62 103 GLU B C 1
ATOM 2888 O O . GLU B 1 103 ? 13.18 -38.406 -6.902 1 91.62 103 GLU B O 1
ATOM 2893 N N . GLN B 1 104 ? 10.992 -38.5 -7.035 1 92.62 104 GLN B N 1
ATOM 2894 C CA . GLN B 1 104 ? 11 -38.688 -8.484 1 92.62 104 GLN B CA 1
ATOM 2895 C C . GLN B 1 104 ? 11.547 -37.438 -9.188 1 92.62 104 GLN B C 1
ATOM 2897 O O . GLN B 1 104 ? 11.953 -37.5 -10.352 1 92.62 104 GLN B O 1
ATOM 2902 N N . TYR B 1 105 ? 11.609 -36.375 -8.43 1 94.44 105 TYR B N 1
ATOM 2903 C CA . TYR B 1 105 ? 12.023 -35.125 -9.047 1 94.44 105 TYR B CA 1
ATOM 2904 C C . TYR B 1 105 ? 13.406 -34.719 -8.57 1 94.44 105 TYR B C 1
ATOM 2906 O O . TYR B 1 105 ? 13.828 -33.562 -8.781 1 94.44 105 TYR B O 1
ATOM 2914 N N . GLN B 1 106 ? 14.102 -35.594 -7.969 1 94.19 106 GLN B N 1
ATOM 2915 C CA . GLN B 1 106 ? 15.422 -35.281 -7.426 1 94.19 106 GLN B CA 1
ATOM 2916 C C . GLN B 1 106 ? 16.391 -34.844 -8.531 1 94.19 106 GLN B C 1
ATOM 2918 O O . GLN B 1 106 ? 17.188 -33.938 -8.344 1 94.19 106 GLN B O 1
ATOM 2923 N N . LEU B 1 107 ? 16.266 -35.5 -9.633 1 94.56 107 LEU B N 1
ATOM 2924 C CA . LEU B 1 107 ? 17.125 -35.156 -10.758 1 94.56 107 LEU B CA 1
ATOM 2925 C C . LEU B 1 107 ? 16.828 -33.75 -11.258 1 94.56 107 LEU B C 1
ATOM 2927 O O . LEU B 1 107 ? 17.75 -33.031 -11.641 1 94.56 107 LEU B O 1
ATOM 2931 N N . LEU B 1 108 ? 15.617 -33.406 -11.234 1 96 108 LEU B N 1
ATOM 2932 C CA . LEU B 1 108 ? 15.25 -32.062 -11.648 1 96 108 LEU B CA 1
ATOM 2933 C C . LEU B 1 108 ? 15.789 -31.016 -10.672 1 96 108 LEU B C 1
ATOM 2935 O O . LEU B 1 108 ? 16.297 -29.984 -11.086 1 96 108 LEU B O 1
ATOM 2939 N N . PHE B 1 109 ? 15.641 -31.266 -9.383 1 96.5 109 PHE B N 1
ATOM 2940 C CA . PHE B 1 109 ? 16.156 -30.359 -8.359 1 96.5 109 PHE B CA 1
ATOM 2941 C C . PHE B 1 109 ? 17.641 -30.109 -8.547 1 96.5 109 PHE B C 1
ATOM 2943 O O . PHE B 1 109 ? 18.094 -28.969 -8.539 1 96.5 109 PHE B O 1
ATOM 2950 N N . ASN B 1 110 ? 18.344 -31.172 -8.812 1 96.69 110 ASN B N 1
ATOM 2951 C CA . ASN B 1 110 ? 19.781 -31.062 -9.031 1 96.69 110 ASN B CA 1
ATOM 2952 C C . ASN B 1 110 ? 20.094 -30.281 -10.305 1 96.69 110 ASN B C 1
ATOM 2954 O O . ASN B 1 110 ? 21.016 -29.453 -10.32 1 96.69 110 ASN B O 1
ATOM 2958 N N . TYR B 1 111 ? 19.422 -30.594 -11.32 1 96.94 111 TYR B N 1
ATOM 2959 C CA . TYR B 1 111 ? 19.594 -29.938 -12.602 1 96.94 111 TYR B CA 1
ATOM 2960 C C . TYR B 1 111 ? 19.406 -28.422 -12.469 1 96.94 111 TYR B C 1
ATOM 2962 O O . TYR B 1 111 ? 20.234 -27.641 -12.938 1 96.94 111 TYR B O 1
ATOM 2970 N N . LEU B 1 112 ? 18.312 -28.031 -11.789 1 97.56 112 LEU B N 1
ATOM 2971 C CA . LEU B 1 112 ? 17.969 -26.609 -11.625 1 97.56 112 LEU B CA 1
ATOM 2972 C C . LEU B 1 112 ? 18.969 -25.922 -10.711 1 97.56 112 LEU B C 1
ATOM 2974 O O . LEU B 1 112 ? 19.359 -24.766 -10.961 1 97.56 112 LEU B O 1
ATOM 2978 N N . SER B 1 113 ? 19.328 -26.609 -9.672 1 97.69 113 SER B N 1
ATOM 2979 C CA . SER B 1 113 ? 20.312 -26.031 -8.766 1 97.69 113 SER B CA 1
ATOM 2980 C C . SER B 1 113 ? 21.625 -25.75 -9.484 1 97.69 113 SER B C 1
ATOM 2982 O O . SER B 1 113 ? 22.203 -24.672 -9.312 1 97.69 113 SER B O 1
ATOM 2984 N N . ARG B 1 114 ? 22.094 -26.578 -10.312 1 97 114 ARG B N 1
ATOM 2985 C CA . ARG B 1 114 ? 23.344 -26.438 -11.047 1 97 114 ARG B CA 1
ATOM 2986 C C . ARG B 1 114 ? 23.281 -25.281 -12.039 1 97 114 ARG B C 1
ATOM 2988 O O . ARG B 1 114 ? 24.203 -24.469 -12.125 1 97 114 ARG B O 1
ATOM 2995 N N . HIS B 1 115 ? 22.234 -25.172 -12.648 1 96.56 115 HIS B N 1
ATOM 2996 C CA . HIS B 1 115 ? 22.156 -24.203 -13.742 1 96.56 115 HIS B CA 1
ATOM 2997 C C . HIS B 1 115 ? 21.797 -22.812 -13.219 1 96.56 115 HIS B C 1
ATOM 2999 O O . HIS B 1 115 ? 22.156 -21.812 -13.844 1 96.56 115 HIS B O 1
ATOM 3005 N N . THR B 1 116 ? 21.109 -22.703 -12.07 1 95.62 116 THR B N 1
ATOM 3006 C CA . THR B 1 116 ? 20.719 -21.406 -11.555 1 95.62 116 THR B CA 1
ATOM 3007 C C . THR B 1 116 ? 21.719 -20.906 -10.516 1 95.62 116 THR B C 1
ATOM 3009 O O . THR B 1 116 ? 21.734 -19.719 -10.188 1 95.62 116 THR B O 1
ATOM 3012 N N . GLY B 1 117 ? 22.453 -21.875 -9.969 1 95.69 117 GLY B N 1
ATOM 3013 C CA . GLY B 1 117 ? 23.375 -21.531 -8.898 1 95.69 117 GLY B CA 1
ATOM 3014 C C . GLY B 1 117 ? 22.688 -21.344 -7.559 1 95.69 117 GLY B C 1
ATOM 3015 O O . GLY B 1 117 ? 23.312 -20.922 -6.586 1 95.69 117 GLY B O 1
ATOM 3016 N N . ARG B 1 118 ? 21.438 -21.625 -7.438 1 94.19 118 ARG B N 1
ATOM 3017 C CA . ARG B 1 118 ? 20.641 -21.547 -6.211 1 94.19 118 ARG B CA 1
ATOM 3018 C C . ARG B 1 118 ? 20.297 -22.922 -5.68 1 94.19 118 ARG B C 1
ATOM 3020 O O . ARG B 1 118 ? 20.328 -23.906 -6.426 1 94.19 118 ARG B O 1
ATOM 3027 N N . ASN B 1 119 ? 20 -22.953 -4.449 1 94.94 119 ASN B N 1
ATOM 3028 C CA . ASN B 1 119 ? 19.547 -24.203 -3.863 1 94.94 119 ASN B CA 1
ATOM 3029 C C . ASN B 1 119 ? 18.078 -24.469 -4.148 1 94.94 119 ASN B C 1
ATOM 3031 O O . ASN B 1 119 ? 17.203 -23.922 -3.467 1 94.94 119 ASN B O 1
ATOM 3035 N N . ILE B 1 120 ? 17.828 -25.297 -5.121 1 95.38 120 ILE B N 1
ATOM 3036 C CA . ILE B 1 120 ? 16.469 -25.719 -5.469 1 95.38 120 ILE B CA 1
ATOM 3037 C C . ILE B 1 120 ? 16.203 -27.109 -4.906 1 95.38 120 ILE B C 1
ATOM 3039 O O . ILE B 1 120 ? 16.781 -28.094 -5.379 1 95.38 120 ILE B O 1
ATOM 3043 N N . SER B 1 121 ? 15.32 -27.203 -3.887 1 91.5 121 SER B N 1
ATOM 3044 C CA . SER B 1 121 ? 15.188 -28.5 -3.229 1 91.5 121 SER B CA 1
ATOM 3045 C C . SER B 1 121 ? 13.734 -28.812 -2.896 1 91.5 121 SER B C 1
ATOM 3047 O O . SER B 1 121 ? 13.422 -29.906 -2.432 1 91.5 121 SER B O 1
ATOM 3049 N N . THR B 1 122 ? 12.828 -27.875 -3.117 1 88.94 122 THR B N 1
ATOM 3050 C CA . THR B 1 122 ? 11.406 -28.062 -2.828 1 88.94 122 THR B CA 1
ATOM 3051 C C . THR B 1 122 ? 10.555 -27.703 -4.039 1 88.94 122 THR B C 1
ATOM 3053 O O . THR B 1 122 ? 10.992 -26.953 -4.914 1 88.94 122 THR B O 1
ATOM 3056 N N . PRO B 1 123 ? 9.336 -28.141 -4.031 1 90.38 123 PRO B N 1
ATOM 3057 C CA . PRO B 1 123 ? 8.422 -27.734 -5.109 1 90.38 123 PRO B CA 1
ATOM 3058 C C . PRO B 1 123 ? 8.203 -26.219 -5.156 1 90.38 123 PRO B C 1
ATOM 3060 O O . PRO B 1 123 ? 8.125 -25.641 -6.242 1 90.38 123 PRO B O 1
ATOM 3063 N N . THR B 1 124 ? 8.172 -25.594 -4.043 1 89.25 124 THR B N 1
ATOM 3064 C CA . THR B 1 124 ? 7.977 -24.141 -3.98 1 89.25 124 THR B CA 1
ATOM 3065 C C . THR B 1 124 ? 9.117 -23.406 -4.691 1 89.25 124 THR B C 1
ATOM 3067 O O . THR B 1 124 ? 8.883 -22.422 -5.379 1 89.25 124 THR B O 1
ATOM 3070 N N . ASP B 1 125 ? 10.297 -23.953 -4.531 1 92.56 125 ASP B N 1
ATOM 3071 C CA . ASP B 1 125 ? 11.43 -23.359 -5.238 1 92.56 125 ASP B CA 1
ATOM 3072 C C . ASP B 1 125 ? 11.219 -23.391 -6.75 1 92.56 125 ASP B C 1
ATOM 3074 O O . ASP B 1 125 ? 11.57 -22.453 -7.453 1 92.56 125 ASP B O 1
ATOM 3078 N N . VAL B 1 126 ? 10.695 -24.438 -7.148 1 93.62 126 VAL B N 1
ATOM 3079 C CA . VAL B 1 126 ? 10.484 -24.625 -8.578 1 93.62 126 VAL B CA 1
ATOM 3080 C C . VAL B 1 126 ? 9.375 -23.703 -9.078 1 93.62 126 VAL B C 1
ATOM 3082 O O . VAL B 1 126 ? 9.477 -23.125 -10.156 1 93.62 126 VAL B O 1
ATOM 3085 N N . VAL B 1 127 ? 8.352 -23.609 -8.305 1 91.88 127 VAL B N 1
ATOM 3086 C CA . VAL B 1 127 ? 7.238 -22.734 -8.672 1 91.88 127 VAL B CA 1
ATOM 3087 C C . VAL B 1 127 ? 7.738 -21.297 -8.836 1 91.88 127 VAL B C 1
ATOM 3089 O O . VAL B 1 127 ? 7.355 -20.609 -9.781 1 91.88 127 VAL B O 1
ATOM 3092 N N . LEU B 1 128 ? 8.562 -20.875 -7.938 1 90 128 LEU B N 1
ATOM 3093 C CA . LEU B 1 128 ? 9.117 -19.531 -8 1 90 128 LEU B CA 1
ATOM 3094 C C . LEU B 1 128 ? 9.969 -19.344 -9.258 1 90 128 LEU B C 1
ATOM 3096 O O . LEU B 1 128 ? 9.891 -18.312 -9.922 1 90 128 LEU B O 1
ATOM 3100 N N . LEU B 1 129 ? 10.734 -20.359 -9.547 1 93.62 129 LEU B N 1
ATOM 3101 C CA . LEU B 1 129 ? 11.562 -20.312 -10.742 1 93.62 129 LEU B CA 1
ATOM 3102 C C . LEU B 1 129 ? 10.695 -20.328 -12 1 93.62 129 LEU B C 1
ATOM 3104 O O . LEU B 1 129 ? 10.992 -19.641 -12.977 1 93.62 129 LEU B O 1
ATOM 3108 N N . TYR B 1 130 ? 9.695 -21.125 -11.984 1 93.88 130 TYR B N 1
ATOM 3109 C CA . TYR B 1 130 ? 8.75 -21.172 -13.094 1 93.88 130 TYR B CA 1
ATOM 3110 C C . TYR B 1 130 ? 8.164 -19.797 -13.375 1 93.88 130 TYR B C 1
ATOM 3112 O O . TYR B 1 130 ? 8.109 -19.375 -14.531 1 93.88 130 TYR B O 1
ATOM 3120 N N . ALA B 1 131 ? 7.809 -19.141 -12.359 1 87.44 131 ALA B N 1
ATOM 3121 C CA . ALA B 1 131 ? 7.215 -17.812 -12.477 1 87.44 131 ALA B CA 1
ATOM 3122 C C . ALA B 1 131 ? 8.203 -16.828 -13.102 1 87.44 131 ALA B C 1
ATOM 3124 O O . ALA B 1 131 ? 7.816 -15.977 -13.914 1 87.44 131 ALA B O 1
ATOM 3125 N N . VAL B 1 132 ? 9.438 -16.922 -12.711 1 87.75 132 VAL B N 1
ATOM 3126 C CA . VAL B 1 132 ? 10.477 -16.062 -13.258 1 87.75 132 VAL B CA 1
ATOM 3127 C C . VAL B 1 132 ? 10.617 -16.312 -14.758 1 87.75 132 VAL B C 1
ATOM 3129 O O . VAL B 1 132 ? 10.648 -15.367 -15.555 1 87.75 132 VAL B O 1
ATOM 3132 N N . LEU B 1 133 ? 10.68 -17.547 -15.141 1 92.75 133 LEU B N 1
ATOM 3133 C CA . LEU B 1 133 ? 10.836 -17.906 -16.547 1 92.75 133 LEU B CA 1
ATOM 3134 C C . LEU B 1 133 ? 9.617 -17.469 -17.359 1 92.75 133 LEU B C 1
ATOM 3136 O O . LEU B 1 133 ? 9.758 -17 -18.484 1 92.75 133 LEU B O 1
ATOM 3140 N N . GLU B 1 134 ? 8.508 -17.609 -16.781 1 89.44 134 GLU B N 1
ATOM 3141 C CA . GLU B 1 134 ? 7.281 -17.156 -17.438 1 89.44 134 GLU B CA 1
ATOM 3142 C C . GLU B 1 134 ? 7.301 -15.648 -17.672 1 89.44 134 GLU B C 1
ATOM 3144 O O . GLU B 1 134 ? 6.91 -15.18 -18.734 1 89.44 134 GLU B O 1
ATOM 3149 N N . THR B 1 135 ? 7.672 -14.945 -16.656 1 81.81 135 THR B N 1
ATOM 3150 C CA . THR B 1 135 ? 7.773 -13.492 -16.766 1 81.81 135 THR B CA 1
ATOM 3151 C C . THR B 1 135 ? 8.742 -13.102 -17.875 1 81.81 135 THR B C 1
ATOM 3153 O O . THR B 1 135 ? 8.453 -12.203 -18.672 1 81.81 135 THR B O 1
ATOM 3156 N N . MET B 1 136 ? 9.891 -13.766 -17.984 1 86.44 136 MET B N 1
ATOM 3157 C CA . MET B 1 136 ? 10.867 -13.523 -19.031 1 86.44 136 MET B CA 1
ATOM 3158 C C . MET B 1 136 ? 10.273 -13.812 -20.406 1 86.44 136 MET B C 1
ATOM 3160 O O . MET B 1 136 ? 10.453 -13.023 -21.344 1 86.44 136 MET B O 1
ATOM 3164 N N . ALA B 1 137 ? 9.602 -14.875 -20.469 1 87.69 137 ALA B N 1
ATOM 3165 C CA . ALA B 1 137 ? 8.969 -15.258 -21.734 1 87.69 137 ALA B CA 1
ATOM 3166 C C . ALA B 1 137 ? 7.93 -14.227 -22.156 1 87.69 137 ALA B C 1
ATOM 3168 O O . ALA B 1 137 ? 7.875 -13.836 -23.328 1 87.69 137 ALA B O 1
ATOM 3169 N N . ASP B 1 138 ? 7.191 -13.773 -21.25 1 78.44 138 ASP B N 1
ATOM 3170 C CA . ASP B 1 138 ? 6.145 -12.789 -21.516 1 78.44 138 ASP B CA 1
ATOM 3171 C C . ASP B 1 138 ? 6.742 -11.469 -21.984 1 78.44 138 ASP B C 1
ATOM 3173 O O . ASP B 1 138 ? 6.109 -10.734 -22.75 1 78.44 138 ASP B O 1
ATOM 3177 N N . GLN B 1 139 ? 7.922 -11.164 -21.5 1 78.06 139 GLN B N 1
ATOM 3178 C CA . GLN B 1 139 ? 8.602 -9.93 -21.891 1 78.06 139 GLN B CA 1
ATOM 3179 C C . GLN B 1 139 ? 9.453 -10.133 -23.141 1 78.06 139 GLN B C 1
ATOM 3181 O O . GLN B 1 139 ? 10.289 -9.289 -23.469 1 78.06 139 GLN B O 1
ATOM 3186 N N . ASN B 1 140 ? 9.383 -11.289 -23.734 1 84.31 140 ASN B N 1
ATOM 3187 C CA . ASN B 1 140 ? 10.086 -11.656 -24.953 1 84.31 140 ASN B CA 1
ATOM 3188 C C . ASN B 1 140 ? 11.602 -11.641 -24.766 1 84.31 140 ASN B C 1
ATOM 3190 O O . ASN B 1 140 ? 12.344 -11.219 -25.641 1 84.31 140 ASN B O 1
ATOM 3194 N N . LYS B 1 141 ? 11.945 -11.945 -23.625 1 87.38 141 LYS B N 1
ATOM 3195 C CA . LYS B 1 141 ? 13.367 -12.133 -23.359 1 87.38 141 LYS B CA 1
ATOM 3196 C C . LYS B 1 141 ? 13.82 -13.531 -23.75 1 87.38 141 LYS B C 1
ATOM 3198 O O . LYS B 1 141 ? 13.016 -14.469 -23.781 1 87.38 141 LYS B O 1
ATOM 3203 N N . THR B 1 142 ? 15.086 -13.586 -24.016 1 91.75 142 THR B N 1
ATOM 3204 C CA . THR B 1 142 ? 15.633 -14.898 -24.359 1 91.75 142 THR B CA 1
ATOM 3205 C C . THR B 1 142 ? 15.719 -15.789 -23.109 1 91.75 142 THR B C 1
ATOM 3207 O O . THR B 1 142 ? 16.297 -15.391 -22.109 1 91.75 142 THR B O 1
ATOM 3210 N N . LEU B 1 143 ? 15.195 -16.953 -23.25 1 94.44 143 LEU B N 1
ATOM 3211 C CA . LEU B 1 143 ? 15.25 -17.922 -22.156 1 94.44 143 LEU B CA 1
ATOM 3212 C C 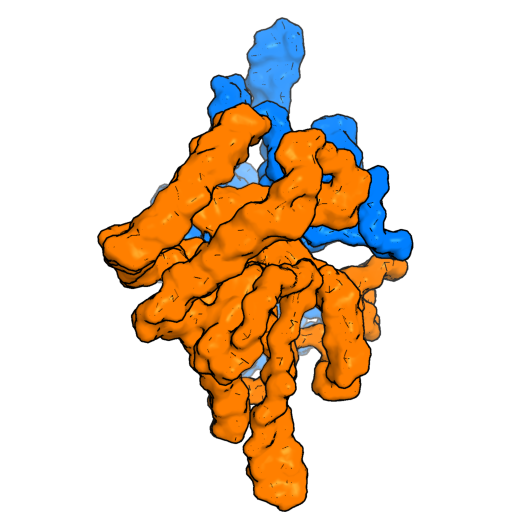. LEU B 1 143 ? 16.578 -18.672 -22.172 1 94.44 143 LEU B C 1
ATOM 3214 O O . LEU B 1 143 ? 17.172 -18.859 -23.234 1 94.44 143 LEU B O 1
ATOM 3218 N N . PRO B 1 144 ? 17.016 -19.062 -20.984 1 95.12 144 PRO B N 1
ATOM 3219 C CA . PRO B 1 144 ? 18.234 -19.859 -20.953 1 95.12 144 PRO B CA 1
ATOM 3220 C C . PRO B 1 144 ? 18.078 -21.203 -21.688 1 95.12 144 PRO B C 1
ATOM 3222 O O . PRO B 1 144 ? 17.016 -21.812 -21.625 1 95.12 144 PRO B O 1
ATOM 3225 N N . ASN B 1 145 ? 19.141 -21.641 -22.266 1 94.69 145 ASN B N 1
ATOM 3226 C CA . ASN B 1 145 ? 19.125 -22.859 -23.047 1 94.69 145 ASN B CA 1
ATOM 3227 C C . ASN B 1 145 ? 18.75 -24.062 -22.188 1 94.69 145 ASN B C 1
ATOM 3229 O O . ASN B 1 145 ? 18.094 -24.984 -22.672 1 94.69 145 ASN B O 1
ATOM 3233 N N . TRP B 1 146 ? 19.109 -24 -20.969 1 95.31 146 TRP B N 1
ATOM 3234 C CA . TRP B 1 146 ? 18.906 -25.156 -20.109 1 95.31 146 TRP B CA 1
ATOM 3235 C C . TRP B 1 146 ? 17.422 -25.344 -19.797 1 95.31 146 TRP B C 1
ATOM 3237 O O . TRP B 1 146 ? 17.016 -26.406 -19.312 1 95.31 146 TRP B O 1
ATOM 3247 N N . ALA B 1 147 ? 16.578 -24.344 -20.016 1 95.94 147 ALA B N 1
ATOM 3248 C CA . ALA B 1 147 ? 15.18 -24.391 -19.641 1 95.94 147 ALA B CA 1
ATOM 3249 C C . ALA B 1 147 ? 14.32 -24.984 -20.75 1 95.94 147 ALA B C 1
ATOM 3251 O O . ALA B 1 147 ? 13.164 -25.344 -20.531 1 95.94 147 ALA B O 1
ATOM 3252 N N . LYS B 1 148 ? 14.758 -25.125 -21.922 1 92.31 148 LYS B N 1
ATOM 3253 C CA . LYS B 1 148 ? 14 -25.406 -23.141 1 92.31 148 LYS B CA 1
ATOM 3254 C C . LYS B 1 148 ? 13.227 -26.703 -23.016 1 92.31 148 LYS B C 1
ATOM 3256 O O . LYS B 1 148 ? 12.086 -26.812 -23.453 1 92.31 148 LYS B O 1
ATOM 3261 N N . ASP B 1 149 ? 13.805 -27.688 -22.375 1 91.94 149 ASP B N 1
ATOM 3262 C CA . ASP B 1 149 ? 13.188 -29.016 -22.375 1 91.94 149 ASP B CA 1
ATOM 3263 C C . ASP B 1 149 ? 12.32 -29.219 -21.141 1 91.94 149 ASP B C 1
ATOM 3265 O O . ASP B 1 149 ? 11.625 -30.219 -21.016 1 91.94 149 ASP B O 1
ATOM 3269 N N . ILE B 1 150 ? 12.375 -28.219 -20.281 1 95.19 150 ILE B N 1
ATOM 3270 C CA . ILE B 1 150 ? 11.695 -28.484 -19.016 1 95.19 150 ILE B CA 1
ATOM 3271 C C . ILE B 1 150 ? 10.719 -27.344 -18.719 1 95.19 150 ILE B C 1
ATOM 3273 O O . ILE B 1 150 ? 10.031 -27.375 -17.688 1 95.19 150 ILE B O 1
ATOM 3277 N N . PHE B 1 151 ? 10.609 -26.344 -19.609 1 95.31 151 PHE B N 1
ATOM 3278 C CA . PHE B 1 151 ? 9.734 -25.172 -19.531 1 95.31 151 PHE B CA 1
ATOM 3279 C C . PHE B 1 151 ? 9.258 -24.75 -20.922 1 95.31 151 PHE B C 1
ATOM 3281 O O . PHE B 1 151 ? 10 -24.875 -21.891 1 95.31 151 PHE B O 1
ATOM 3288 N N . PRO B 1 152 ? 8.062 -24.375 -21.031 1 93.75 152 PRO B N 1
ATOM 3289 C CA . PRO B 1 152 ? 7 -24.172 -20.047 1 93.75 152 PRO B CA 1
ATOM 3290 C C . PRO B 1 152 ? 6.242 -25.453 -19.719 1 93.75 152 PRO B C 1
ATOM 3292 O O . PRO B 1 152 ? 5.543 -25.531 -18.703 1 93.75 152 PRO B O 1
ATOM 3295 N N . ASP B 1 153 ? 6.457 -26.281 -20.641 1 92.62 153 ASP B N 1
ATOM 3296 C CA . ASP B 1 153 ? 5.875 -27.609 -20.422 1 92.62 153 ASP B CA 1
ATOM 3297 C C . ASP B 1 153 ? 6.898 -28.562 -19.812 1 92.62 153 ASP B C 1
ATOM 3299 O O . ASP B 1 153 ? 8.023 -28.156 -19.516 1 92.62 153 ASP B O 1
ATOM 3303 N N . GLY B 1 154 ? 6.5 -29.734 -19.328 1 92.38 154 GLY B N 1
ATOM 3304 C CA . GLY B 1 154 ? 7.438 -30.734 -18.828 1 92.38 154 GLY B CA 1
ATOM 3305 C C . GLY B 1 154 ? 7.469 -30.797 -17.312 1 92.38 154 GLY B C 1
ATOM 3306 O O . GLY B 1 154 ? 6.438 -30.641 -16.656 1 92.38 154 GLY B O 1
ATOM 3307 N N . ALA B 1 155 ? 8.695 -31.047 -16.906 1 94.12 155 ALA B N 1
ATOM 3308 C CA . ALA B 1 155 ? 8.836 -31.406 -15.5 1 94.12 155 ALA B CA 1
ATOM 3309 C C . ALA B 1 155 ? 8.531 -30.219 -14.594 1 94.12 155 ALA B C 1
ATOM 3311 O O . ALA B 1 155 ? 8 -30.391 -13.492 1 94.12 155 ALA B O 1
ATOM 3312 N N . MET B 1 156 ? 8.883 -29.016 -14.961 1 95.88 156 MET B N 1
ATOM 3313 C CA . MET B 1 156 ? 8.617 -27.844 -14.117 1 95.88 156 MET B CA 1
ATOM 3314 C C . MET B 1 156 ? 7.121 -27.578 -14.008 1 95.88 156 MET B C 1
ATOM 3316 O O . MET B 1 156 ? 6.629 -27.188 -12.945 1 95.88 156 MET B O 1
ATOM 3320 N N . TYR B 1 157 ? 6.477 -27.781 -15.125 1 95.25 157 TYR B N 1
ATOM 3321 C CA . TYR B 1 157 ? 5.023 -27.641 -15.133 1 95.25 157 TYR B CA 1
ATOM 3322 C C . TYR B 1 157 ? 4.379 -28.656 -14.18 1 95.25 157 TYR B C 1
ATOM 3324 O O . TYR B 1 157 ? 3.559 -28.281 -13.344 1 95.25 157 TYR B O 1
ATOM 3332 N N . ASP B 1 158 ? 4.82 -29.875 -14.32 1 94.75 158 ASP B N 1
ATOM 3333 C CA . ASP B 1 158 ? 4.277 -30.969 -13.5 1 94.75 158 ASP B CA 1
ATOM 3334 C C . ASP B 1 158 ? 4.523 -30.703 -12.016 1 94.75 158 ASP B C 1
ATOM 3336 O O . ASP B 1 158 ? 3.641 -30.938 -11.188 1 94.75 158 ASP B O 1
ATOM 3340 N N . LEU B 1 159 ? 5.645 -30.25 -11.734 1 94.81 159 LEU B N 1
ATOM 3341 C CA . LEU B 1 159 ? 5.992 -30 -10.336 1 94.81 159 LEU B CA 1
ATOM 3342 C C . LEU B 1 159 ? 5.215 -28.812 -9.781 1 94.81 159 LEU B C 1
ATOM 3344 O O . LEU B 1 159 ? 4.879 -28.781 -8.602 1 94.81 159 LEU B O 1
ATOM 3348 N N . THR B 1 160 ? 4.969 -27.844 -10.586 1 94.5 160 THR B N 1
ATOM 3349 C CA . THR B 1 160 ? 4.148 -26.703 -10.172 1 94.5 160 THR B CA 1
ATOM 3350 C C . THR B 1 160 ? 2.738 -27.172 -9.812 1 94.5 160 THR B C 1
ATOM 3352 O O . THR B 1 160 ? 2.201 -26.781 -8.773 1 94.5 160 THR B O 1
ATOM 3355 N N . LEU B 1 161 ? 2.213 -28.031 -10.602 1 95.19 161 LEU B N 1
ATOM 3356 C CA . LEU B 1 161 ? 0.893 -28.578 -10.32 1 95.19 161 LEU B CA 1
ATOM 3357 C C . LEU B 1 161 ? 0.916 -29.406 -9.039 1 95.19 161 LEU B C 1
ATOM 3359 O O . LEU B 1 161 ? -0.04 -29.375 -8.258 1 95.19 161 LEU B O 1
ATOM 3363 N N . LEU B 1 162 ? 1.983 -30.109 -8.891 1 94.62 162 LEU B N 1
ATOM 3364 C CA . LEU B 1 162 ? 2.127 -30.906 -7.668 1 94.62 162 LEU B CA 1
ATOM 3365 C C . LEU B 1 162 ? 2.1 -30 -6.438 1 94.62 162 LEU B C 1
ATOM 3367 O O . LEU B 1 162 ? 1.507 -30.359 -5.414 1 94.62 162 LEU B O 1
ATOM 3371 N N . GLU B 1 163 ? 2.766 -28.891 -6.484 1 95.06 163 GLU B N 1
ATOM 3372 C CA . GLU B 1 163 ? 2.756 -27.969 -5.359 1 95.06 163 GLU B CA 1
ATOM 3373 C C . GLU B 1 163 ? 1.337 -27.516 -5.027 1 95.06 163 GLU B C 1
ATOM 3375 O O . GLU B 1 163 ? 0.963 -27.438 -3.854 1 95.06 163 GLU B O 1
ATOM 3380 N N . TYR B 1 164 ? 0.602 -27.203 -6.043 1 95.12 164 TYR B N 1
ATOM 3381 C CA . TYR B 1 164 ? -0.785 -26.812 -5.82 1 95.12 164 TYR B CA 1
ATOM 3382 C C . TYR B 1 164 ? -1.546 -27.891 -5.07 1 95.12 164 TYR B C 1
ATOM 3384 O O . TYR B 1 164 ? -2.342 -27.594 -4.176 1 95.12 164 TYR B O 1
ATOM 3392 N N . ASP B 1 165 ? -1.286 -29.094 -5.43 1 95.06 165 ASP B N 1
ATOM 3393 C CA . ASP B 1 165 ? -1.943 -30.219 -4.777 1 95.06 165 ASP B CA 1
ATOM 3394 C C . ASP B 1 165 ? -1.497 -30.344 -3.322 1 95.06 165 ASP B C 1
ATOM 3396 O O . ASP B 1 165 ? -2.32 -30.578 -2.432 1 95.06 165 ASP B O 1
ATOM 3400 N N . LEU B 1 166 ? -0.234 -30.203 -3.15 1 95.06 166 LEU B N 1
ATOM 3401 C CA . LEU B 1 166 ? 0.312 -30.344 -1.805 1 95.06 166 LEU B CA 1
ATOM 3402 C C . LEU B 1 166 ? -0.236 -29.266 -0.881 1 95.06 166 LEU B C 1
ATOM 3404 O O . LEU B 1 166 ? -0.439 -29.5 0.311 1 95.06 166 LEU B O 1
ATOM 3408 N N . PHE B 1 167 ? -0.538 -28.109 -1.412 1 95.5 167 PHE B N 1
ATOM 3409 C CA . PHE B 1 167 ? -1.042 -26.984 -0.638 1 95.5 167 PHE B CA 1
ATOM 3410 C C . PHE B 1 167 ? -2.496 -27.203 -0.242 1 95.5 167 PHE B C 1
ATOM 3412 O O . PHE B 1 167 ? -3.037 -26.484 0.593 1 95.5 167 PHE B O 1
ATOM 3419 N N . SER B 1 168 ? -3.08 -28.25 -0.751 1 95.25 168 SER B N 1
ATOM 3420 C CA . SER B 1 168 ? -4.5 -28.5 -0.511 1 95.25 168 SER B CA 1
ATOM 3421 C C . SER B 1 168 ? -4.75 -29.953 -0.156 1 95.25 168 SER B C 1
ATOM 3423 O O . SER B 1 168 ? -5.797 -30.516 -0.496 1 95.25 168 SER B O 1
ATOM 3425 N N . THR B 1 169 ? -3.842 -30.547 0.432 1 95.19 169 THR B N 1
ATOM 3426 C CA . THR B 1 169 ? -3.902 -31.984 0.736 1 95.19 169 THR B CA 1
ATOM 3427 C C . THR B 1 169 ? -4.863 -32.25 1.893 1 95.19 169 THR B C 1
ATOM 3429 O O . THR B 1 169 ? -5.676 -33.156 1.83 1 95.19 169 THR B O 1
ATOM 3432 N N . THR B 1 170 ? -4.734 -31.484 2.965 1 96.62 170 THR B N 1
ATOM 3433 C CA . THR B 1 170 ? -5.562 -31.703 4.145 1 96.62 170 THR B CA 1
ATOM 3434 C C . THR B 1 170 ? -6.691 -30.672 4.215 1 96.62 170 THR B C 1
ATOM 3436 O O . THR B 1 170 ? -6.633 -29.625 3.557 1 96.62 170 THR B O 1
ATOM 3439 N N . SER B 1 171 ? -7.648 -30.969 5.07 1 96.25 171 SER B N 1
ATOM 3440 C CA . SER B 1 171 ? -8.758 -30.047 5.273 1 96.25 171 SER B CA 1
ATOM 3441 C C . SER B 1 171 ? -8.281 -28.719 5.867 1 96.25 171 SER B C 1
ATOM 3443 O O . SER B 1 171 ? -8.805 -27.656 5.527 1 96.25 171 SER B O 1
ATOM 3445 N N . LEU B 1 172 ? -7.32 -28.828 6.723 1 96.69 172 LEU B N 1
ATOM 3446 C CA . LEU B 1 172 ? -6.777 -27.625 7.344 1 96.69 172 LEU B CA 1
ATOM 3447 C C . LEU B 1 172 ? -6.078 -26.75 6.312 1 96.69 172 LEU B C 1
ATOM 3449 O O . LEU B 1 172 ? -6.25 -25.531 6.309 1 96.69 172 LEU B O 1
ATOM 3453 N N . GLN B 1 173 ? -5.332 -27.328 5.473 1 96.94 173 GLN B N 1
ATOM 3454 C CA . GLN B 1 173 ? -4.668 -26.578 4.414 1 96.94 173 GLN B CA 1
ATOM 3455 C C . GLN B 1 173 ? -5.684 -25.906 3.494 1 96.94 173 GLN B C 1
ATOM 3457 O O . GLN B 1 173 ? -5.531 -24.734 3.139 1 96.94 173 GLN B O 1
ATOM 3462 N N . LYS B 1 174 ? -6.699 -26.641 3.137 1 96.25 174 LYS B N 1
ATOM 3463 C CA . LYS B 1 174 ? -7.742 -26.094 2.273 1 96.25 174 LYS B CA 1
ATOM 3464 C C . LYS B 1 174 ? -8.43 -24.906 2.93 1 96.25 174 LYS B C 1
ATOM 3466 O O . LYS B 1 174 ? -8.695 -23.891 2.273 1 96.25 174 LYS B O 1
ATOM 3471 N N . GLN B 1 175 ? -8.68 -25.047 4.141 1 95.81 175 GLN B N 1
ATOM 3472 C CA . GLN B 1 175 ? -9.312 -23.969 4.895 1 95.81 175 GLN B CA 1
ATOM 3473 C C . GLN B 1 175 ? -8.438 -22.719 4.922 1 95.81 175 GLN B C 1
ATOM 3475 O O . GLN B 1 175 ? -8.922 -21.609 4.711 1 95.81 175 GLN B O 1
ATOM 3480 N N . LEU B 1 176 ? -7.18 -22.891 5.133 1 94.69 176 LEU B N 1
ATOM 3481 C CA . LEU B 1 176 ? -6.266 -21.781 5.328 1 94.69 176 LEU B CA 1
ATOM 3482 C C . LEU B 1 176 ? -5.789 -21.219 3.99 1 94.69 176 LEU B C 1
ATOM 3484 O O . LEU B 1 176 ? -5.398 -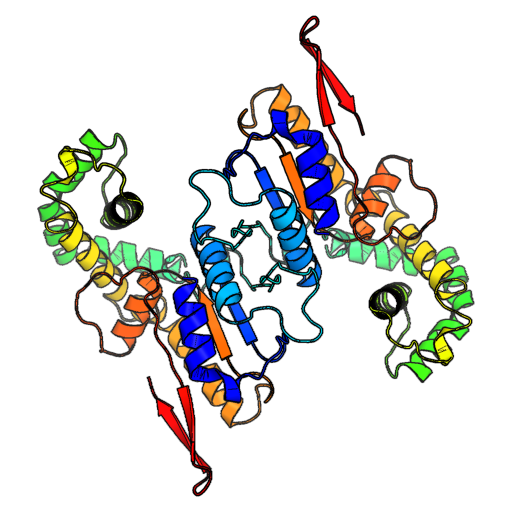20.062 3.9 1 94.69 176 LEU B O 1
ATOM 3488 N N . ASN B 1 177 ? -5.801 -22.109 3.025 1 93.31 177 ASN B N 1
ATOM 3489 C CA . ASN B 1 177 ? -5.398 -21.703 1.682 1 93.31 177 ASN B CA 1
ATOM 3490 C C . ASN B 1 177 ? -6.598 -21.594 0.745 1 93.31 177 ASN B C 1
ATOM 3492 O O . ASN B 1 177 ? -6.887 -22.531 -0.006 1 93.31 177 ASN B O 1
ATOM 3496 N N . GLY B 1 178 ? -7.199 -20.5 0.729 1 94.88 178 GLY B N 1
ATOM 3497 C CA . GLY B 1 178 ? -8.328 -20.25 -0.151 1 94.88 178 GLY B CA 1
ATOM 3498 C C . GLY B 1 178 ? -9.664 -20.234 0.579 1 94.88 178 GLY B C 1
ATOM 3499 O O . GLY B 1 178 ? -10.594 -19.547 0.172 1 94.88 178 GLY B O 1
ATOM 3500 N N . GLY B 1 179 ? -9.781 -21.094 1.534 1 96.19 179 GLY B N 1
ATOM 3501 C CA . GLY B 1 179 ? -11.031 -21.141 2.275 1 96.19 179 GLY B CA 1
ATOM 3502 C C . GLY B 1 179 ? -11.359 -19.844 2.984 1 96.19 179 GLY B C 1
ATOM 3503 O O . GLY B 1 179 ? -12.508 -19.391 2.951 1 96.19 179 GLY B O 1
ATOM 3504 N N . THR B 1 180 ? -10.406 -19.344 3.664 1 96.69 180 THR B N 1
ATOM 3505 C CA . THR B 1 180 ? -10.602 -18.094 4.375 1 96.69 180 THR B CA 1
ATOM 3506 C C . THR B 1 180 ? -11.016 -16.984 3.41 1 96.69 180 THR B C 1
ATOM 3508 O O . THR B 1 180 ? -11.898 -16.188 3.721 1 96.69 180 THR B O 1
ATOM 3511 N N . LEU B 1 181 ? -10.391 -16.938 2.285 1 97.44 181 LEU B N 1
ATOM 3512 C CA . LEU B 1 181 ? -10.734 -15.945 1.271 1 97.44 181 LEU B CA 1
ATOM 3513 C C . LEU B 1 181 ? -12.148 -16.156 0.749 1 97.44 181 LEU B C 1
ATOM 3515 O O . LEU B 1 181 ? -12.922 -15.203 0.623 1 97.44 181 LEU B O 1
ATOM 3519 N N . LEU B 1 182 ? -12.453 -17.375 0.441 1 96.94 182 LEU B N 1
ATOM 3520 C CA . LEU B 1 182 ? -13.797 -17.703 -0.024 1 96.94 182 LEU B CA 1
ATOM 3521 C C . LEU B 1 182 ? -14.844 -17.297 1.006 1 96.94 182 LEU B C 1
ATOM 3523 O O . LEU B 1 182 ? -15.867 -16.703 0.654 1 96.94 182 LEU B O 1
ATOM 3527 N N . LYS B 1 183 ? -14.594 -17.609 2.221 1 97.19 183 LYS B N 1
ATOM 3528 C CA . LYS B 1 183 ? -15.492 -17.219 3.305 1 97.19 183 LYS B CA 1
ATOM 3529 C C . LYS B 1 183 ? -15.672 -15.711 3.35 1 97.19 183 LYS B C 1
ATOM 3531 O O . LYS B 1 183 ? -16.781 -15.219 3.543 1 97.19 183 LYS B O 1
ATOM 3536 N N . GLU B 1 184 ? -14.594 -15.016 3.217 1 97.44 184 GLU B N 1
ATOM 3537 C CA . GLU B 1 184 ? -14.648 -13.555 3.215 1 97.44 184 GLU B CA 1
ATOM 3538 C C . GLU B 1 184 ? -15.508 -13.031 2.064 1 97.44 184 GLU B C 1
ATOM 3540 O O . GLU B 1 184 ? -16.312 -12.125 2.25 1 97.44 184 GLU B O 1
ATOM 3545 N N . ILE B 1 185 ? -15.312 -13.555 0.896 1 96.75 185 ILE B N 1
ATOM 3546 C CA . ILE B 1 185 ? -16.047 -13.125 -0.295 1 96.75 185 ILE B CA 1
ATOM 3547 C C . ILE B 1 185 ? -17.531 -13.383 -0.104 1 96.75 185 ILE B C 1
ATOM 3549 O O . ILE B 1 185 ? -18.344 -12.461 -0.246 1 96.75 185 ILE B O 1
ATOM 3553 N N . ILE B 1 186 ? -17.906 -14.57 0.272 1 95.38 186 ILE B N 1
ATOM 3554 C CA . ILE B 1 186 ? -19.297 -14.93 0.478 1 95.38 186 ILE B CA 1
ATOM 3555 C C . ILE B 1 186 ? -19.875 -14.125 1.639 1 95.38 186 ILE B C 1
ATOM 3557 O O . ILE B 1 186 ? -21.016 -13.656 1.574 1 95.38 186 ILE B O 1
ATOM 3561 N N . GLY B 1 187 ? -19.047 -14.023 2.68 1 95.94 187 GLY B N 1
ATOM 3562 C CA . GLY B 1 187 ? -19.469 -13.219 3.822 1 95.94 187 GLY B CA 1
ATOM 3563 C C . GLY B 1 187 ? -19.844 -11.797 3.451 1 95.94 187 GLY B C 1
ATOM 3564 O O . GLY B 1 187 ? -20.844 -11.266 3.938 1 95.94 187 GLY B O 1
ATOM 3565 N N . ASN B 1 188 ? -19.094 -11.156 2.646 1 95.62 188 ASN B N 1
ATOM 3566 C CA . ASN B 1 188 ? -19.375 -9.797 2.203 1 95.62 188 ASN B CA 1
ATOM 3567 C C . ASN B 1 188 ? -20.672 -9.727 1.402 1 95.62 188 ASN B C 1
ATOM 3569 O O . ASN B 1 188 ? -21.453 -8.773 1.54 1 95.62 188 ASN B O 1
ATOM 3573 N N . LEU B 1 189 ? -20.891 -10.695 0.523 1 94.25 189 LEU B N 1
ATOM 3574 C CA . LEU B 1 189 ? -22.125 -10.734 -0.254 1 94.25 189 LEU B CA 1
ATOM 3575 C C . LEU B 1 189 ? -23.344 -10.875 0.661 1 94.25 189 LEU B C 1
ATOM 3577 O O . LEU B 1 189 ? -24.344 -10.188 0.47 1 94.25 189 LEU B O 1
ATOM 3581 N N . LEU B 1 190 ? -23.188 -11.727 1.628 1 93.06 190 LEU B N 1
ATOM 3582 C CA . LEU B 1 190 ? -24.281 -11.938 2.576 1 93.06 190 LEU B CA 1
ATOM 3583 C C . LEU B 1 190 ? -24.5 -10.695 3.428 1 93.06 190 LEU B C 1
ATOM 3585 O O . LEU B 1 190 ? -25.641 -10.32 3.703 1 93.06 190 LEU B O 1
ATOM 3589 N N . LYS B 1 191 ? -23.422 -10.094 3.885 1 95.12 191 LYS B N 1
ATOM 3590 C CA . LYS B 1 191 ? -23.516 -8.852 4.652 1 95.12 191 LYS B CA 1
ATOM 3591 C C . LYS B 1 191 ? -24.234 -7.77 3.854 1 95.12 191 LYS B C 1
ATOM 3593 O O . LYS B 1 191 ? -24.984 -6.973 4.418 1 95.12 191 LYS B O 1
ATOM 3598 N N . TYR B 1 192 ? -23.938 -7.727 2.609 1 92.56 192 TYR B N 1
ATOM 3599 C CA . TYR B 1 192 ? -24.641 -6.781 1.747 1 92.56 192 TYR B CA 1
ATOM 3600 C C . TYR B 1 192 ? -26.141 -7.094 1.691 1 92.56 192 TYR B C 1
ATOM 3602 O O . TYR B 1 192 ? -26.969 -6.195 1.805 1 92.56 192 TYR B O 1
ATOM 3610 N N . LYS B 1 193 ? -26.453 -8.297 1.565 1 89.62 193 LYS B N 1
ATOM 3611 C CA . LYS B 1 193 ? -27.828 -8.758 1.476 1 89.62 193 LYS B CA 1
ATOM 3612 C C . LYS B 1 193 ? -28.625 -8.352 2.711 1 89.62 193 LYS B C 1
ATOM 3614 O O . LYS B 1 193 ? -29.766 -7.891 2.598 1 89.62 193 LYS B O 1
ATOM 3619 N N . ILE B 1 194 ? -28 -8.391 3.791 1 91.5 194 ILE B N 1
ATOM 3620 C CA . ILE B 1 194 ? -28.75 -8.18 5.023 1 91.5 194 ILE B CA 1
ATOM 3621 C C . ILE B 1 194 ? -28.609 -6.734 5.477 1 91.5 194 ILE B C 1
ATOM 3623 O O . ILE B 1 194 ? -29.109 -6.352 6.535 1 91.5 194 ILE B O 1
ATOM 3627 N N . GLY B 1 195 ? -27.766 -5.953 4.816 1 91.25 195 GLY B N 1
ATOM 3628 C CA . GLY B 1 195 ? -27.672 -4.527 5.09 1 91.25 195 GLY B CA 1
ATOM 3629 C C . GLY B 1 195 ? -26.531 -4.164 6.004 1 91.25 195 GLY B C 1
ATOM 3630 O O . GLY B 1 195 ? -26.422 -3.021 6.457 1 91.25 195 GLY B O 1
ATOM 3631 N N . ASP B 1 196 ? -25.641 -5.129 6.301 1 92.06 196 ASP B N 1
ATOM 3632 C CA . ASP B 1 196 ? -24.5 -4.891 7.18 1 92.06 196 ASP B CA 1
ATOM 3633 C C . ASP B 1 196 ? -23.344 -4.258 6.418 1 92.06 196 ASP B C 1
ATOM 3635 O O . ASP B 1 196 ? -22.375 -3.781 7.023 1 92.06 196 ASP B O 1
ATOM 3639 N N . LEU B 1 197 ? -23.422 -4.305 5.188 1 91.69 197 LEU B N 1
ATOM 3640 C CA . LEU B 1 197 ? -22.469 -3.623 4.309 1 91.69 197 LEU B CA 1
ATOM 3641 C C . LEU B 1 197 ? -23.156 -2.488 3.553 1 91.69 197 LEU B C 1
ATOM 3643 O O . LEU B 1 197 ? -24.297 -2.621 3.127 1 91.69 197 LEU B O 1
ATOM 3647 N N . SER B 1 198 ? -22.391 -1.381 3.484 1 92.56 198 SER B N 1
ATOM 3648 C CA . SER B 1 198 ? -22.953 -0.2 2.838 1 92.56 198 SER B CA 1
ATOM 3649 C C . SER B 1 198 ? -23.484 -0.53 1.446 1 92.56 198 SER B C 1
ATOM 3651 O O . SER B 1 198 ? -22.844 -1.27 0.694 1 92.56 198 SER B O 1
ATOM 3653 N N . LYS B 1 199 ? -24.578 0.107 1.074 1 91.25 199 LYS B N 1
ATOM 3654 C CA . LYS B 1 199 ? -25.188 -0.091 -0.238 1 91.25 199 LYS B CA 1
ATOM 3655 C C . LYS B 1 199 ? -24.375 0.584 -1.333 1 91.25 199 LYS B C 1
ATOM 3657 O O . LYS B 1 199 ? -24.531 0.281 -2.516 1 91.25 199 LYS B O 1
ATOM 3662 N N . GLU B 1 200 ? -23.5 1.418 -0.901 1 94.69 200 GLU B N 1
ATOM 3663 C CA . GLU B 1 200 ? -22.656 2.119 -1.862 1 94.69 200 GLU B CA 1
ATOM 3664 C C . GLU B 1 200 ? -21.531 1.217 -2.371 1 94.69 200 GLU B C 1
ATOM 3666 O O . GLU B 1 200 ? -20.969 1.463 -3.439 1 94.69 200 GLU B O 1
ATOM 3671 N N . ARG B 1 201 ? -21.234 0.19 -1.574 1 96.44 201 ARG B N 1
ATOM 3672 C CA . ARG B 1 201 ? -20.188 -0.731 -1.974 1 96.44 201 ARG B CA 1
ATOM 3673 C C . ARG B 1 201 ? -20.641 -1.626 -3.121 1 96.44 201 ARG B C 1
ATOM 3675 O O . ARG B 1 201 ? -21.562 -2.42 -2.965 1 96.44 201 ARG B O 1
ATOM 3682 N N . LYS B 1 202 ? -19.938 -1.512 -4.25 1 96.44 202 LYS B N 1
ATOM 3683 C CA . LYS B 1 202 ? -20.406 -2.227 -5.434 1 96.44 202 LYS B CA 1
ATOM 3684 C C . LYS B 1 202 ? -19.406 -3.305 -5.859 1 96.44 202 LYS B C 1
ATOM 3686 O O . LYS B 1 202 ? -19.797 -4.312 -6.453 1 96.44 202 LYS B O 1
ATOM 3691 N N . ILE B 1 203 ? -18.156 -3.084 -5.594 1 97.38 203 ILE B N 1
ATOM 3692 C CA . ILE B 1 203 ? -17.172 -4.066 -6.016 1 97.38 203 ILE B CA 1
ATOM 3693 C C . ILE B 1 203 ? -16.031 -4.125 -4.992 1 97.38 203 ILE B C 1
ATOM 3695 O O . ILE B 1 203 ? -15.578 -3.088 -4.504 1 97.38 203 ILE B O 1
ATOM 3699 N N . ILE B 1 204 ? -15.648 -5.266 -4.605 1 98 204 ILE B N 1
ATOM 3700 C CA . ILE B 1 204 ? -14.492 -5.535 -3.758 1 98 204 ILE B CA 1
ATOM 3701 C C . ILE B 1 204 ? -13.484 -6.398 -4.516 1 98 204 ILE B C 1
ATOM 3703 O O . ILE B 1 204 ? -13.844 -7.453 -5.051 1 98 204 ILE B O 1
ATOM 3707 N N . LEU B 1 205 ? -12.281 -5.957 -4.594 1 98.25 205 LEU B N 1
ATOM 3708 C CA . LEU B 1 205 ? -11.234 -6.648 -5.344 1 98.25 205 LEU B CA 1
ATOM 3709 C C . LEU B 1 205 ? -10.133 -7.141 -4.414 1 98.25 205 LEU B C 1
ATOM 3711 O O . LEU B 1 205 ? -9.758 -6.445 -3.467 1 98.25 205 LEU B O 1
ATOM 3715 N N . TYR B 1 206 ? -9.648 -8.305 -4.68 1 98.06 206 TYR B N 1
ATOM 3716 C CA . TYR B 1 206 ? -8.508 -8.898 -3.984 1 98.06 206 TYR B CA 1
ATOM 3717 C C . TYR B 1 206 ? -7.383 -9.219 -4.957 1 98.06 206 TYR B C 1
ATOM 3719 O O . TYR B 1 206 ? -7.559 -10.008 -5.883 1 98.06 206 TYR B O 1
ATOM 3727 N N . SER B 1 207 ? -6.289 -8.57 -4.762 1 97.25 207 SER B N 1
ATOM 3728 C CA . SER B 1 207 ? -5.105 -8.844 -5.57 1 97.25 207 SER B CA 1
ATOM 3729 C C . SER B 1 207 ? -4.133 -9.758 -4.84 1 97.25 207 SER B C 1
ATOM 3731 O O . SER B 1 207 ? -3.512 -9.359 -3.854 1 97.25 207 SER B O 1
ATOM 3733 N N . GLY B 1 208 ? -4.023 -10.953 -5.301 1 94.31 208 GLY B N 1
ATOM 3734 C CA . GLY B 1 208 ? -3.125 -11.953 -4.742 1 94.31 208 GLY B CA 1
ATOM 3735 C C . GLY B 1 208 ? -2.26 -12.625 -5.789 1 94.31 208 GLY B C 1
ATOM 3736 O O . GLY B 1 208 ? -1.698 -11.961 -6.664 1 94.31 208 GLY B O 1
ATOM 3737 N N . ASP B 1 209 ? -2.076 -13.891 -5.613 1 88.94 209 ASP B N 1
ATOM 3738 C CA . ASP B 1 209 ? -1.319 -14.648 -6.602 1 88.94 209 ASP B CA 1
ATOM 3739 C C . ASP B 1 209 ? -2.084 -15.898 -7.031 1 88.94 209 ASP B C 1
ATOM 3741 O O . ASP B 1 209 ? -3.268 -16.047 -6.723 1 88.94 209 ASP B O 1
ATOM 3745 N N . GLU B 1 210 ? -1.478 -16.625 -7.895 1 90 210 GLU B N 1
ATOM 3746 C CA . GLU B 1 210 ? -2.172 -17.75 -8.523 1 90 210 GLU B CA 1
ATOM 3747 C C . GLU B 1 210 ? -2.625 -18.766 -7.48 1 90 210 GLU B C 1
ATOM 3749 O O . GLU B 1 210 ? -3.633 -19.453 -7.672 1 90 210 GLU B O 1
ATOM 3754 N N . ARG B 1 211 ? -1.944 -18.812 -6.371 1 91.31 211 ARG B N 1
ATOM 3755 C CA . ARG B 1 211 ? -2.307 -19.781 -5.336 1 91.31 211 ARG B CA 1
ATOM 3756 C C . ARG B 1 211 ? -3.666 -19.453 -4.727 1 91.31 211 ARG B C 1
ATOM 3758 O O . ARG B 1 211 ? -4.383 -20.344 -4.273 1 91.31 211 ARG B O 1
ATOM 3765 N N . ASN B 1 212 ? -3.961 -18.203 -4.727 1 95 212 ASN B N 1
ATOM 3766 C CA . ASN B 1 212 ? -5.285 -17.812 -4.254 1 95 212 ASN B CA 1
ATOM 3767 C C . ASN B 1 212 ? -6.383 -18.328 -5.176 1 95 212 ASN B C 1
ATOM 3769 O O . ASN B 1 212 ? -7.406 -18.828 -4.711 1 95 212 ASN B O 1
ATOM 3773 N N . ILE B 1 213 ? -6.152 -18.219 -6.477 1 95.56 213 ILE B N 1
ATOM 3774 C CA . ILE B 1 213 ? -7.105 -18.688 -7.473 1 95.56 213 ILE B CA 1
ATOM 3775 C C . ILE B 1 213 ? -7.281 -20.203 -7.336 1 95.56 213 ILE B C 1
ATOM 3777 O O . ILE B 1 213 ? -8.406 -20.703 -7.227 1 95.56 213 ILE B O 1
ATOM 3781 N N . VAL B 1 214 ? -6.195 -20.859 -7.273 1 96.19 214 VAL B N 1
ATOM 3782 C CA . VAL B 1 214 ? -6.207 -22.312 -7.172 1 96.19 214 VAL B CA 1
ATOM 3783 C C . VAL B 1 214 ? -6.887 -22.734 -5.871 1 96.19 214 VAL B C 1
ATOM 3785 O O . VAL B 1 214 ? -7.73 -23.641 -5.867 1 96.19 214 VAL B O 1
ATOM 3788 N N . GLY B 1 215 ? -6.488 -22.094 -4.797 1 96.5 215 GLY B N 1
ATOM 3789 C CA . GLY B 1 215 ? -7.07 -22.406 -3.502 1 96.5 215 GLY B CA 1
ATOM 3790 C C . GLY B 1 215 ? -8.578 -22.266 -3.473 1 96.5 215 GLY B C 1
ATOM 3791 O O . GLY B 1 215 ? -9.281 -23.141 -2.969 1 96.5 215 GLY B O 1
ATOM 3792 N N . VAL B 1 216 ? -9.078 -21.219 -4.008 1 97.06 216 VAL B N 1
ATOM 3793 C CA . VAL B 1 216 ? -10.516 -20.984 -4.023 1 97.06 216 VAL B CA 1
ATOM 3794 C C . VAL B 1 216 ? -11.211 -22.016 -4.898 1 97.06 216 VAL B C 1
ATOM 3796 O O . VAL B 1 216 ? -12.234 -22.594 -4.504 1 97.06 216 VAL B O 1
ATOM 3799 N N . LEU B 1 217 ? -10.648 -22.297 -6.051 1 96.88 217 LEU B N 1
ATOM 3800 C CA . LEU B 1 217 ? -11.234 -23.281 -6.969 1 96.88 217 LEU B CA 1
ATOM 3801 C C . LEU B 1 217 ? -11.258 -24.656 -6.34 1 96.88 217 LEU B C 1
ATOM 3803 O O . LEU B 1 217 ? -12.211 -25.422 -6.523 1 96.88 217 LEU B O 1
ATOM 3807 N N . LYS B 1 218 ? -10.25 -24.984 -5.648 1 96.38 218 LYS B N 1
ATOM 3808 C CA . LYS B 1 218 ? -10.195 -26.281 -4.996 1 96.38 218 LYS B CA 1
ATOM 3809 C C . LYS B 1 218 ? -11.234 -26.391 -3.877 1 96.38 218 LYS B C 1
ATOM 3811 O O . LYS B 1 218 ? -11.859 -27.438 -3.693 1 96.38 218 LYS B O 1
ATOM 3816 N N . ASN B 1 219 ? -11.375 -25.297 -3.176 1 96.19 219 ASN B N 1
ATOM 3817 C CA . ASN B 1 219 ? -12.391 -25.281 -2.127 1 96.19 219 ASN B CA 1
ATOM 3818 C C . ASN B 1 219 ? -13.797 -25.391 -2.709 1 96.19 219 ASN B C 1
ATOM 3820 O O . ASN B 1 219 ? -14.703 -25.906 -2.055 1 96.19 219 ASN B O 1
ATOM 3824 N N . LEU B 1 220 ? -13.969 -24.984 -3.932 1 95.62 220 LEU B N 1
ATOM 3825 C CA . LEU B 1 220 ? -15.258 -25.031 -4.605 1 95.62 220 LEU B CA 1
ATOM 3826 C C . LEU B 1 220 ? -15.422 -26.328 -5.383 1 95.62 220 LEU B C 1
ATOM 3828 O O . LEU B 1 220 ? -16.469 -26.562 -6 1 95.62 220 LEU B O 1
ATOM 3832 N N . ASN B 1 221 ? -14.453 -27.125 -5.426 1 94.75 221 ASN B N 1
ATOM 3833 C CA . ASN B 1 221 ? -14.43 -28.359 -6.203 1 94.75 221 ASN B CA 1
ATOM 3834 C C . ASN B 1 221 ? -14.609 -28.094 -7.695 1 94.75 221 ASN B C 1
ATOM 3836 O O . ASN B 1 221 ? -15.352 -28.812 -8.375 1 94.75 221 ASN B O 1
ATOM 3840 N N . LEU B 1 222 ? -13.969 -27.062 -8.203 1 95.06 222 LEU B N 1
ATOM 3841 C CA . LEU B 1 222 ? -14.031 -26.656 -9.602 1 95.06 222 LEU B CA 1
ATOM 3842 C C . LEU B 1 222 ? -12.641 -26.609 -10.219 1 95.06 222 LEU B C 1
ATOM 3844 O O . LEU B 1 222 ? -12.461 -26.062 -11.305 1 95.06 222 LEU B O 1
ATOM 3848 N N . TRP B 1 223 ? -11.742 -27.203 -9.531 1 94.94 223 TRP B N 1
ATOM 3849 C CA . TRP B 1 223 ? -10.344 -27.094 -9.945 1 94.94 223 TRP B CA 1
ATOM 3850 C C . TRP B 1 223 ? -10.008 -28.156 -10.984 1 94.94 223 TRP B C 1
ATOM 3852 O O . TRP B 1 223 ? -10.352 -29.328 -10.82 1 94.94 223 TRP B O 1
ATOM 3862 N N . SER B 1 224 ? -9.422 -27.688 -12.125 1 95.5 224 SER B N 1
ATOM 3863 C CA . SER B 1 224 ? -8.727 -28.531 -13.078 1 95.5 224 SER B CA 1
ATOM 3864 C C . SER B 1 224 ? -7.242 -28.172 -13.164 1 95.5 224 SER B C 1
ATOM 3866 O O . SER B 1 224 ? -6.887 -27 -13.18 1 95.5 224 SER B O 1
ATOM 3868 N N . PRO B 1 225 ? -6.434 -29.188 -13.227 1 94.69 225 PRO B N 1
ATOM 3869 C CA . PRO B 1 225 ? -4.996 -28.922 -13.156 1 94.69 225 PRO B CA 1
ATOM 3870 C C . PRO B 1 225 ? -4.496 -28.047 -14.305 1 94.69 225 PRO B C 1
ATOM 3872 O O . PRO B 1 225 ? -4.617 -28.438 -15.469 1 94.69 225 PRO B O 1
ATOM 3875 N N . HIS B 1 226 ? -4.07 -26.984 -14.031 1 94.88 226 HIS B N 1
ATOM 3876 C CA . HIS B 1 226 ? -3.43 -26.047 -14.93 1 94.88 226 HIS B CA 1
ATOM 3877 C C . HIS B 1 226 ? -2.752 -24.906 -14.156 1 94.88 226 HIS B C 1
ATOM 3879 O O . HIS B 1 226 ? -3.012 -24.734 -12.969 1 94.88 226 HIS B O 1
ATOM 3885 N N . ILE B 1 227 ? -1.892 -24.281 -14.734 1 92.88 227 ILE B N 1
ATOM 3886 C CA . ILE B 1 227 ? -1.297 -23.094 -14.141 1 92.88 227 ILE B CA 1
ATOM 3887 C C . ILE B 1 227 ? -2.068 -21.859 -14.594 1 92.88 227 ILE B C 1
ATOM 3889 O O . ILE B 1 227 ? -2.094 -21.531 -15.781 1 92.88 227 ILE B O 1
ATOM 3893 N N . PRO B 1 228 ? -2.699 -21.188 -13.617 1 91.81 228 PRO B N 1
ATOM 3894 C CA . PRO B 1 228 ? -3.441 -19.984 -14.016 1 91.81 228 PRO B CA 1
ATOM 3895 C C . PRO B 1 228 ? -2.562 -18.953 -14.719 1 91.81 228 PRO B C 1
ATOM 3897 O O . PRO B 1 228 ? -1.408 -18.75 -14.336 1 91.81 228 PRO B O 1
ATOM 3900 N N . ASN B 1 229 ? -3.117 -18.312 -15.734 1 84.69 229 ASN B N 1
ATOM 3901 C CA . ASN B 1 229 ? -2.424 -17.25 -16.453 1 84.69 229 ASN B CA 1
ATOM 3902 C C . ASN B 1 229 ? -2.277 -16 -15.602 1 84.69 229 ASN B C 1
ATOM 3904 O O . ASN B 1 229 ? -2.947 -15.852 -14.578 1 84.69 229 ASN B O 1
ATOM 3908 N N . GLU B 1 230 ? -1.389 -15.172 -16.234 1 79.44 230 GLU B N 1
ATOM 3909 C CA . GLU B 1 230 ? -1.32 -13.852 -15.609 1 79.44 230 GLU B CA 1
ATOM 3910 C C . GLU B 1 230 ? -2.652 -13.117 -15.734 1 79.44 230 GLU B C 1
ATOM 3912 O O . GLU B 1 230 ? -3.357 -13.258 -16.734 1 79.44 230 GLU B O 1
ATOM 3917 N N . ALA B 1 231 ? -3.193 -12.555 -14.766 1 86.12 231 ALA B N 1
ATOM 3918 C CA . ALA B 1 231 ? -4.414 -11.758 -14.719 1 86.12 231 ALA B CA 1
ATOM 3919 C C . ALA B 1 231 ? -5.648 -12.648 -14.594 1 86.12 231 ALA B C 1
ATOM 3921 O O . ALA B 1 231 ? -6.762 -12.227 -14.906 1 86.12 231 ALA B O 1
ATOM 3922 N N . ALA B 1 232 ? -5.383 -14.023 -14.422 1 92.19 232 ALA B N 1
ATOM 3923 C CA . ALA B 1 232 ? -6.539 -14.859 -14.109 1 92.19 232 ALA B CA 1
ATOM 3924 C C . ALA B 1 232 ? -7.375 -14.242 -12.992 1 92.19 232 ALA B C 1
ATOM 3926 O O . ALA B 1 232 ? -6.836 -13.648 -12.055 1 92.19 232 ALA B O 1
ATOM 3927 N N . ALA B 1 233 ? -8.727 -14.398 -13.125 1 96.25 233 ALA B N 1
ATOM 3928 C CA . ALA B 1 233 ? -9.609 -13.805 -12.125 1 96.25 233 ALA B CA 1
ATOM 3929 C C . ALA B 1 233 ? -10.828 -14.695 -11.875 1 96.25 233 ALA B C 1
ATOM 3931 O O . ALA B 1 233 ? -11.32 -15.359 -12.797 1 96.25 233 ALA B O 1
ATOM 3932 N N . LEU B 1 234 ? -11.195 -14.727 -10.664 1 96.56 234 LEU B N 1
ATOM 3933 C CA . LEU B 1 234 ? -12.492 -15.273 -10.258 1 96.56 234 LEU B CA 1
ATOM 3934 C C . LEU B 1 234 ? -13.461 -14.156 -9.898 1 96.56 234 LEU B C 1
ATOM 3936 O O . LEU B 1 234 ? -13.117 -13.234 -9.164 1 96.56 234 LEU B O 1
ATOM 3940 N N . ILE B 1 235 ? -14.68 -14.195 -10.5 1 96.88 235 ILE B N 1
ATOM 3941 C CA . ILE B 1 235 ? -15.68 -13.164 -10.258 1 96.88 235 ILE B CA 1
ATOM 3942 C C . ILE B 1 235 ? -16.922 -13.789 -9.617 1 96.88 235 ILE B C 1
ATOM 3944 O O . ILE B 1 235 ? -17.469 -14.766 -10.133 1 96.88 235 ILE B O 1
ATOM 3948 N N . PHE B 1 236 ? -17.266 -13.312 -8.453 1 96.31 236 PHE B N 1
ATOM 3949 C CA . PHE B 1 236 ? -18.5 -13.656 -7.746 1 96.31 236 PHE B CA 1
ATOM 3950 C C . PHE B 1 236 ? -19.469 -12.492 -7.773 1 96.31 236 PHE B C 1
ATOM 3952 O O . PHE B 1 236 ? -19.125 -11.367 -7.41 1 96.31 236 PHE B O 1
ATOM 3959 N N . GLU B 1 237 ? -20.703 -12.766 -8.234 1 95.5 237 GLU B N 1
ATOM 3960 C CA . GLU B 1 237 ? -21.703 -11.711 -8.375 1 95.5 237 GLU B CA 1
ATOM 3961 C C . GLU B 1 237 ? -22.953 -12.023 -7.559 1 95.5 237 GLU B C 1
ATOM 3963 O O . GLU B 1 237 ? -23.391 -13.172 -7.492 1 95.5 237 GLU B O 1
ATOM 3968 N N . LEU B 1 238 ? -23.391 -11.047 -6.883 1 93.56 238 LEU B N 1
ATOM 3969 C CA . LEU B 1 238 ? -24.688 -11.141 -6.199 1 93.56 238 LEU B CA 1
ATOM 3970 C C . LEU B 1 238 ? -25.781 -10.492 -7.027 1 93.56 238 LEU B C 1
ATOM 3972 O O . LEU B 1 238 ? -25.703 -9.312 -7.371 1 93.56 238 LEU B O 1
ATOM 3976 N N . TYR B 1 239 ? -26.797 -11.328 -7.363 1 90 239 TYR B N 1
ATOM 3977 C CA . TYR B 1 239 ? -27.953 -10.852 -8.117 1 90 239 TYR B CA 1
ATOM 3978 C C . TYR B 1 239 ? -29.203 -10.812 -7.234 1 90 239 TYR B C 1
ATOM 3980 O O . TYR B 1 239 ? -29.375 -11.656 -6.355 1 90 239 TYR B O 1
ATOM 3988 N N . ILE B 1 240 ? -29.906 -9.766 -7.406 1 84.44 240 ILE B N 1
ATOM 3989 C CA . ILE B 1 240 ? -31.203 -9.672 -6.727 1 84.44 240 ILE B CA 1
ATOM 3990 C C . ILE B 1 240 ? -32.312 -9.609 -7.758 1 84.44 240 ILE B C 1
ATOM 3992 O O . ILE B 1 240 ? -32.25 -8.844 -8.719 1 84.44 240 ILE B O 1
ATOM 3996 N N . ASP B 1 241 ? -33.281 -10.562 -7.629 1 79.88 241 ASP B N 1
ATOM 3997 C CA . ASP B 1 241 ? -34.5 -10.492 -8.445 1 79.88 241 ASP B CA 1
ATOM 3998 C C . ASP B 1 241 ? -35.438 -9.406 -7.941 1 79.88 241 ASP B C 1
ATOM 4000 O O . ASP B 1 241 ? -35.969 -9.5 -6.828 1 79.88 241 ASP B O 1
ATOM 4004 N N . ASN B 1 242 ? -35.594 -8.445 -8.711 1 77.19 242 ASN B N 1
ATOM 4005 C CA . ASN B 1 242 ? -36.406 -7.305 -8.305 1 77.19 242 ASN B CA 1
ATOM 4006 C C . ASN B 1 242 ? -37.844 -7.715 -8.047 1 77.19 242 ASN B C 1
ATOM 4008 O O . ASN B 1 242 ? -38.531 -7.078 -7.258 1 77.19 242 ASN B O 1
ATOM 4012 N N . GLU B 1 243 ? -38.312 -8.742 -8.711 1 77.69 243 GLU B N 1
ATOM 4013 C CA . GLU B 1 243 ? -39.688 -9.18 -8.555 1 77.69 243 GLU B CA 1
ATOM 4014 C C . GLU B 1 243 ? -39.844 -10.062 -7.324 1 77.69 243 GLU B C 1
ATOM 4016 O O . GLU B 1 243 ? -40.812 -9.914 -6.574 1 77.69 243 GLU B O 1
ATOM 4021 N N . THR B 1 244 ? -39 -10.867 -7.07 1 76.62 244 THR B N 1
ATOM 4022 C CA . THR B 1 244 ? -39.156 -11.883 -6.031 1 76.62 244 THR B CA 1
ATOM 4023 C C . THR B 1 244 ? -38.25 -11.562 -4.832 1 76.62 244 THR B C 1
ATOM 4025 O O . THR B 1 244 ? -38.406 -12.164 -3.766 1 76.62 244 THR B O 1
ATOM 4028 N N . ASP B 1 245 ? -37.406 -10.664 -4.934 1 71.19 245 ASP B N 1
ATOM 4029 C CA . ASP B 1 245 ? -36.438 -10.281 -3.906 1 71.19 245 ASP B CA 1
ATOM 4030 C C . ASP B 1 245 ? -35.5 -11.453 -3.549 1 71.19 245 ASP B C 1
ATOM 4032 O O . ASP B 1 245 ? -35.062 -11.562 -2.408 1 71.19 245 ASP B O 1
ATOM 4036 N N . ILE B 1 246 ? -35.438 -12.352 -4.535 1 72.31 246 ILE B N 1
ATOM 4037 C CA . ILE B 1 246 ? -34.562 -13.508 -4.34 1 72.31 246 ILE B CA 1
ATOM 4038 C C . ILE B 1 246 ? -33.125 -13.148 -4.762 1 72.31 246 ILE B C 1
ATOM 4040 O O . ILE B 1 246 ? -32.906 -12.555 -5.82 1 72.31 246 ILE B O 1
ATOM 4044 N N . TYR B 1 247 ? -32.219 -13.469 -3.82 1 73.88 247 TYR B N 1
ATOM 4045 C CA . TYR B 1 247 ? -30.797 -13.25 -4.074 1 73.88 247 TYR B CA 1
ATOM 4046 C C . TYR B 1 247 ? -30.156 -14.508 -4.648 1 73.88 247 TYR B C 1
ATOM 4048 O O . TYR B 1 247 ? -30.484 -15.625 -4.246 1 73.88 247 TYR B O 1
ATOM 4056 N N . GLU B 1 248 ? -29.312 -14.32 -5.758 1 76.94 248 GLU B N 1
ATOM 4057 C CA . GLU B 1 248 ? -28.531 -15.398 -6.355 1 76.94 248 GLU B CA 1
ATOM 4058 C C . GLU B 1 248 ? -27.062 -15.008 -6.488 1 76.94 248 GLU B C 1
ATOM 4060 O O . GLU B 1 248 ? -26.75 -13.867 -6.836 1 76.94 248 GLU B O 1
ATOM 4065 N N . ILE B 1 249 ? -26.203 -15.961 -6.082 1 78.75 249 ILE B N 1
ATOM 4066 C CA . ILE B 1 249 ? -24.781 -15.758 -6.293 1 78.75 249 ILE B CA 1
ATOM 4067 C C . ILE B 1 249 ? -24.344 -16.484 -7.559 1 78.75 249 ILE B C 1
ATOM 4069 O O . ILE B 1 249 ? -24.625 -17.672 -7.734 1 78.75 249 ILE B O 1
ATOM 4073 N N . LYS B 1 250 ? -23.844 -15.711 -8.5 1 80.88 250 LYS B N 1
ATOM 4074 C CA . LYS B 1 250 ? -23.25 -16.266 -9.719 1 80.88 250 LYS B CA 1
ATOM 4075 C C . LYS B 1 250 ? -21.734 -16.141 -9.703 1 80.88 250 LYS B C 1
ATOM 4077 O O . LYS B 1 250 ? -21.188 -15.172 -9.172 1 80.88 250 LYS B O 1
ATOM 4082 N N . ARG B 1 251 ? -21.078 -17.234 -10.211 1 75.06 251 ARG B N 1
ATOM 4083 C CA . ARG B 1 251 ? -19.625 -17.219 -10.312 1 75.06 251 ARG B CA 1
ATOM 4084 C C . ARG B 1 251 ? -19.172 -17.375 -11.766 1 75.06 251 ARG B C 1
ATOM 4086 O O . ARG B 1 251 ? -19.875 -17.984 -12.57 1 75.06 251 ARG B O 1
#

Organism: Camponotus floridanus (NCBI:txid104421)

Foldseek 3Di:
DLVLLLVLCVVCVVVQDQADDCQAEAEAFEPDPVLVVVSQSSCLNNHFQDDPRCPDPPDRGDDDDHD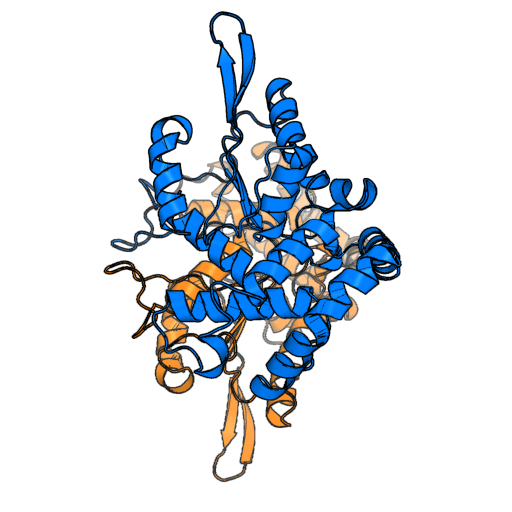YDHPQPCLQQPLCPDPVNVVVLVVLCPDPVNVVVLVVCVVVQVLCCVVVVDRRRALVSLLVVLVVQVVCVVVVHDDDPSCVAPPPDHDSLVSNLVVLCSCCVDPVSLCSQQVSNLCVVVVQLVCVLVVVRPPSHHYYYYRHDQSNVSSNCVNVVNDDRDRDDVPDDDDWDWDADPVPRDIDIDD/DLVLLLVLCVVCVVVQDQADDCLAEAEAFEPDPVLQVVSQSSCLNNHFQDDPRCPDPPDRGDDDDHDYDHPQPCLQQNLCPDPVNVVVLVVLCPDPVNVVVLVVCVVVQVLCCVVVVDRRRALVSLLVVLVVQVVCVVVVHDDDPSCVAPPPDHDSLVSNLVVLCSCCVDPVSLCSQQVSNLCVVVVQLVCVLVVVRPPSHHYYYYRHDQSNVSSNCVNVVNDDRDRDDVPDDDDWDWDADPVPRDIDIDD

Secondary structure (DSSP, 8-state):
-HHHHHHHHHHTHHHH-SS--TTTEEEEE-SSHHHHHHHHHHHHHH----GGG--STT--------EE--GGG-TTT-GGGSHHHHHHHHHHHHSHHHHHHHHTTHHHHHHHHHHHSS---SHHHHHHHHHHHHHHHHTTPPPPGGGTTTSSSSHHHHHHHHHHHHTTSSHHHHIIIIIHHHHHHHHHHHHHHHTSS-TT--EEEEE--HHHHHHHHHHTT---S--PPTT-----EEEE-TTT--EEEE-/-HHHHHHHHHHTHHHH-SS--TTTEEEEE-SSHHHHHHHHHHHHHH----GGG--STT--------EE--GGG-TTT-GGGSHHHHHHHHHHHHSHHHHHHHHTTHHHHHHHHHHHSS---SHHHHHHHHHHHHHHHHTTPPPPGGGTTTSSSSHHHHHHHHHHHHTTSSHHHHIIIIIHHHHHHHHHHHHHHHTSS-TT--EEEEE--HHHHHHHHHHTT---S--PPTT-----EEEE-TTT--EEEE-

Radius of gyration: 26.43 Å; Cα contacts (8 Å, |Δi|>4): 670; chains: 2; bounding box: 79×76×60 Å

Solvent-accessible surface area (backbone atoms only — not comparable to full-atom values): 27959 Å² total; per-residue (Å²): 71,37,63,55,11,38,50,52,30,65,74,39,37,85,82,65,53,73,57,87,47,77,62,31,44,47,40,39,28,45,71,49,57,67,22,38,29,41,44,46,31,21,46,36,33,44,43,42,46,36,84,92,54,57,83,46,92,86,51,76,57,54,75,72,62,65,45,66,44,44,74,93,69,25,52,56,77,43,17,67,71,36,67,70,36,46,53,50,46,52,54,50,58,64,33,67,71,45,40,58,58,53,57,74,41,46,65,54,28,51,53,51,18,67,76,70,72,46,92,38,82,50,48,66,50,47,39,55,50,49,51,52,52,49,52,37,52,75,69,70,42,88,74,62,78,86,42,61,80,34,44,79,52,54,61,55,40,52,37,36,53,47,41,57,48,62,54,48,68,47,72,66,30,28,41,38,29,17,31,46,38,46,50,50,54,52,46,52,55,51,30,40,73,74,62,78,34,66,87,58,49,73,48,78,45,75,32,63,55,65,64,46,57,50,21,36,28,51,67,66,72,68,64,68,96,69,80,74,56,91,67,64,80,87,61,78,43,81,42,70,37,86,86,74,70,45,75,44,81,46,110,70,38,63,54,12,38,50,52,30,66,76,39,36,83,82,66,52,75,57,85,46,77,63,31,45,46,39,38,28,45,72,48,56,66,23,38,30,41,44,46,30,21,47,35,33,46,44,41,46,36,84,92,53,57,84,45,92,85,50,76,57,53,74,73,61,66,45,67,43,44,72,93,71,24,52,55,78,42,16,68,71,37,66,71,36,46,53,51,46,52,54,51,57,66,33,68,72,45,40,58,58,54,57,74,41,47,66,55,28,51,53,51,18,67,75,69,72,44,93,38,82,50,48,65,49,48,39,54,50,50,50,53,53,48,53,37,50,74,68,69,43,87,73,62,78,85,42,62,80,33,43,79,52,52,63,55,40,52,39,35,52,47,40,58,48,62,54,47,68,46,72,65,30,28,40,38,30,16,32,44,38,47,49,50,55,52,46,52,55,50,30,41,74,74,61,78,33,67,86,59,49,74,49,77,45,75,31,64,56,63,64,45,56,52,21,35,29,50,68,67,72,68,64,69,96,69,80,74,56,89,70,64,82,86,63,78,42,82,42,70,37,85,87,74,69,46,76,44,80,46,111

InterPro domains:
  IPR000560 Histidine phosphatase superfamily, clade-2 [PF00328] (1-245)
  IPR029033 Histidine phosphatase superfamily [G3DSA:3.40.50.1240] (1-250)
  IPR029033 Histidine phosphatase superfamily [SSF53254] (1-244)
  IPR050645 Histidine Acid Phosphatase [PTHR11567] (1-240)